Protein AF-A0A534G2I2-F1 (afdb_monomer_lite)

pLDDT: mean 90.61, std 10.66, range [40.66, 98.88]

Sequence (424 aa):
MFRGLRMLESCEVAGLLQMSGRILAKGVREQGLLPESLWLSESQKINRYSRIAISAAERPYVTFFEALMEALERRLNSAALTLQTLLCLNSVKLSSFRTTHFEDFIWRTLFAKSLPASDFELVTRAKQFICSTPWQSMHMAGLRTLTFGRTAKYPRLQTPGTDIFITQTPYPARVSRGTSMVVRYHDAVPVFMPHTIGDVSLHQASHFHALAANVKAGARFACVSGATRNDLLRLFPAAESQAVVIHNMVSHHYFGENSSPELVPGIIRTRLLEPDPEKGVDVRPKLKPFRYLLCVATIEPRKNHARLLAAWEVIKAETDPDLKLVVVGSLGWNYLKTVQGFRPWIDRGELFMLSAVPAPDLRVLYRHAAATVCPSVGEGFDFSGVESMRSGGVVIASGIAAHREVYADGAAYFDTYSTVDLVA

Secondary structure (DSSP, 8-state):
-HHHHHT-TT----EEE--SSSPPPP-B--SSSS-GGGTS-HHHHHHHHHHHHHHHH------HHHHHHHHHHHHHHHHHHHHHHHTT---B--EEE--TT-HHHHIIIIITTTS-GGGHHHHHTS-EEE--S-HHHHHHHHHHGGGGSSSPPPPBB--TT-SEEEEESS-SSBPPTTPEEEEEE---HHHH-GGGSSSHHHHHHHHHHHHHHHHHTT-EEEESSHHHHHHHHHH-GGGGGGEEE-PPPPPTT-----S-TTHHHHHHHHHBS---SS--S-----PPP--EEEEES-BSGGG-HHHHHHHHHHHHHHT-TT-EEEEE--B-TT-HHHHHHHHHHHHTTSEEEE-S--HHHHHHHHHHSSEEEE--S--SS-HHHHHHHHHT--EEEE--HHHHHHHTTSEEEE-TT-HHHHH-

Foldseek 3Di:
DQLVQLPDPVDADAAEDAAAQFFAQAAWACDDPDGSVVPDDPVRNVVSLVSRLVSVPDPDPQDPVNVVVRVVVLVVLLVVQLVCLVVVNFEQEKHKHQQPPPLVSCCVVPPVQFDDPVCSCSNSRRIYIYRSNHQNSQLSSQVVCCVVHPAGGTGEYEDPPAQEDEDEALGSHHYDPNHAYEYAQWALCLQPVLVFAPPNVSSVSSRLRSLVVCLVNLHAYAFQFPLRVVRSCVSPVSCNVRYDYDHDDAGPLFAAADDDLQCLQVLLLVFFPDDPPVPPDSPDDPDGRFAEEEEEEAQTVQQPLVLVLLLVVVCCVPPNVRYAYEYEHHHHPPNVVSVVSCVVCVVVVRYGYGYPRRSVSVLSVLQRHPEHERLGPDTRADNRLVSSVRSNHAYEYEPDPNCCGRCPPRHHYAHSPDSVRVND

Structure (mmCIF, N/CA/C/O backbone):
data_AF-A0A534G2I2-F1
#
_entry.id   AF-A0A534G2I2-F1
#
loop_
_atom_site.group_PDB
_atom_site.id
_atom_site.type_symbol
_atom_site.label_atom_id
_atom_site.label_alt_id
_atom_site.label_comp_id
_atom_site.label_asym_id
_atom_site.label_entity_id
_atom_site.label_seq_id
_atom_site.pdbx_PDB_ins_code
_atom_site.Cartn_x
_atom_site.Cartn_y
_atom_site.Cartn_z
_atom_site.occupancy
_atom_site.B_iso_or_equiv
_atom_site.auth_seq_id
_atom_site.auth_comp_id
_atom_site.auth_asym_id
_atom_site.auth_atom_id
_atom_site.pdbx_PDB_model_num
ATOM 1 N N . MET A 1 1 ? -13.559 2.183 -2.201 1.00 87.69 1 MET A N 1
ATOM 2 C CA . MET A 1 1 ? -14.450 1.548 -1.197 1.00 87.69 1 MET A CA 1
ATOM 3 C C . MET A 1 1 ? -15.437 2.542 -0.602 1.00 87.69 1 MET A C 1
ATOM 5 O O . MET A 1 1 ? -16.606 2.406 -0.914 1.00 87.69 1 MET A O 1
ATOM 9 N N . PHE A 1 2 ? -14.999 3.543 0.178 1.00 91.75 2 PHE A N 1
ATOM 10 C CA . PHE A 1 2 ? -15.897 4.525 0.820 1.00 91.75 2 PHE A CA 1
ATOM 11 C C . PHE A 1 2 ? -16.908 5.143 -0.159 1.00 91.75 2 PHE A C 1
ATOM 13 O O . PHE A 1 2 ? -18.110 5.044 0.049 1.00 91.75 2 PHE A O 1
ATOM 20 N N . ARG A 1 3 ? -16.410 5.649 -1.295 1.00 91.75 3 ARG A N 1
ATOM 21 C CA . ARG A 1 3 ? -17.217 6.135 -2.424 1.00 91.75 3 ARG A CA 1
ATOM 22 C C . ARG A 1 3 ? -18.265 5.133 -2.912 1.00 91.75 3 ARG A C 1
ATOM 24 O O . ARG A 1 3 ? -19.409 5.503 -3.109 1.00 91.75 3 ARG A O 1
ATOM 31 N N . GLY A 1 4 ? -17.882 3.868 -3.086 1.00 91.25 4 GLY A N 1
ATOM 32 C CA . GLY A 1 4 ? -18.796 2.817 -3.542 1.00 91.25 4 GLY A CA 1
ATOM 33 C C . GLY A 1 4 ? -19.901 2.523 -2.529 1.00 91.25 4 GLY A C 1
ATOM 34 O O . GLY A 1 4 ? -21.053 2.416 -2.916 1.00 91.25 4 GLY A O 1
ATOM 35 N N . LEU A 1 5 ? -19.572 2.478 -1.233 1.00 93.06 5 LEU A N 1
ATOM 36 C CA . LEU A 1 5 ? -20.569 2.296 -0.172 1.00 93.06 5 LEU A CA 1
ATOM 37 C C . LEU A 1 5 ? -21.529 3.489 -0.084 1.00 93.06 5 LEU A C 1
ATOM 39 O O . LEU A 1 5 ? -22.716 3.294 0.129 1.00 93.06 5 LEU A O 1
ATOM 43 N N . ARG A 1 6 ? -21.035 4.720 -0.286 1.00 93.69 6 ARG A N 1
ATOM 44 C CA . ARG A 1 6 ? -21.864 5.938 -0.294 1.00 93.69 6 ARG A CA 1
ATOM 45 C C . ARG A 1 6 ? -22.882 5.997 -1.430 1.00 93.69 6 ARG A C 1
ATOM 47 O O . ARG A 1 6 ? -23.825 6.769 -1.321 1.00 93.69 6 ARG A O 1
ATOM 54 N N . MET A 1 7 ? -22.691 5.216 -2.491 1.00 93.25 7 MET A N 1
ATOM 55 C CA . MET A 1 7 ? -23.657 5.103 -3.586 1.00 93.25 7 MET A CA 1
ATOM 56 C C . MET A 1 7 ? -24.771 4.091 -3.319 1.00 93.25 7 MET A C 1
ATOM 58 O O . MET A 1 7 ? -25.707 4.013 -4.105 1.00 93.25 7 MET A O 1
ATOM 62 N N . LEU A 1 8 ? -24.665 3.286 -2.260 1.00 94.56 8 LEU A N 1
ATOM 63 C CA . LEU A 1 8 ? -25.689 2.306 -1.922 1.00 94.56 8 LEU A CA 1
ATOM 64 C C . LEU A 1 8 ? -26.782 2.985 -1.098 1.00 94.56 8 LEU A C 1
ATOM 66 O O . LEU A 1 8 ? -26.539 3.399 0.033 1.00 94.56 8 LEU A O 1
ATOM 70 N N . GLU A 1 9 ? -27.996 3.049 -1.637 1.00 91.75 9 GLU A N 1
ATOM 71 C CA . GLU A 1 9 ? -29.159 3.610 -0.931 1.00 91.75 9 GLU A CA 1
ATOM 72 C C . GLU A 1 9 ? -29.530 2.801 0.319 1.00 91.75 9 GLU A C 1
ATOM 74 O O . GLU A 1 9 ? -30.051 3.341 1.291 1.00 91.75 9 GLU A O 1
ATOM 79 N N . SER A 1 10 ? -29.198 1.509 0.331 1.00 93.94 10 SER A N 1
ATOM 80 C CA . SER A 1 10 ? -29.446 0.596 1.447 1.00 93.94 10 SER A CA 1
ATOM 81 C C . SER A 1 10 ? -28.492 0.776 2.634 1.00 93.94 10 SER A C 1
ATOM 83 O O . SER A 1 10 ? -28.566 -0.002 3.585 1.00 93.94 10 SER A O 1
ATOM 85 N N . CYS A 1 11 ? -27.536 1.711 2.575 1.00 93.19 11 CYS A N 1
ATOM 86 C CA . CYS A 1 11 ? -26.498 1.853 3.595 1.00 93.19 11 CYS A CA 1
ATOM 87 C C . CYS A 1 11 ? -26.277 3.312 4.007 1.00 93.19 11 CYS A C 1
ATOM 89 O O . CYS A 1 11 ? -25.885 4.160 3.205 1.00 93.19 11 CYS A O 1
ATOM 91 N N . GLU A 1 12 ? -26.392 3.587 5.306 1.00 94.25 12 GLU A N 1
ATOM 92 C CA . GLU A 1 12 ? -25.799 4.788 5.888 1.00 94.25 12 GLU A CA 1
ATOM 93 C C . GLU A 1 12 ? -24.300 4.548 6.111 1.00 94.25 12 GLU A C 1
ATOM 95 O O . GLU A 1 12 ? -23.889 3.541 6.688 1.00 94.25 12 GLU A O 1
ATOM 100 N N . VAL A 1 13 ? -23.456 5.470 5.644 1.00 95.06 13 VAL A N 1
ATOM 101 C CA . VAL A 1 13 ? -21.999 5.331 5.746 1.00 95.06 13 VAL A CA 1
ATOM 102 C C . VAL A 1 13 ? -21.434 6.545 6.453 1.00 95.06 13 VAL A C 1
ATOM 104 O O . VAL A 1 13 ? -21.583 7.677 5.988 1.00 95.06 13 VAL A O 1
ATOM 107 N N . ALA A 1 14 ? -20.718 6.280 7.539 1.00 94.25 14 ALA A N 1
ATOM 108 C CA . ALA A 1 14 ? -19.914 7.257 8.246 1.00 94.25 14 ALA A CA 1
ATOM 109 C C . ALA A 1 14 ? -18.426 6.913 8.110 1.00 94.25 14 ALA A C 1
ATOM 111 O O . ALA A 1 14 ? -18.048 5.742 8.027 1.00 94.25 14 ALA A O 1
ATOM 112 N N . GLY A 1 15 ? -17.569 7.930 8.082 1.00 94.06 15 GLY A N 1
ATOM 113 C CA . GLY A 1 15 ? -16.126 7.730 8.171 1.00 94.06 15 GLY A CA 1
ATOM 114 C C . GLY A 1 15 ? -15.638 7.724 9.617 1.00 94.06 15 GLY A C 1
ATOM 115 O O . GLY A 1 15 ? -16.305 8.223 10.524 1.00 94.06 15 GLY A O 1
ATOM 116 N N . LEU A 1 16 ? -14.455 7.152 9.832 1.00 94.06 16 LEU A N 1
ATOM 117 C CA . LEU A 1 16 ? -13.739 7.201 11.101 1.00 94.06 16 LEU A CA 1
ATOM 118 C C . LEU A 1 16 ? -12.366 7.828 10.866 1.00 94.06 16 LEU A C 1
ATOM 120 O O . LEU A 1 16 ? -11.540 7.273 10.144 1.00 94.06 16 LEU A O 1
ATOM 124 N N . LEU A 1 17 ? -12.111 8.959 11.515 1.00 93.62 17 LEU A N 1
ATOM 125 C CA . LEU A 1 17 ? -10.803 9.590 11.560 1.00 93.62 17 LEU A CA 1
ATOM 126 C C . LEU A 1 17 ? -10.049 9.140 12.807 1.00 93.62 17 LEU A C 1
ATOM 128 O O . LEU A 1 17 ? -10.495 9.325 13.943 1.00 93.62 17 LEU A O 1
ATOM 132 N N . GLN A 1 18 ? -8.877 8.563 12.571 1.00 93.69 18 GLN A N 1
ATOM 133 C CA . GLN A 1 18 ? -7.942 8.116 13.591 1.00 93.69 18 GLN A CA 1
ATOM 134 C C . GLN A 1 18 ? -6.518 8.259 13.049 1.00 93.69 18 GLN A C 1
ATOM 136 O O . GLN A 1 18 ? -6.264 7.974 11.881 1.00 93.69 18 GLN A O 1
ATOM 141 N N . MET A 1 19 ? -5.584 8.691 13.894 1.00 91.00 19 MET A N 1
ATOM 142 C CA . MET A 1 19 ? -4.168 8.799 13.532 1.00 91.00 19 MET A CA 1
ATOM 143 C C . MET A 1 19 ? -3.363 7.636 14.122 1.00 91.00 19 MET A C 1
ATOM 145 O O . MET A 1 19 ? -3.731 7.068 15.152 1.00 91.00 19 MET A O 1
ATOM 149 N N . SER A 1 20 ? -2.231 7.306 13.490 1.00 87.31 20 SER A N 1
ATOM 150 C CA . SER A 1 20 ? -1.368 6.210 13.951 1.00 87.31 20 SER A CA 1
ATOM 151 C C . SER A 1 20 ? -0.755 6.494 15.331 1.00 87.31 20 SER A C 1
ATOM 153 O O . SER A 1 20 ? -1.003 5.747 16.276 1.00 87.31 20 SER A O 1
ATOM 155 N N . GLY A 1 21 ? -0.030 7.610 15.474 1.00 83.62 21 GLY A N 1
ATOM 156 C CA . GLY A 1 21 ? 0.662 7.983 16.721 1.00 83.62 21 GLY A CA 1
ATOM 157 C C . GLY A 1 21 ? 0.225 9.309 17.359 1.00 83.62 21 GLY A C 1
ATOM 158 O O . GLY A 1 21 ? 0.629 9.604 18.483 1.00 83.62 21 GLY A O 1
ATOM 159 N N . ARG A 1 22 ? -0.598 10.111 16.668 1.00 84.31 22 ARG A N 1
ATOM 160 C CA . ARG A 1 22 ? -1.050 11.433 17.141 1.00 84.31 22 ARG A CA 1
ATOM 161 C C . ARG A 1 22 ? -2.422 11.357 17.801 1.00 84.31 22 ARG A C 1
ATOM 163 O O . ARG A 1 22 ? -3.288 10.612 17.347 1.00 84.31 22 ARG A O 1
ATOM 170 N N . ILE A 1 23 ? -2.618 12.140 18.857 1.00 88.19 23 ILE A N 1
ATOM 171 C CA . ILE A 1 23 ? -3.919 12.290 19.514 1.00 88.19 23 ILE A CA 1
ATOM 172 C C . ILE A 1 23 ? -4.715 13.336 18.731 1.00 88.19 23 ILE A C 1
ATOM 174 O O . ILE A 1 23 ? -4.260 14.464 18.569 1.00 88.19 23 ILE A O 1
ATOM 178 N N . LEU A 1 24 ? -5.901 12.970 18.243 1.00 89.94 24 LEU A N 1
ATOM 179 C CA . LEU A 1 24 ? -6.812 13.938 17.625 1.00 89.94 24 LEU A CA 1
ATOM 180 C C . LEU A 1 24 ? -7.618 14.672 18.697 1.00 89.94 24 LEU A C 1
ATOM 182 O O . LEU A 1 24 ? -8.025 14.073 19.700 1.00 89.94 24 LEU A O 1
ATOM 186 N N . ALA A 1 25 ? -7.917 15.948 18.452 1.00 90.44 25 ALA A N 1
ATOM 187 C CA . ALA A 1 25 ? -8.881 16.676 19.264 1.00 90.44 25 ALA A CA 1
ATOM 188 C C . ALA A 1 25 ? -10.243 15.957 19.253 1.00 90.44 25 ALA A C 1
ATOM 190 O O . ALA A 1 25 ? -10.614 15.279 18.296 1.00 90.44 25 ALA A O 1
ATOM 191 N N . LYS A 1 26 ? -11.005 16.091 20.341 1.00 90.94 26 LYS A N 1
ATOM 192 C CA . LYS A 1 26 ? -12.346 15.500 20.433 1.00 90.94 26 LYS A CA 1
ATOM 193 C C . LYS A 1 26 ? -13.360 16.434 19.795 1.00 90.94 26 LYS A C 1
ATOM 195 O O . LYS A 1 26 ? -13.391 17.619 20.124 1.00 90.94 26 LYS A O 1
ATOM 200 N N . GLY A 1 27 ? -14.232 15.868 18.972 1.00 90.81 27 GLY A N 1
ATOM 201 C CA . GLY A 1 27 ? -15.403 16.556 18.451 1.00 90.81 27 GLY A CA 1
ATOM 202 C C . GLY A 1 27 ? -16.502 16.682 19.499 1.00 90.81 27 GLY A C 1
ATOM 203 O O . GLY A 1 27 ? -16.233 16.734 20.704 1.00 90.81 27 GLY A O 1
ATOM 204 N N . VAL A 1 28 ? -17.747 16.704 19.036 1.00 88.50 28 VAL A N 1
ATOM 205 C CA . VAL A 1 28 ? -18.927 16.862 19.892 1.00 88.50 28 VAL A CA 1
ATOM 206 C C . VAL A 1 28 ? -19.467 15.489 20.280 1.00 88.50 28 VAL A C 1
ATOM 208 O O . VAL A 1 28 ? -19.512 14.559 19.476 1.00 88.50 28 VAL A O 1
ATOM 211 N N . ARG A 1 29 ? -19.864 15.319 21.540 1.00 83.94 29 ARG A N 1
ATOM 212 C CA . ARG A 1 29 ? -20.575 14.110 21.970 1.00 83.94 29 ARG A CA 1
ATOM 213 C C . ARG A 1 29 ? -22.066 14.248 21.700 1.00 83.94 29 ARG A C 1
ATOM 215 O O . ARG A 1 29 ? -22.757 14.983 22.394 1.00 83.94 29 ARG A O 1
ATOM 222 N N . GLU A 1 30 ? -22.552 13.495 20.723 1.00 77.44 30 GLU A N 1
ATOM 223 C CA . GLU A 1 30 ? -23.974 13.464 20.344 1.00 77.44 30 GLU A CA 1
ATOM 224 C C . GLU A 1 30 ? -24.801 12.432 21.122 1.00 77.44 30 GLU A C 1
ATOM 226 O O . GLU A 1 30 ? -26.021 12.421 21.017 1.00 77.44 30 GLU A O 1
ATOM 231 N N . GLN A 1 31 ? -24.165 11.555 21.902 1.00 68.81 31 GLN A N 1
ATOM 232 C CA . GLN A 1 31 ? -24.840 10.466 22.612 1.00 68.81 31 GLN A CA 1
ATOM 233 C C . GLN A 1 31 ? -24.342 10.338 24.057 1.00 68.81 31 GLN A C 1
ATOM 235 O O . GLN A 1 31 ? -23.180 10.629 24.357 1.00 68.81 31 GLN A O 1
ATOM 240 N N . GLY A 1 32 ? -25.223 9.870 24.947 1.00 66.19 32 GLY A N 1
ATOM 241 C CA . GLY A 1 32 ? -24.984 9.713 26.386 1.00 66.19 32 GLY A CA 1
ATOM 242 C C . GLY A 1 32 ? -26.072 10.382 27.234 1.00 66.19 32 GLY A C 1
ATOM 243 O O . GLY A 1 32 ? -27.016 10.942 26.692 1.00 66.19 32 GLY A O 1
ATOM 244 N N . LEU A 1 33 ? -25.925 10.331 28.566 1.00 60.16 33 LEU A N 1
ATOM 245 C CA . LEU A 1 33 ? -26.886 10.908 29.527 1.00 60.16 33 LEU A CA 1
ATOM 246 C C . LEU A 1 33 ? -27.058 12.428 29.375 1.00 60.16 33 LEU A C 1
ATOM 248 O O . LEU A 1 33 ? -28.135 12.957 29.614 1.00 60.16 33 LEU A O 1
ATOM 252 N N . LEU A 1 34 ? -25.994 13.118 28.967 1.00 69.25 34 LEU A N 1
ATOM 253 C CA . LEU A 1 34 ? -25.973 14.548 28.683 1.00 69.25 34 LEU A CA 1
ATOM 254 C C . LEU A 1 34 ? -25.156 14.743 27.387 1.00 69.25 34 LEU A C 1
ATOM 256 O O . LEU A 1 34 ? -23.923 14.747 27.440 1.00 69.25 34 LEU A O 1
ATOM 260 N N . PRO A 1 35 ? -25.803 14.792 26.207 1.00 77.62 35 PRO A N 1
ATOM 261 C CA . PRO A 1 35 ? -25.139 15.079 24.936 1.00 77.62 35 PRO A CA 1
ATOM 262 C C . PRO A 1 35 ? -24.702 16.543 24.842 1.00 77.62 35 PRO A C 1
ATOM 264 O O . PRO A 1 35 ? -25.525 17.449 24.944 1.00 77.62 35 PRO A O 1
ATOM 267 N N . GLU A 1 36 ? -23.423 16.783 24.545 1.00 80.25 36 GLU A N 1
ATOM 268 C CA . GLU A 1 36 ? -22.867 18.136 24.370 1.00 80.25 36 GLU A CA 1
ATOM 269 C C . GLU A 1 36 ? -23.578 18.929 23.264 1.00 80.25 36 GLU A C 1
ATOM 271 O O . GLU A 1 36 ? -23.587 20.159 23.274 1.00 80.25 36 GLU A O 1
ATOM 276 N N . SER A 1 37 ? -24.206 18.234 22.314 1.00 76.12 37 SER A N 1
ATOM 277 C CA . SER A 1 37 ? -24.994 18.844 21.246 1.00 76.12 37 SER A CA 1
ATOM 278 C C . SER A 1 37 ? -26.178 19.683 21.741 1.00 76.12 37 SER A C 1
ATOM 280 O O . SER A 1 37 ? -26.621 20.545 20.982 1.00 76.12 37 SER A O 1
ATOM 282 N N . LEU A 1 38 ? -26.673 19.444 22.964 1.00 77.88 38 LEU A N 1
ATOM 283 C CA . LEU A 1 38 ? -27.857 20.109 23.523 1.00 77.88 38 LEU A CA 1
ATOM 284 C C . LEU A 1 38 ? -27.579 21.494 24.118 1.00 77.88 38 LEU A C 1
ATOM 286 O O . LEU A 1 38 ? -28.490 22.312 24.160 1.00 77.88 38 LEU A O 1
ATOM 290 N N . TRP A 1 39 ? -26.356 21.769 24.581 1.00 84.75 39 TRP A N 1
ATOM 291 C CA . TRP A 1 39 ? -26.034 23.036 25.260 1.00 84.75 39 TRP A CA 1
ATOM 292 C C . TRP A 1 39 ? -24.890 23.825 24.622 1.00 84.75 39 TRP A C 1
ATOM 294 O O . TRP A 1 39 ? -24.668 24.973 24.997 1.00 84.75 39 TRP A O 1
ATOM 304 N N . LEU A 1 40 ? -24.143 23.245 23.676 1.00 88.31 40 LEU A N 1
ATOM 305 C CA . LEU A 1 40 ? -23.158 24.008 22.911 1.00 88.31 40 LEU A CA 1
ATOM 306 C C . LEU A 1 40 ? -23.851 24.848 21.832 1.00 88.31 40 LEU A C 1
ATOM 308 O O . LEU A 1 40 ? -24.664 24.328 21.064 1.00 88.31 40 LEU A O 1
ATOM 312 N N . SER A 1 41 ? -23.470 26.122 21.720 1.00 91.44 41 SER A N 1
ATOM 313 C CA . SER A 1 41 ? -23.851 26.958 20.577 1.00 91.44 41 SER A CA 1
ATOM 314 C C . SER A 1 41 ? -23.206 26.444 19.281 1.00 91.44 41 SER A C 1
ATOM 316 O O . SER A 1 41 ? -22.186 25.748 19.312 1.00 91.44 41 SER A O 1
ATOM 318 N N . GLU A 1 42 ? -23.745 26.815 18.115 1.00 90.50 42 GLU A N 1
ATOM 319 C CA . GLU A 1 42 ? -23.130 26.430 16.833 1.00 90.50 42 GLU A CA 1
ATOM 320 C C . GLU A 1 42 ? -21.692 26.962 16.697 1.00 90.50 42 GLU A C 1
ATOM 322 O O . GLU A 1 42 ? -20.810 26.223 16.266 1.00 90.50 42 GLU A O 1
ATOM 327 N N . SER A 1 43 ? -21.397 28.180 17.169 1.00 92.12 43 SER A N 1
ATOM 328 C CA . SER A 1 43 ? -20.028 28.721 17.160 1.00 92.12 43 SER A CA 1
ATOM 329 C C . SER A 1 43 ? -19.062 27.907 18.030 1.00 92.12 43 SER A C 1
ATOM 331 O O . SER A 1 43 ? -17.926 27.649 17.627 1.00 92.12 43 SER A O 1
ATOM 333 N N . GLN A 1 44 ? -19.511 27.427 19.194 1.00 91.94 44 GLN A N 1
ATOM 334 C CA . GLN A 1 44 ? -18.715 26.547 20.052 1.00 91.94 44 GLN A CA 1
ATOM 335 C C . GLN A 1 44 ? -18.474 25.180 19.401 1.00 91.94 44 GLN A C 1
ATOM 337 O O . GLN A 1 44 ? -17.367 24.645 19.501 1.00 91.94 44 GLN A O 1
ATOM 342 N N . LYS A 1 45 ? -19.476 24.623 18.706 1.00 91.56 45 LYS A N 1
ATOM 343 C CA . LYS A 1 45 ? -19.327 23.374 17.941 1.00 91.56 45 LYS A CA 1
ATOM 344 C C . LYS A 1 45 ? -18.308 23.546 16.814 1.00 91.56 45 LYS A C 1
ATOM 346 O O . LYS A 1 45 ? -17.377 22.749 16.729 1.00 91.56 45 LYS A O 1
ATOM 351 N N . ILE A 1 46 ? -18.416 24.612 16.017 1.00 92.50 46 ILE A N 1
ATOM 352 C CA . ILE A 1 46 ? -17.484 24.921 14.919 1.00 92.50 46 ILE A CA 1
ATOM 353 C C . ILE A 1 46 ? -16.050 25.078 15.436 1.00 92.50 46 ILE A C 1
ATOM 355 O O . ILE A 1 46 ? -15.136 24.464 14.891 1.00 92.50 46 ILE A O 1
ATOM 359 N N . ASN A 1 47 ? -15.843 25.820 16.528 1.00 91.81 47 ASN A N 1
ATOM 360 C CA . ASN A 1 47 ? -14.524 25.963 17.155 1.00 91.81 47 ASN A CA 1
ATOM 361 C C . ASN A 1 47 ? -13.951 24.619 17.647 1.00 91.81 47 ASN A C 1
ATOM 363 O O . ASN A 1 47 ? -12.744 24.393 17.651 1.00 91.81 47 ASN A O 1
ATOM 367 N N . ARG A 1 48 ? -14.805 23.685 18.072 1.00 90.12 48 ARG A N 1
ATOM 368 C CA . ARG A 1 48 ? -14.364 22.344 18.473 1.00 90.12 48 ARG A CA 1
ATOM 369 C C . ARG A 1 48 ? -13.987 21.485 17.269 1.00 90.12 48 ARG A C 1
ATOM 371 O O . ARG A 1 48 ? -13.000 20.756 17.317 1.00 90.12 48 ARG A O 1
ATOM 378 N N . TYR A 1 49 ? -14.746 21.604 16.188 1.00 93.00 49 TYR A N 1
ATOM 379 C CA . TYR A 1 49 ? -14.473 20.951 14.915 1.00 93.00 49 TYR A CA 1
ATOM 380 C C . TYR A 1 49 ? -13.183 21.469 14.259 1.00 93.00 49 TYR A C 1
ATOM 382 O O . TYR A 1 49 ? -12.383 20.660 13.793 1.00 93.00 49 TYR A O 1
ATOM 390 N N . SER A 1 50 ? -12.891 22.772 14.318 1.00 92.38 50 SER A N 1
ATOM 391 C CA . SER A 1 50 ? -11.642 23.321 13.763 1.00 92.38 50 SER A CA 1
ATOM 392 C C . SER A 1 50 ? -10.395 22.770 14.458 1.00 92.38 50 SER A C 1
ATOM 394 O O . SER A 1 50 ? -9.406 22.461 13.795 1.00 92.38 50 SER A O 1
ATOM 396 N N . ARG A 1 51 ? -10.455 22.534 15.775 1.00 91.56 51 ARG A N 1
ATOM 397 C CA . ARG A 1 51 ? -9.365 21.891 16.531 1.00 91.56 51 ARG A CA 1
ATOM 398 C C . ARG A 1 51 ? -9.059 20.475 16.043 1.00 91.56 51 ARG A C 1
ATOM 400 O O . ARG A 1 51 ? -7.912 20.046 16.137 1.00 91.56 51 ARG A O 1
ATOM 407 N N . ILE A 1 52 ? -10.049 19.751 15.508 1.00 91.56 52 ILE A N 1
ATOM 408 C CA . ILE A 1 52 ? -9.818 18.439 14.884 1.00 91.56 52 ILE A CA 1
ATOM 409 C C . ILE A 1 52 ? -8.958 18.609 13.636 1.00 91.56 52 ILE A C 1
ATOM 411 O O . ILE A 1 52 ? -7.935 17.934 13.526 1.00 91.56 52 ILE A O 1
ATOM 415 N N . ALA A 1 53 ? -9.333 19.532 12.745 1.00 89.44 53 ALA A N 1
ATOM 416 C CA . ALA A 1 53 ? -8.582 19.812 11.524 1.00 89.44 53 ALA A CA 1
ATOM 417 C C . ALA A 1 53 ? -7.131 20.222 11.834 1.00 89.44 53 ALA A C 1
ATOM 419 O O . ALA A 1 53 ? -6.207 19.656 11.255 1.00 89.44 53 ALA A O 1
ATOM 420 N N . ILE A 1 54 ? -6.929 21.102 12.824 1.00 87.94 54 ILE A N 1
ATOM 421 C CA . ILE A 1 54 ? -5.602 21.511 13.320 1.00 87.94 54 ILE A CA 1
ATOM 422 C C . ILE A 1 54 ? -4.801 20.293 13.803 1.00 87.94 54 ILE A C 1
ATOM 424 O O . ILE A 1 54 ? -3.720 20.017 13.289 1.00 87.94 54 ILE A O 1
ATOM 428 N N . SER A 1 55 ? -5.368 19.489 14.714 1.00 87.38 55 SER A N 1
ATOM 429 C CA . SER A 1 55 ? -4.684 18.307 15.271 1.00 87.38 55 SER A CA 1
ATOM 430 C C . SER A 1 55 ? -4.365 17.215 14.235 1.00 87.38 55 SER A C 1
ATOM 432 O O . SER A 1 55 ? -3.470 16.395 14.443 1.00 87.38 55 SER A O 1
ATOM 434 N N . ALA A 1 56 ? -5.089 17.188 13.113 1.00 85.69 56 ALA A N 1
ATOM 435 C CA . ALA A 1 56 ? -4.846 16.264 12.011 1.00 85.69 56 ALA A CA 1
ATOM 436 C C . ALA A 1 56 ? -3.794 16.792 11.017 1.00 85.69 56 ALA A C 1
ATOM 438 O O . ALA A 1 56 ? -2.962 16.014 10.534 1.00 85.69 56 ALA A O 1
ATOM 439 N N . ALA A 1 57 ? -3.823 18.093 10.714 1.00 75.88 57 ALA A N 1
ATOM 440 C CA . ALA A 1 57 ? -2.984 18.727 9.702 1.00 75.88 57 ALA A CA 1
ATOM 441 C C . ALA A 1 57 ? -1.580 19.080 10.216 1.00 75.88 57 ALA A C 1
ATOM 443 O O . ALA A 1 57 ? -0.600 18.883 9.498 1.00 75.88 57 ALA A O 1
ATOM 444 N N . GLU A 1 58 ? -1.450 19.552 11.455 1.00 62.22 58 GLU A N 1
ATOM 445 C CA . GLU A 1 58 ? -0.182 20.094 11.941 1.00 62.22 58 GLU A CA 1
ATOM 446 C C . GLU A 1 58 ? 0.813 18.998 12.353 1.00 62.22 58 GLU A C 1
ATOM 448 O O . GLU A 1 58 ? 0.522 18.102 13.152 1.00 62.22 58 GLU A O 1
ATOM 453 N N . ARG A 1 59 ? 2.044 19.097 11.842 1.00 59.12 59 ARG A N 1
ATOM 454 C CA . ARG A 1 59 ? 3.224 18.861 12.678 1.00 59.12 59 ARG A CA 1
ATOM 455 C C . ARG A 1 59 ? 3.568 20.237 13.243 1.00 59.12 59 ARG A C 1
ATOM 457 O O . ARG A 1 59 ? 4.177 21.008 12.501 1.00 59.12 59 ARG A O 1
ATOM 464 N N . PRO A 1 60 ? 3.128 20.601 14.458 1.00 45.50 60 PRO A N 1
ATOM 465 C CA . PRO A 1 60 ? 3.546 21.879 15.002 1.00 45.50 60 PRO A CA 1
ATOM 466 C C . PRO A 1 60 ? 5.075 21.903 15.066 1.00 45.50 60 PRO A C 1
ATOM 468 O O . PRO A 1 60 ? 5.723 20.855 15.154 1.00 45.50 60 PRO A O 1
ATOM 471 N N . TYR A 1 61 ? 5.661 23.093 15.006 1.00 44.22 61 TYR A N 1
ATOM 472 C CA . TYR A 1 61 ? 7.037 23.286 15.438 1.00 44.22 61 TYR A CA 1
ATOM 473 C C . TYR A 1 61 ? 7.051 23.031 16.947 1.00 44.22 61 TYR A C 1
ATOM 475 O O . TYR A 1 61 ? 6.750 23.917 17.736 1.00 44.22 61 TYR A O 1
ATOM 483 N N . VAL A 1 62 ? 7.251 21.774 17.335 1.00 56.09 62 VAL A N 1
ATOM 484 C CA . VAL A 1 62 ? 7.116 21.355 18.726 1.00 56.09 62 VAL A CA 1
ATOM 485 C C . VAL A 1 62 ? 8.407 21.728 19.437 1.00 56.09 62 VAL A C 1
ATOM 487 O O . VAL A 1 62 ? 9.481 21.233 19.083 1.00 56.09 62 VAL A O 1
ATOM 490 N N . THR A 1 63 ? 8.330 22.600 20.437 1.00 69.19 63 THR A N 1
ATOM 491 C CA . THR A 1 63 ? 9.474 22.809 21.330 1.00 69.19 63 THR A CA 1
ATOM 492 C C . THR A 1 63 ? 9.827 21.486 22.019 1.00 69.19 63 THR A C 1
ATOM 494 O O . THR A 1 63 ? 8.975 20.613 22.197 1.00 69.19 63 THR A O 1
ATOM 497 N N . PHE A 1 64 ? 11.080 21.310 22.448 1.00 72.69 64 PHE A N 1
ATOM 498 C CA . PHE A 1 64 ? 11.484 20.099 23.179 1.00 72.69 64 PHE A CA 1
ATOM 499 C C . PHE A 1 64 ? 10.553 19.800 24.371 1.00 72.69 64 PHE A C 1
ATOM 501 O O . PHE A 1 64 ? 10.205 18.646 24.622 1.00 72.69 64 PHE A O 1
ATOM 508 N N . PHE A 1 65 ? 10.103 20.847 25.070 1.00 71.44 65 PHE A N 1
ATOM 509 C CA . PHE A 1 65 ? 9.194 20.732 26.205 1.00 71.44 65 PHE A CA 1
ATOM 510 C C . PHE A 1 65 ? 7.805 20.220 25.805 1.00 71.44 65 PHE A C 1
ATOM 512 O O . PHE A 1 65 ? 7.290 19.294 26.426 1.00 71.44 65 PHE A O 1
ATOM 519 N N . GLU A 1 66 ? 7.209 20.762 24.745 1.00 70.94 66 GLU A N 1
ATOM 520 C CA . GLU A 1 66 ? 5.920 20.282 24.234 1.00 70.94 66 GLU A CA 1
ATOM 521 C C . GLU A 1 66 ? 6.018 18.838 23.727 1.00 70.94 66 GLU A C 1
ATOM 523 O O . GLU A 1 66 ? 5.119 18.038 23.976 1.00 70.94 66 GLU A O 1
ATOM 528 N N . ALA A 1 67 ? 7.136 18.464 23.097 1.00 72.25 67 ALA A N 1
ATOM 529 C CA . ALA A 1 67 ? 7.367 17.098 22.635 1.00 72.25 67 ALA A CA 1
ATOM 530 C C . ALA A 1 67 ? 7.476 16.122 23.817 1.00 72.25 67 ALA A C 1
ATOM 532 O O . ALA A 1 67 ? 6.928 15.015 23.772 1.00 72.25 67 ALA A O 1
ATOM 533 N N . LEU A 1 68 ? 8.140 16.545 24.899 1.00 76.81 68 LEU A N 1
ATOM 534 C CA . LEU A 1 68 ? 8.221 15.798 26.152 1.00 76.81 68 LEU A CA 1
ATOM 535 C C . LEU A 1 68 ? 6.844 15.654 26.810 1.00 76.81 68 LEU A C 1
ATOM 537 O O . LEU A 1 68 ? 6.481 14.551 27.221 1.00 76.81 68 LEU A O 1
ATOM 541 N N . MET A 1 69 ? 6.062 16.732 26.877 1.00 75.31 69 MET A N 1
ATOM 542 C CA . MET A 1 69 ? 4.711 16.711 27.439 1.00 75.31 69 MET A CA 1
ATOM 543 C C . MET A 1 69 ? 3.769 15.826 26.624 1.00 75.31 69 MET A C 1
ATOM 545 O O . MET A 1 69 ? 3.063 15.001 27.199 1.00 75.31 69 MET A O 1
ATOM 549 N N . GLU A 1 70 ? 3.815 15.899 25.294 1.00 73.44 70 GLU A N 1
ATOM 550 C CA . GLU A 1 70 ? 3.042 15.019 24.415 1.00 73.44 70 GLU A CA 1
ATOM 551 C C . GLU A 1 70 ? 3.477 13.551 24.587 1.00 73.44 70 GLU A C 1
ATOM 553 O O . GLU A 1 70 ? 2.655 12.633 24.612 1.00 73.44 70 GLU A O 1
ATOM 558 N N . ALA A 1 71 ? 4.779 13.287 24.748 1.00 76.00 71 ALA A N 1
ATOM 559 C CA . ALA A 1 71 ? 5.283 11.949 25.052 1.00 76.00 71 ALA A CA 1
ATOM 560 C C . ALA A 1 71 ? 4.791 11.434 26.416 1.00 76.00 71 ALA A C 1
ATOM 562 O O . ALA A 1 71 ? 4.390 10.269 26.519 1.00 76.00 71 ALA A O 1
ATOM 563 N N . LEU A 1 72 ? 4.780 12.286 27.444 1.00 80.69 72 LEU A N 1
ATOM 564 C CA . LEU A 1 72 ? 4.267 11.960 28.772 1.00 80.69 72 LEU A CA 1
ATOM 565 C C . LEU A 1 72 ? 2.763 11.679 28.725 1.00 80.69 72 LEU A C 1
ATOM 567 O O . LEU A 1 72 ? 2.318 10.642 29.217 1.00 80.69 72 LEU A O 1
ATOM 571 N N . GLU A 1 73 ? 1.989 12.547 28.076 1.00 78.69 73 GLU A N 1
ATOM 572 C CA . GLU A 1 73 ? 0.546 12.391 27.921 1.00 78.69 73 GLU A CA 1
ATOM 573 C C . GLU A 1 73 ? 0.214 11.100 27.162 1.00 78.69 73 GLU A C 1
ATOM 575 O O . GLU A 1 73 ? -0.620 10.310 27.606 1.00 78.69 73 GLU A O 1
ATOM 580 N N . ARG A 1 74 ? 0.929 10.802 26.067 1.00 75.44 74 ARG A N 1
ATOM 581 C CA . ARG A 1 74 ? 0.800 9.524 25.345 1.00 75.44 74 ARG A CA 1
ATOM 582 C C . ARG A 1 74 ? 1.095 8.325 26.243 1.00 75.44 74 ARG A C 1
ATOM 584 O O . ARG A 1 74 ? 0.362 7.332 26.190 1.00 75.44 74 ARG A O 1
ATOM 591 N N . ARG A 1 75 ? 2.141 8.391 27.074 1.00 79.31 75 ARG A N 1
ATOM 592 C CA . ARG A 1 75 ? 2.485 7.310 28.014 1.00 79.31 75 ARG A CA 1
ATOM 593 C C . ARG A 1 75 ? 1.401 7.109 29.067 1.00 79.31 75 ARG A C 1
ATOM 595 O O . ARG A 1 75 ? 0.985 5.967 29.260 1.00 79.31 75 ARG A O 1
ATOM 602 N N . LEU A 1 76 ? 0.923 8.184 29.691 1.00 82.94 76 LEU A N 1
ATOM 603 C CA . LEU A 1 76 ? -0.144 8.146 30.693 1.00 82.94 76 LEU A CA 1
ATOM 604 C C . LEU A 1 76 ? -1.452 7.626 30.092 1.00 82.94 76 LEU A C 1
ATOM 606 O O . LEU A 1 76 ? -2.038 6.690 30.631 1.00 82.94 76 LEU A O 1
ATOM 610 N N . ASN A 1 77 ? -1.860 8.140 28.929 1.00 81.00 77 ASN A N 1
ATOM 611 C CA . ASN A 1 77 ? -3.053 7.681 28.216 1.00 81.00 77 ASN A CA 1
ATOM 612 C C . ASN A 1 77 ? -2.955 6.199 27.836 1.00 81.00 77 ASN A C 1
ATOM 614 O O . ASN A 1 77 ? -3.916 5.450 27.998 1.00 81.00 77 ASN A O 1
ATOM 618 N N . SER A 1 78 ? -1.789 5.743 27.372 1.00 80.75 78 SER A N 1
ATOM 619 C CA . SER A 1 78 ? -1.564 4.331 27.055 1.00 80.75 78 SER A CA 1
ATOM 620 C C . SER A 1 78 ? -1.580 3.443 28.306 1.00 80.75 78 SER A C 1
ATOM 622 O O . SER A 1 78 ? -2.160 2.357 28.274 1.00 80.75 78 SER A O 1
ATOM 624 N N . ALA A 1 79 ? -0.992 3.886 29.422 1.00 85.19 79 ALA A N 1
ATOM 625 C CA . ALA A 1 79 ? -1.018 3.159 30.692 1.00 85.19 79 ALA A CA 1
ATOM 626 C C . ALA A 1 79 ? -2.442 3.070 31.265 1.00 85.19 79 ALA A C 1
ATOM 628 O O . ALA A 1 79 ? -2.901 1.978 31.599 1.00 85.19 79 ALA A O 1
ATOM 629 N N . ALA A 1 80 ? -3.174 4.186 31.278 1.00 88.19 80 ALA A N 1
ATOM 630 C CA . ALA A 1 80 ? -4.575 4.229 31.679 1.00 88.19 80 ALA A CA 1
ATOM 631 C C . ALA A 1 80 ? -5.435 3.312 30.798 1.00 88.19 80 ALA A C 1
ATOM 633 O O . ALA A 1 80 ? -6.211 2.511 31.318 1.00 88.19 80 ALA A O 1
ATOM 634 N N . LEU A 1 81 ? -5.253 3.353 29.472 1.00 90.44 81 LEU A N 1
ATOM 635 C CA . LEU A 1 81 ? -5.960 2.465 28.549 1.00 90.44 81 LEU A CA 1
ATOM 636 C C . LEU A 1 81 ? -5.637 0.992 28.824 1.00 90.44 81 LEU A C 1
ATOM 638 O O . LEU A 1 81 ? -6.545 0.164 28.824 1.00 90.44 81 LEU A O 1
ATOM 642 N N . THR A 1 82 ? -4.374 0.662 29.105 1.00 89.81 82 THR A N 1
ATOM 643 C CA . THR A 1 82 ? -3.949 -0.700 29.475 1.00 89.81 82 THR A CA 1
ATOM 644 C C . THR A 1 82 ? -4.666 -1.162 30.744 1.00 89.81 82 THR A C 1
ATOM 646 O O . THR A 1 82 ? -5.302 -2.216 30.740 1.00 89.81 82 THR A O 1
ATOM 649 N N . LEU A 1 83 ? -4.636 -0.352 31.808 1.00 89.62 83 LEU A N 1
ATOM 650 C CA . LEU A 1 83 ? -5.271 -0.669 33.087 1.00 89.62 83 LEU A CA 1
ATOM 651 C C . LEU A 1 83 ? -6.782 -0.871 32.931 1.00 89.62 83 LEU A C 1
ATOM 653 O O . LEU A 1 83 ? -7.325 -1.885 33.363 1.00 89.62 83 LEU A O 1
ATOM 657 N N . GLN A 1 84 ? -7.464 0.046 32.242 1.00 89.69 84 GLN A N 1
ATOM 658 C CA . GLN A 1 84 ? -8.898 -0.088 31.988 1.00 89.69 84 GLN A CA 1
ATOM 659 C C . GLN A 1 84 ? -9.213 -1.330 31.132 1.00 89.69 84 GLN A C 1
ATOM 661 O O . GLN A 1 84 ? -10.276 -1.930 31.288 1.00 89.69 84 GLN A O 1
ATOM 666 N N . THR A 1 85 ? -8.300 -1.731 30.236 1.00 89.25 85 THR A N 1
ATOM 667 C CA . THR A 1 85 ? -8.427 -2.962 29.438 1.00 89.25 85 THR A CA 1
ATOM 668 C C . THR A 1 85 ? -8.324 -4.212 30.297 1.00 89.25 85 THR A C 1
ATOM 670 O O . THR A 1 85 ? -9.130 -5.128 30.131 1.00 89.25 85 THR A O 1
ATOM 673 N N . LEU A 1 86 ? -7.381 -4.243 31.239 1.00 87.38 86 LEU A N 1
ATOM 674 C CA . LEU A 1 86 ? -7.228 -5.349 32.185 1.00 87.38 86 LEU A CA 1
ATOM 675 C C . LEU A 1 86 ? -8.466 -5.498 33.073 1.00 87.38 86 LEU A C 1
ATOM 677 O O . LEU A 1 86 ? -8.976 -6.608 33.224 1.00 87.38 86 LEU A O 1
ATOM 681 N N . LEU A 1 87 ? -8.992 -4.378 33.574 1.00 86.00 87 LEU A N 1
ATOM 682 C CA . LEU A 1 87 ? -10.172 -4.337 34.441 1.00 86.00 87 LEU A CA 1
ATOM 683 C C . LEU A 1 87 ? -11.501 -4.533 33.692 1.00 86.00 87 LEU A C 1
ATOM 685 O O . LEU A 1 87 ? -12.553 -4.555 34.319 1.00 86.00 87 LEU A O 1
ATOM 689 N N . CYS A 1 88 ? -11.486 -4.663 32.360 1.00 80.25 88 CYS A N 1
ATOM 690 C CA . CYS A 1 88 ? -12.691 -4.738 31.521 1.00 80.25 88 CYS A CA 1
ATOM 691 C C . CYS A 1 88 ? -13.654 -3.540 31.677 1.00 80.25 88 CYS A C 1
ATOM 693 O O . CYS A 1 88 ? -14.815 -3.626 31.281 1.00 80.25 88 CYS A O 1
ATOM 695 N N . LEU A 1 89 ? -13.166 -2.415 32.208 1.00 79.38 89 LEU A N 1
ATOM 696 C CA . LEU A 1 89 ? -13.924 -1.173 32.409 1.00 79.38 89 LEU A CA 1
ATOM 697 C C . LEU A 1 89 ? -13.836 -0.236 31.197 1.00 79.38 89 LEU A C 1
ATOM 699 O O . LEU A 1 89 ? -14.445 0.834 31.174 1.00 79.38 89 LEU A O 1
ATOM 703 N N . ASN A 1 90 ? -13.036 -0.595 30.194 1.00 69.81 90 ASN A N 1
ATOM 704 C CA . ASN A 1 90 ? -12.695 0.315 29.119 1.00 69.81 90 ASN A CA 1
ATOM 705 C C . ASN A 1 90 ? -13.731 0.390 28.006 1.00 69.81 90 ASN A C 1
ATOM 707 O O . ASN A 1 90 ? -14.222 -0.603 27.468 1.00 69.81 90 ASN A O 1
ATOM 711 N N . SER A 1 91 ? -13.941 1.622 27.558 1.00 83.19 91 SER A N 1
ATOM 712 C CA . SER A 1 91 ? -14.574 1.881 26.280 1.00 83.19 91 SER A CA 1
ATOM 713 C C . SER A 1 91 ? -13.967 3.131 25.645 1.00 83.19 91 SER A C 1
ATOM 715 O O . SER A 1 91 ? -13.977 4.218 26.223 1.00 83.19 91 SER A O 1
ATOM 717 N N . VAL A 1 92 ? -13.383 2.962 24.461 1.00 91.88 92 VAL A N 1
ATOM 718 C CA . VAL A 1 92 ? -12.889 4.062 23.637 1.00 91.88 92 VAL A CA 1
ATOM 719 C C . VAL A 1 92 ? -14.106 4.707 22.996 1.00 91.88 92 VAL A C 1
ATOM 721 O O . VAL A 1 92 ? -14.778 4.101 22.165 1.00 91.88 92 VAL A O 1
ATOM 724 N N . LYS A 1 93 ? -14.420 5.923 23.438 1.00 91.38 93 LYS A N 1
ATOM 725 C CA . LYS A 1 93 ? -15.589 6.668 22.972 1.00 91.38 93 LYS A CA 1
ATOM 726 C C . LYS A 1 93 ? -15.254 7.435 21.704 1.00 91.38 93 LYS A C 1
ATOM 728 O O . LYS A 1 93 ? -14.235 8.124 21.651 1.00 91.38 93 LYS A O 1
ATOM 733 N N . LEU A 1 94 ? -16.154 7.358 20.734 1.00 93.25 94 LEU A N 1
ATOM 734 C CA . LEU A 1 94 ? -16.124 8.203 19.551 1.00 93.25 94 LEU A CA 1
ATOM 735 C C . LEU A 1 94 ? -16.778 9.558 19.849 1.00 93.25 94 LEU A C 1
ATOM 737 O O . LEU A 1 94 ? -17.640 9.679 20.721 1.00 93.25 94 LEU A O 1
ATOM 741 N N . SER A 1 95 ? -16.350 10.581 19.120 1.00 93.12 95 SER A N 1
ATOM 742 C CA . SER A 1 95 ? -17.023 11.886 19.062 1.00 93.12 95 SER A CA 1
ATOM 743 C C . SER A 1 95 ? -17.400 12.192 17.619 1.00 93.12 95 SER A C 1
ATOM 745 O O . SER A 1 95 ? -16.749 11.681 16.711 1.00 93.12 95 SER A O 1
ATOM 747 N N . SER A 1 96 ? -18.452 12.971 17.391 1.00 91.88 96 SER A N 1
ATOM 748 C CA . SER A 1 96 ? -18.868 13.343 16.043 1.00 91.88 96 SER A CA 1
ATOM 749 C C . SER A 1 96 ? -18.060 14.527 15.521 1.00 91.88 96 SER A C 1
ATOM 751 O O . SER A 1 96 ? -17.607 15.389 16.279 1.00 91.88 96 SER A O 1
ATOM 753 N N . PHE A 1 97 ? -17.892 14.562 14.205 1.00 92.44 97 PHE A N 1
ATOM 754 C CA . PHE A 1 97 ? -17.333 15.671 13.454 1.00 92.44 97 PHE A CA 1
ATOM 755 C C . PHE A 1 97 ? -18.283 15.989 12.303 1.00 92.44 97 PHE A C 1
ATOM 757 O O . PHE A 1 97 ? -18.433 15.201 11.365 1.00 92.44 97 PHE A O 1
ATOM 764 N N . ARG A 1 98 ? -18.972 17.131 12.409 1.00 89.12 98 ARG A N 1
ATOM 765 C CA . ARG A 1 98 ? -19.840 17.625 11.338 1.00 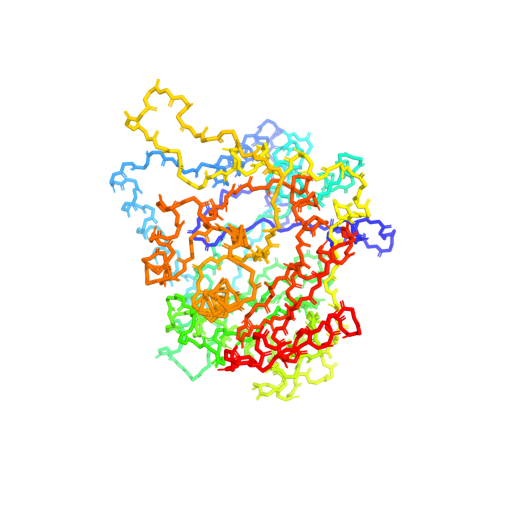89.12 98 ARG A CA 1
ATOM 766 C C . ARG A 1 98 ? -18.971 18.292 10.281 1.00 89.12 98 ARG A C 1
ATOM 768 O O . ARG A 1 98 ? -18.208 19.204 10.586 1.00 89.12 98 ARG A O 1
ATOM 775 N N . THR A 1 99 ? -19.119 17.844 9.044 1.00 87.38 99 THR A N 1
ATOM 776 C CA . THR A 1 99 ? -18.246 18.237 7.939 1.00 87.38 99 THR A CA 1
ATOM 777 C C . THR A 1 99 ? -18.698 19.483 7.194 1.00 87.38 99 THR A C 1
ATOM 779 O O . THR A 1 99 ? -17.897 19.983 6.428 1.00 87.38 99 THR A O 1
ATOM 782 N N . THR A 1 100 ? -19.895 20.024 7.454 1.00 88.00 100 THR A N 1
ATOM 783 C CA . THR A 1 100 ? -20.539 21.155 6.734 1.00 88.00 100 THR A CA 1
ATOM 784 C C . THR A 1 100 ? -19.739 22.475 6.686 1.00 88.00 100 THR A C 1
ATOM 786 O O . THR A 1 100 ? -20.147 23.440 6.050 1.00 88.00 100 THR A O 1
ATOM 789 N N . HIS A 1 101 ? -18.634 22.565 7.427 1.00 89.38 101 HIS A N 1
ATOM 790 C CA . HIS A 1 101 ? -17.724 23.719 7.417 1.00 89.38 101 HIS A CA 1
ATOM 791 C C . HIS A 1 101 ? -16.264 23.313 7.157 1.00 89.38 101 HIS A C 1
ATOM 793 O O . HIS A 1 101 ? -15.348 24.115 7.316 1.00 89.38 101 HIS A O 1
ATOM 799 N N . PHE A 1 102 ? -16.038 22.039 6.839 1.00 93.19 102 PHE A N 1
ATOM 800 C CA . PHE A 1 102 ? -14.733 21.384 6.766 1.00 93.19 102 PHE A CA 1
ATOM 801 C C . PHE A 1 102 ? -14.671 20.386 5.598 1.00 93.19 102 PHE A C 1
ATOM 803 O O . PHE A 1 102 ? -13.855 19.462 5.610 1.00 93.19 102 PHE A O 1
ATOM 810 N N . GLU A 1 103 ? -15.526 20.542 4.585 1.00 94.69 103 GLU A N 1
ATOM 811 C CA . GLU A 1 103 ? -15.583 19.663 3.419 1.00 94.69 103 GLU A CA 1
ATOM 812 C C . GLU A 1 103 ? -14.273 19.698 2.636 1.00 94.69 103 GLU A C 1
ATOM 814 O O . GLU A 1 103 ? -13.764 18.641 2.274 1.00 94.69 103 GLU A O 1
ATOM 819 N N . ASP A 1 104 ? -13.687 20.886 2.439 1.00 93.56 104 ASP A N 1
ATOM 820 C CA . ASP A 1 104 ? -12.380 21.032 1.784 1.00 93.56 104 ASP A CA 1
ATOM 821 C C . ASP A 1 104 ? -11.284 20.275 2.548 1.00 93.56 104 ASP A C 1
ATOM 823 O O . ASP A 1 104 ? -10.512 19.530 1.943 1.00 93.56 104 ASP A O 1
ATOM 827 N N . PHE A 1 105 ? -11.270 20.375 3.883 1.00 92.50 105 PHE A N 1
ATOM 828 C CA . PHE A 1 105 ? -10.340 19.622 4.725 1.00 92.50 105 PHE A CA 1
ATOM 829 C C . PHE A 1 105 ? -10.516 18.110 4.525 1.00 92.50 105 PHE A C 1
ATOM 831 O O . PHE A 1 105 ? -9.554 17.415 4.202 1.00 92.50 105 PHE A O 1
ATOM 838 N N . ILE A 1 106 ? -11.746 17.598 4.637 1.00 93.19 106 ILE A N 1
ATOM 839 C CA . ILE A 1 106 ? -12.037 16.173 4.420 1.00 93.19 106 ILE A CA 1
ATOM 840 C C . ILE A 1 106 ? -11.618 15.727 3.019 1.00 93.19 106 ILE A C 1
ATOM 842 O O . ILE A 1 106 ? -10.964 14.693 2.866 1.00 93.19 106 ILE A O 1
ATOM 846 N N . TRP A 1 107 ? -11.958 16.511 1.999 1.00 94.44 107 TRP A N 1
ATOM 847 C CA . TRP A 1 107 ? -11.631 16.219 0.613 1.00 94.44 107 TRP A CA 1
ATOM 848 C C . TRP A 1 107 ? -10.123 16.132 0.400 1.00 94.44 107 TRP A C 1
ATOM 850 O O . TRP A 1 107 ? -9.617 15.086 -0.011 1.00 94.44 107 TRP A O 1
ATOM 860 N N . ARG A 1 108 ? -9.386 17.197 0.727 1.00 91.88 108 ARG A N 1
ATOM 861 C CA . ARG A 1 108 ? -7.937 17.284 0.510 1.00 91.88 108 ARG A CA 1
ATOM 862 C C . ARG A 1 108 ? -7.161 16.262 1.331 1.00 91.88 108 ARG A C 1
ATOM 864 O O . ARG A 1 108 ? -6.163 15.730 0.849 1.00 91.88 108 ARG A O 1
ATOM 871 N N . THR A 1 109 ? -7.603 15.981 2.557 1.00 88.50 109 THR A N 1
ATOM 872 C CA . THR A 1 109 ? -6.912 15.047 3.451 1.00 88.50 109 THR A CA 1
ATOM 873 C C . THR A 1 109 ? -7.162 13.585 3.084 1.00 88.50 109 THR A C 1
ATOM 875 O O . THR A 1 109 ? -6.229 12.789 3.175 1.00 88.50 109 THR A O 1
ATOM 878 N N . LEU A 1 110 ? -8.378 13.211 2.666 1.00 89.56 110 LEU A N 1
ATOM 879 C CA . LEU A 1 110 ? -8.759 11.795 2.537 1.00 89.56 110 LEU A CA 1
ATOM 880 C C . LEU A 1 110 ? -9.010 11.319 1.104 1.00 89.56 110 LEU A C 1
ATOM 882 O O . LEU A 1 110 ? -8.810 10.139 0.824 1.00 89.56 110 LEU A O 1
ATOM 886 N N . PHE A 1 111 ? -9.481 12.190 0.208 1.00 91.81 111 PHE A N 1
ATOM 887 C CA . PHE A 1 111 ? -10.134 11.749 -1.032 1.00 91.81 111 PHE A CA 1
ATOM 888 C C . PHE A 1 111 ? -9.532 12.330 -2.313 1.00 91.81 111 PHE A C 1
ATOM 890 O O . PHE A 1 111 ? -9.509 11.634 -3.327 1.00 91.81 111 PHE A O 1
ATOM 897 N N . ALA A 1 112 ? -8.974 13.542 -2.272 1.00 90.19 112 ALA A N 1
ATOM 898 C CA . ALA A 1 112 ? -8.503 14.276 -3.450 1.00 90.19 112 ALA A CA 1
ATOM 899 C C . ALA A 1 112 ? -7.415 13.547 -4.259 1.00 90.19 112 ALA A C 1
ATOM 901 O O . ALA A 1 112 ? -7.237 13.816 -5.441 1.00 90.19 112 ALA A O 1
ATOM 902 N N . LYS A 1 113 ? -6.683 12.619 -3.630 1.00 83.81 113 LYS A N 1
ATOM 903 C CA . LYS A 1 113 ? -5.640 11.814 -4.288 1.00 83.81 113 LYS A CA 1
ATOM 904 C C . LYS A 1 113 ? -6.180 10.588 -5.028 1.00 83.81 113 LYS A C 1
ATOM 906 O O . LYS A 1 113 ? -5.416 9.918 -5.715 1.00 83.81 113 LYS A O 1
ATOM 911 N N . SER A 1 114 ? -7.443 10.227 -4.818 1.00 83.88 114 SER A N 1
ATOM 912 C CA . SER A 1 114 ? -7.969 8.920 -5.233 1.00 83.88 114 SER A CA 1
ATOM 913 C C . SER A 1 114 ? -9.342 8.974 -5.895 1.00 83.88 114 SER A C 1
ATOM 915 O O . SER A 1 114 ? -9.739 7.984 -6.509 1.00 83.88 114 SER A O 1
ATOM 917 N N . LEU A 1 115 ? -10.076 10.081 -5.766 1.00 89.25 115 LEU A N 1
ATOM 918 C CA . LEU A 1 115 ? -11.425 10.248 -6.303 1.00 89.25 115 LEU A CA 1
ATOM 919 C C . LEU A 1 115 ? -11.504 11.464 -7.239 1.00 89.25 115 LEU A C 1
ATOM 921 O O . LEU A 1 115 ? -10.799 12.450 -7.012 1.00 89.25 115 LEU A O 1
ATOM 925 N N . PRO A 1 116 ? -12.371 11.422 -8.268 1.00 89.62 116 PRO A N 1
ATOM 926 C CA . PRO A 1 116 ? -12.595 12.563 -9.145 1.00 89.62 116 PRO A CA 1
ATOM 927 C C . PRO A 1 116 ? -13.357 13.664 -8.403 1.00 89.62 116 PRO A C 1
ATOM 929 O O . PRO A 1 116 ? -14.182 13.377 -7.538 1.00 89.62 116 PRO A O 1
ATOM 932 N N . ALA A 1 117 ? -13.146 14.927 -8.782 1.00 92.00 117 ALA A N 1
ATOM 933 C CA . ALA A 1 117 ? -13.808 16.073 -8.146 1.00 92.00 117 ALA A CA 1
ATOM 934 C C . ALA A 1 117 ? -15.350 15.990 -8.164 1.00 92.00 117 ALA A C 1
ATOM 936 O O . ALA A 1 117 ? -15.999 16.542 -7.281 1.00 92.00 117 ALA A O 1
ATOM 937 N N . SER A 1 118 ? -15.941 15.253 -9.111 1.00 93.56 118 SER A N 1
ATOM 938 C CA . SER A 1 118 ? -17.385 14.986 -9.155 1.00 93.56 118 SER A CA 1
ATOM 939 C C . SER A 1 118 ? -17.908 14.207 -7.942 1.00 93.56 118 SER A C 1
ATOM 941 O O . SER A 1 118 ? -19.085 14.314 -7.616 1.00 93.56 118 SER A O 1
ATOM 943 N N . ASP A 1 119 ? -17.051 13.458 -7.242 1.00 94.06 119 ASP A N 1
ATOM 944 C CA . ASP A 1 119 ? -17.414 12.721 -6.028 1.00 94.06 119 ASP A CA 1
ATOM 945 C C . ASP A 1 119 ? -17.286 13.583 -4.751 1.00 94.06 119 ASP A C 1
ATOM 947 O O . ASP A 1 119 ? -17.509 13.069 -3.652 1.00 94.06 119 ASP A O 1
ATOM 951 N N . PHE A 1 120 ? -16.945 14.879 -4.861 1.00 95.12 120 PHE A N 1
ATOM 952 C CA . PHE A 1 120 ? -16.714 15.770 -3.714 1.00 95.12 120 PHE A CA 1
ATOM 953 C C . PHE A 1 120 ? -17.880 15.752 -2.724 1.00 95.12 120 PHE A C 1
ATOM 955 O O . PHE A 1 120 ? -17.685 15.426 -1.553 1.00 95.12 120 PHE A O 1
ATOM 962 N N . GLU A 1 121 ? -19.101 16.048 -3.175 1.00 94.69 121 GLU A N 1
ATOM 963 C CA . GLU A 1 121 ? -20.269 16.103 -2.287 1.00 94.69 121 GLU A CA 1
ATOM 964 C C . GLU A 1 121 ? -20.627 14.732 -1.704 1.00 94.69 121 GLU A C 1
ATOM 966 O O . GLU A 1 121 ? -21.001 14.623 -0.534 1.00 94.69 121 GLU A O 1
ATOM 971 N N . LEU A 1 122 ? -20.473 13.673 -2.505 1.00 93.25 122 LEU 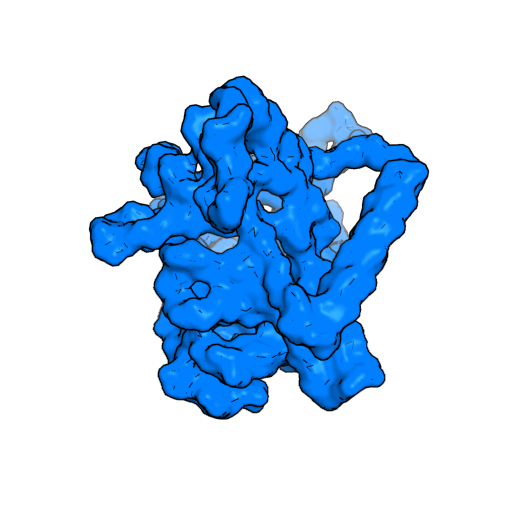A N 1
ATOM 972 C CA . LEU A 1 122 ? -20.821 12.302 -2.135 1.00 93.25 122 LEU A CA 1
ATOM 973 C C . LEU A 1 122 ? -20.059 11.839 -0.885 1.00 93.25 122 LEU A C 1
ATOM 975 O O . LEU A 1 122 ? -20.628 11.164 -0.015 1.00 93.25 122 LEU A O 1
ATOM 979 N N . VAL A 1 123 ? -18.773 12.198 -0.797 1.00 93.38 123 VAL A N 1
ATOM 980 C CA . VAL A 1 123 ? -17.883 11.753 0.283 1.00 93.38 123 VAL A CA 1
ATOM 981 C C . VAL A 1 123 ? -17.745 12.759 1.421 1.00 93.38 123 VAL A C 1
ATOM 983 O O . VAL A 1 123 ? -17.595 12.336 2.566 1.00 93.38 123 VAL A O 1
ATOM 986 N N . THR A 1 124 ? -17.823 14.066 1.150 1.00 93.69 124 THR A N 1
ATOM 987 C CA . THR A 1 124 ? -17.645 15.095 2.190 1.00 93.69 124 THR A CA 1
ATOM 988 C C . THR A 1 124 ? -18.889 15.295 3.046 1.00 93.69 124 THR A C 1
ATOM 990 O O . THR A 1 124 ? -18.757 15.604 4.227 1.00 93.69 124 THR A O 1
ATOM 993 N N . ARG A 1 125 ? -20.093 15.036 2.518 1.00 88.31 125 ARG A N 1
ATOM 994 C CA . ARG A 1 125 ? -21.350 15.123 3.289 1.00 88.31 125 ARG A CA 1
ATOM 995 C C . ARG A 1 125 ? -21.567 13.953 4.252 1.00 88.31 125 ARG A C 1
ATOM 997 O O . ARG A 1 125 ? -22.474 13.997 5.079 1.00 88.31 125 ARG A O 1
ATOM 1004 N N . ALA A 1 126 ? -20.763 12.895 4.150 1.00 90.25 126 ALA A N 1
ATOM 1005 C CA . ALA A 1 126 ? -20.858 11.757 5.051 1.00 90.25 126 ALA A CA 1
ATOM 1006 C C . ALA A 1 126 ? -20.443 12.153 6.475 1.00 90.25 126 ALA A C 1
ATOM 1008 O O . ALA A 1 126 ? -19.401 12.787 6.671 1.00 90.25 126 ALA A O 1
ATOM 1009 N N . LYS A 1 127 ? -21.224 11.719 7.471 1.00 89.00 127 LYS A N 1
ATOM 1010 C CA . LYS A 1 127 ? -20.896 11.902 8.889 1.00 89.00 127 LYS A CA 1
ATOM 1011 C C . LYS A 1 127 ? -19.510 11.330 9.185 1.00 89.00 127 LYS A C 1
ATOM 1013 O O . LYS A 1 127 ? -19.154 10.262 8.691 1.00 89.00 127 LYS A O 1
ATOM 1018 N N . GLN A 1 128 ? -18.736 12.022 10.013 1.00 93.06 128 GLN A N 1
ATOM 1019 C CA . GLN A 1 128 ? -17.422 11.556 10.440 1.00 93.06 128 GLN A CA 1
ATOM 1020 C C . GLN A 1 128 ? -17.413 11.353 11.952 1.00 93.06 128 GLN A C 1
ATOM 1022 O O . GLN A 1 128 ? -17.913 12.180 12.717 1.00 93.06 128 GLN A O 1
ATOM 1027 N N . PHE A 1 129 ? -16.821 10.250 12.388 1.00 94.50 129 PHE A N 1
ATOM 1028 C CA . PHE A 1 129 ? -16.483 10.002 13.778 1.00 94.50 129 PHE A CA 1
ATOM 1029 C C . PHE A 1 129 ? -14.995 10.231 13.997 1.00 94.50 129 PHE A C 1
ATOM 1031 O O . PHE A 1 129 ? -14.173 9.937 13.134 1.00 94.50 129 PHE A O 1
ATOM 1038 N N . ILE A 1 130 ? -14.640 10.713 15.182 1.00 94.56 130 ILE A N 1
ATOM 1039 C CA . ILE A 1 130 ? -13.259 10.890 15.613 1.00 94.56 130 ILE A CA 1
ATOM 1040 C C . ILE A 1 130 ? -12.953 9.893 16.718 1.00 94.56 130 ILE A C 1
ATOM 1042 O O . ILE A 1 130 ? -13.588 9.916 17.780 1.00 94.56 130 ILE A O 1
ATOM 1046 N N . CYS A 1 131 ? -11.931 9.073 16.489 1.00 94.56 131 CYS A N 1
ATOM 1047 C CA . CYS A 1 131 ? -11.249 8.342 17.542 1.00 94.56 131 CYS A CA 1
ATOM 1048 C C . CYS A 1 131 ? -10.003 9.128 17.959 1.00 94.56 131 CYS A C 1
ATOM 1050 O O . CYS A 1 131 ? -8.968 9.079 17.296 1.00 94.56 131 CYS A O 1
ATOM 1052 N N . SER A 1 132 ? -10.091 9.836 19.090 1.00 92.06 132 SER A N 1
ATOM 1053 C CA . SER A 1 132 ? -8.958 10.602 19.631 1.00 92.06 132 SER A CA 1
ATOM 1054 C C . SER A 1 132 ? -7.800 9.712 20.087 1.00 92.06 132 SER A C 1
ATOM 1056 O O . SER A 1 132 ? -6.672 10.177 20.197 1.00 92.06 132 SER A O 1
ATOM 1058 N N . THR A 1 133 ? -8.071 8.439 20.389 1.00 91.88 133 THR A N 1
ATOM 1059 C CA . THR A 1 133 ? -7.046 7.481 20.811 1.00 91.88 133 THR A CA 1
ATOM 1060 C C . THR A 1 133 ? -6.229 7.018 19.600 1.00 91.88 133 THR A C 1
ATOM 1062 O O . THR A 1 133 ? -6.811 6.430 18.681 1.00 91.88 133 THR A O 1
ATOM 1065 N N . PRO A 1 134 ? -4.898 7.217 19.600 1.00 92.12 134 PRO A N 1
ATOM 1066 C CA . PRO A 1 134 ? -4.045 6.782 18.502 1.00 92.12 134 PRO A CA 1
ATOM 1067 C C . PRO A 1 134 ? -4.072 5.263 18.328 1.00 92.12 134 PRO A C 1
ATOM 1069 O O . PRO A 1 134 ? -4.157 4.511 19.305 1.00 92.12 134 PRO A O 1
ATOM 1072 N N . TRP A 1 135 ? -3.945 4.808 17.087 1.00 91.31 135 TRP A N 1
ATOM 1073 C CA . TRP A 1 135 ? -3.933 3.384 16.744 1.00 91.31 135 TRP A CA 1
ATOM 1074 C C . TRP A 1 135 ? -2.789 2.625 17.443 1.00 91.31 135 TRP A C 1
ATOM 1076 O O . TRP A 1 135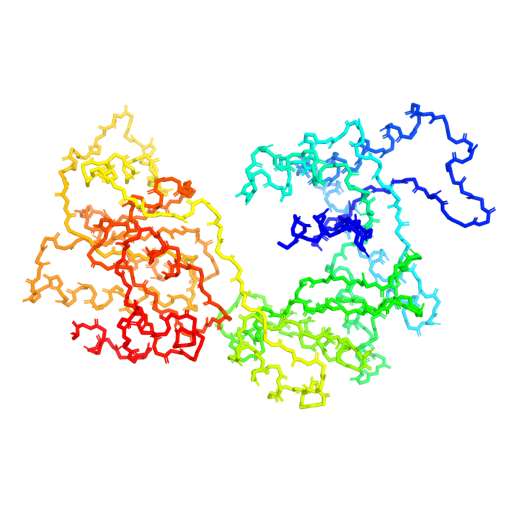 ? -3.011 1.578 18.055 1.00 91.31 135 TRP A O 1
ATOM 1086 N N . GLN A 1 136 ? -1.582 3.202 17.477 1.00 90.62 136 GLN A N 1
ATOM 1087 C CA . GLN A 1 136 ? -0.427 2.630 18.180 1.00 90.62 136 GLN A CA 1
ATOM 1088 C C . GLN A 1 136 ? -0.678 2.496 19.686 1.00 90.62 136 GLN A C 1
ATOM 1090 O O . GLN A 1 136 ? -0.291 1.499 20.295 1.00 90.62 136 GLN A O 1
ATOM 1095 N N . SER A 1 137 ? -1.367 3.461 20.306 1.00 91.88 137 SER A N 1
ATOM 1096 C CA . SER A 1 137 ? -1.700 3.387 21.733 1.00 91.88 137 SER A CA 1
ATOM 1097 C C . SER A 1 137 ? -2.619 2.206 22.047 1.00 91.88 137 SER A C 1
ATOM 1099 O O . SER A 1 137 ? -2.465 1.593 23.103 1.00 91.88 137 SER A O 1
ATOM 1101 N N . MET A 1 138 ? -3.536 1.859 21.137 1.00 93.50 138 MET A N 1
ATOM 1102 C CA . MET A 1 138 ? -4.394 0.680 21.278 1.00 93.50 138 MET A CA 1
ATOM 1103 C C . MET A 1 138 ? -3.611 -0.625 21.125 1.00 93.50 138 MET A C 1
ATOM 1105 O O . MET A 1 138 ? -3.809 -1.541 21.925 1.00 93.50 138 MET A O 1
ATOM 1109 N N . HIS A 1 139 ? -2.678 -0.698 20.167 1.00 93.38 139 HIS A N 1
ATOM 1110 C CA . HIS A 1 139 ? -1.771 -1.843 20.058 1.00 93.38 139 HIS A CA 1
ATOM 1111 C C . HIS A 1 139 ? -0.955 -2.042 21.323 1.00 93.38 139 HIS A C 1
ATOM 1113 O O . HIS A 1 139 ? -0.950 -3.137 21.879 1.00 93.38 139 HIS A O 1
ATOM 1119 N N . MET A 1 140 ? -0.318 -0.979 21.815 1.00 92.38 140 MET A N 1
ATOM 1120 C CA . MET A 1 140 ? 0.493 -1.055 23.025 1.00 92.38 140 MET A CA 1
ATOM 1121 C C . MET A 1 140 ? -0.336 -1.425 24.249 1.00 92.38 140 MET A C 1
ATOM 1123 O O . MET A 1 140 ? 0.132 -2.212 25.066 1.00 92.38 140 MET A O 1
ATOM 1127 N N . ALA A 1 141 ? -1.568 -0.919 24.366 1.00 92.38 141 ALA A N 1
ATOM 1128 C CA . ALA A 1 141 ? -2.467 -1.338 25.434 1.00 92.38 141 ALA A CA 1
ATOM 1129 C C . ALA A 1 141 ? -2.759 -2.842 25.364 1.00 92.38 141 ALA A C 1
ATOM 1131 O O . ALA A 1 141 ? -2.669 -3.520 26.384 1.00 92.38 141 ALA A O 1
ATOM 1132 N N . GLY A 1 142 ? -3.028 -3.370 24.165 1.00 92.81 142 GLY A N 1
ATOM 1133 C CA . GLY A 1 142 ? -3.243 -4.798 23.950 1.00 92.81 142 GLY A CA 1
ATOM 1134 C C . GLY A 1 142 ? -2.021 -5.648 24.278 1.00 92.81 142 GLY A C 1
ATOM 1135 O O . GLY A 1 142 ? -2.107 -6.575 25.082 1.00 92.81 142 GLY A O 1
ATOM 1136 N N . LEU A 1 143 ? -0.865 -5.303 23.714 1.00 93.62 143 LEU A N 1
ATOM 1137 C CA . LEU A 1 143 ? 0.382 -6.042 23.909 1.00 93.62 143 LEU A CA 1
ATOM 1138 C C . LEU A 1 143 ? 0.845 -6.021 25.367 1.00 93.62 143 LEU A C 1
ATOM 1140 O O . LEU A 1 143 ? 1.269 -7.047 25.884 1.00 93.62 143 LEU A O 1
ATOM 1144 N N . ARG A 1 144 ? 0.696 -4.896 26.077 1.00 92.69 144 ARG A N 1
ATOM 1145 C CA . ARG A 1 144 ? 1.043 -4.813 27.505 1.00 92.69 144 ARG A CA 1
ATOM 1146 C C . ARG A 1 144 ? 0.199 -5.730 28.379 1.00 92.69 144 ARG A C 1
ATOM 1148 O O . ARG A 1 144 ? 0.659 -6.119 29.439 1.00 92.69 144 ARG A O 1
ATOM 1155 N N . THR A 1 145 ? -1.001 -6.129 27.958 1.00 92.06 145 THR A N 1
ATOM 1156 C CA . THR A 1 145 ? -1.771 -7.114 28.735 1.00 92.06 145 THR A CA 1
ATOM 1157 C C . THR A 1 145 ? -1.138 -8.509 28.745 1.00 92.06 145 THR A C 1
ATOM 1159 O O . THR A 1 145 ? -1.468 -9.303 29.624 1.00 92.06 145 THR A O 1
ATOM 1162 N N . LEU A 1 146 ? -0.198 -8.798 27.832 1.00 91.44 146 LEU A N 1
ATOM 1163 C CA . LEU A 1 146 ? 0.540 -10.064 27.802 1.00 91.44 146 LEU A CA 1
ATOM 1164 C C . LEU A 1 146 ? 1.446 -10.256 29.026 1.00 91.44 146 LEU A C 1
ATOM 1166 O O . LEU A 1 146 ? 1.764 -11.386 29.375 1.00 91.44 146 LEU A O 1
ATOM 1170 N N . THR A 1 147 ? 1.815 -9.187 29.740 1.00 88.81 147 THR A N 1
ATOM 1171 C CA . THR A 1 147 ? 2.543 -9.331 31.013 1.00 88.81 147 THR A CA 1
ATOM 1172 C C . THR A 1 147 ? 1.680 -9.957 32.111 1.00 88.81 147 THR A C 1
ATOM 1174 O O . THR A 1 147 ? 2.212 -10.440 33.102 1.00 88.81 147 THR A O 1
ATOM 1177 N N . PHE A 1 148 ? 0.352 -9.958 31.942 1.00 87.12 148 PHE A N 1
ATOM 1178 C CA . PHE A 1 148 ? -0.622 -10.467 32.911 1.00 87.12 148 PHE A CA 1
ATOM 1179 C C . PHE A 1 148 ? -1.406 -11.683 32.387 1.00 87.12 148 PHE A C 1
ATOM 1181 O O . PHE A 1 148 ? -2.390 -12.098 32.999 1.00 87.12 148 PHE A O 1
ATOM 1188 N N . GLY A 1 149 ? -1.021 -12.251 31.240 1.00 85.81 149 GLY A N 1
ATOM 1189 C CA . GLY A 1 149 ? -1.698 -13.412 30.668 1.00 85.81 149 GLY A CA 1
ATOM 1190 C C . GLY A 1 149 ? -1.168 -13.827 29.298 1.00 85.81 149 GLY A C 1
ATOM 1191 O O . GLY A 1 149 ? -0.408 -13.121 28.656 1.00 85.81 149 GLY A O 1
ATOM 1192 N N . ARG A 1 150 ? -1.611 -14.989 28.810 1.00 86.00 150 ARG A N 1
ATOM 1193 C CA . ARG A 1 150 ? -1.120 -15.571 27.545 1.00 86.00 150 ARG A CA 1
ATOM 1194 C C . ARG A 1 150 ? -1.735 -14.973 26.277 1.00 86.00 150 ARG A C 1
ATOM 1196 O O . ARG A 1 150 ? -1.249 -15.228 25.182 1.00 86.00 150 ARG A O 1
ATOM 1203 N N . THR A 1 151 ? -2.821 -14.213 26.404 1.00 89.44 151 THR A N 1
ATOM 1204 C CA . THR A 1 151 ? -3.564 -13.659 25.265 1.00 89.44 151 THR A CA 1
ATOM 1205 C C . THR A 1 151 ? -3.719 -12.157 25.408 1.00 89.44 151 THR A C 1
ATOM 1207 O O . THR A 1 151 ? -4.243 -11.698 26.426 1.00 89.44 151 THR A O 1
ATOM 1210 N N . ALA A 1 152 ? -3.347 -11.414 24.367 1.00 93.06 152 ALA A N 1
ATOM 1211 C CA . ALA A 1 152 ? -3.542 -9.974 24.324 1.00 93.06 152 ALA A CA 1
ATOM 1212 C C . ALA A 1 152 ? -5.040 -9.639 24.400 1.00 93.06 152 ALA A C 1
ATOM 1214 O O . ALA A 1 152 ? -5.861 -10.168 23.645 1.00 93.06 152 ALA A O 1
ATOM 1215 N N . LYS A 1 153 ? -5.405 -8.757 25.329 1.00 93.12 153 LYS A N 1
ATOM 1216 C CA . LYS A 1 153 ? -6.749 -8.200 25.470 1.00 93.12 153 LYS A CA 1
ATOM 1217 C C . LYS A 1 153 ? -6.744 -6.794 24.902 1.00 93.12 153 LYS A C 1
ATOM 1219 O O . LYS A 1 153 ? -6.008 -5.947 25.382 1.00 93.12 153 LYS A O 1
ATOM 1224 N N . TYR A 1 154 ? -7.601 -6.540 23.922 1.00 94.44 154 TYR A N 1
ATOM 1225 C CA . TYR A 1 154 ? -7.705 -5.231 23.283 1.00 94.44 154 TYR A CA 1
ATOM 1226 C C . TYR A 1 154 ? -8.872 -4.401 23.826 1.00 94.44 154 TYR A C 1
ATOM 1228 O O . TYR A 1 154 ? -9.883 -4.963 24.294 1.00 94.44 154 TYR A O 1
ATOM 1236 N N . PRO A 1 155 ? -8.757 -3.061 23.752 1.00 94.62 155 PRO A N 1
ATOM 1237 C CA . PRO A 1 155 ? -9.826 -2.175 24.159 1.00 94.62 155 PRO A CA 1
ATOM 1238 C C . PRO A 1 155 ? -11.093 -2.350 23.339 1.00 94.62 155 PRO A C 1
ATOM 1240 O O . PRO A 1 155 ? -11.075 -2.933 22.260 1.00 94.62 155 PRO A O 1
ATOM 1243 N N . ARG A 1 156 ? -12.222 -1.881 23.875 1.00 94.44 156 ARG A N 1
ATOM 1244 C CA . ARG A 1 156 ? -13.487 -1.852 23.139 1.00 94.44 156 ARG A CA 1
ATOM 1245 C C . ARG A 1 156 ? -13.719 -0.464 22.558 1.00 94.44 156 ARG A C 1
ATOM 1247 O O . ARG A 1 156 ? -13.856 0.486 23.321 1.00 94.44 156 ARG A O 1
ATOM 1254 N N . LEU A 1 157 ? -13.797 -0.355 21.240 1.00 95.19 157 LEU A N 1
ATOM 1255 C CA . LEU A 1 157 ? -14.302 0.822 20.549 1.00 95.19 157 LEU A CA 1
ATOM 1256 C C . LEU A 1 157 ? -15.827 0.855 20.671 1.00 95.19 157 LEU A C 1
ATOM 1258 O O . LEU A 1 157 ? -16.495 -0.129 20.355 1.00 95.19 157 LEU A O 1
ATOM 1262 N N . GLN A 1 158 ? -16.380 1.968 21.151 1.00 92.88 158 GLN A N 1
ATOM 1263 C CA . GLN A 1 158 ? -17.823 2.167 21.128 1.00 92.88 158 GLN A CA 1
ATOM 1264 C C . GLN A 1 158 ? -18.255 2.501 19.704 1.00 92.88 158 GLN A C 1
ATOM 1266 O O . GLN A 1 158 ? -17.898 3.553 19.181 1.00 92.88 158 GLN A O 1
ATOM 1271 N N . THR A 1 159 ? -19.049 1.618 19.113 1.00 92.88 159 THR A N 1
ATOM 1272 C CA . THR A 1 159 ? -19.611 1.747 17.762 1.00 92.88 159 THR A CA 1
ATOM 1273 C C . THR A 1 159 ? -21.134 1.904 17.841 1.00 92.88 159 THR A C 1
ATOM 1275 O O . THR A 1 159 ? -21.875 0.974 17.525 1.00 92.88 159 THR A O 1
ATOM 1278 N N . PRO A 1 160 ? -21.642 3.021 18.393 1.00 83.50 160 PRO A N 1
ATOM 1279 C CA . PRO A 1 160 ? -23.070 3.166 18.629 1.00 83.50 160 PRO A CA 1
ATOM 1280 C C . PRO A 1 160 ? -23.842 3.329 17.317 1.00 83.50 160 PRO A C 1
ATOM 1282 O O . PRO A 1 160 ? -23.400 4.046 16.422 1.00 83.50 160 PRO A O 1
ATOM 1285 N N . GLY A 1 161 ? -25.000 2.671 17.217 1.00 88.12 161 GLY A N 1
ATOM 1286 C CA . GLY A 1 161 ? -25.828 2.699 16.005 1.00 88.12 161 GLY A CA 1
ATOM 1287 C C . GLY A 1 161 ? -25.092 2.211 14.753 1.00 88.12 161 GLY A C 1
ATOM 1288 O O . GLY A 1 161 ? -25.387 2.670 13.661 1.00 88.12 161 GLY A O 1
ATOM 1289 N N . THR A 1 162 ? -24.070 1.364 14.915 1.00 94.25 162 THR A N 1
ATOM 1290 C CA . THR A 1 162 ? -23.261 0.839 13.810 1.00 94.25 162 THR A CA 1
ATOM 1291 C C . THR A 1 162 ? -23.478 -0.663 13.689 1.00 94.25 162 THR A C 1
ATOM 1293 O O . THR A 1 162 ? -23.072 -1.413 14.580 1.00 94.25 162 THR A O 1
ATOM 1296 N N . ASP A 1 163 ? -24.039 -1.108 12.570 1.00 96.69 163 ASP A N 1
ATOM 1297 C CA . ASP A 1 163 ? -24.208 -2.537 12.285 1.00 96.69 163 ASP A CA 1
ATOM 1298 C C . ASP A 1 163 ? -22.908 -3.171 11.787 1.00 96.69 163 ASP A C 1
ATOM 1300 O O . ASP A 1 163 ? -22.558 -4.287 12.172 1.00 96.69 163 ASP A O 1
ATOM 1304 N N . ILE A 1 164 ? -22.154 -2.444 10.954 1.00 97.19 164 ILE A N 1
ATOM 1305 C CA . ILE A 1 164 ? -20.923 -2.928 10.325 1.00 97.19 164 ILE A CA 1
ATOM 1306 C C . ILE A 1 164 ? -19.801 -1.911 10.524 1.00 97.19 164 ILE A C 1
ATOM 1308 O O . ILE A 1 164 ? -19.886 -0.768 10.083 1.00 97.19 164 ILE A O 1
ATOM 1312 N N . PHE A 1 165 ? -18.712 -2.348 11.151 1.00 97.50 165 PHE A N 1
ATOM 1313 C CA . PHE A 1 165 ? -17.478 -1.582 11.277 1.00 97.50 165 PHE A CA 1
ATOM 1314 C C . PHE A 1 165 ? -16.422 -2.134 10.319 1.00 97.50 165 PHE A C 1
ATOM 1316 O O . PHE A 1 165 ? -15.933 -3.251 10.502 1.00 97.50 165 PHE A O 1
ATOM 1323 N N . ILE A 1 166 ? -16.070 -1.351 9.297 1.00 96.88 166 ILE A N 1
ATOM 1324 C CA . ILE A 1 166 ? -15.059 -1.732 8.306 1.00 96.88 166 ILE A CA 1
ATOM 1325 C C . ILE A 1 166 ? -13.724 -1.090 8.670 1.00 96.88 166 ILE A C 1
ATOM 1327 O O . ILE A 1 166 ? -13.614 0.130 8.767 1.00 96.88 166 ILE A O 1
ATOM 1331 N N . THR A 1 167 ? -12.697 -1.918 8.808 1.00 95.25 167 THR A N 1
ATOM 1332 C CA . THR A 1 167 ? -11.321 -1.499 9.086 1.00 95.25 167 THR A CA 1
ATOM 1333 C C . THR A 1 167 ? -10.375 -1.990 7.998 1.00 95.25 167 THR A C 1
ATOM 1335 O O . THR A 1 167 ? -10.665 -2.950 7.286 1.00 95.25 167 THR A O 1
ATOM 1338 N N . GLN A 1 168 ? -9.229 -1.333 7.872 1.00 89.75 168 GLN A N 1
ATOM 1339 C CA . GLN A 1 168 ? -8.092 -1.825 7.097 1.00 89.75 168 GLN A CA 1
ATOM 1340 C C . GLN A 1 168 ? -7.067 -2.392 8.073 1.00 89.75 168 GLN A C 1
ATOM 1342 O O . GLN A 1 168 ? -6.916 -1.819 9.150 1.00 89.75 168 GLN A O 1
ATOM 1347 N N . THR A 1 169 ? -6.418 -3.500 7.693 1.00 85.31 169 THR A N 1
ATOM 1348 C CA . THR A 1 169 ? -5.472 -4.265 8.533 1.00 85.31 169 THR A CA 1
ATOM 1349 C C . THR A 1 169 ? -6.095 -4.777 9.850 1.00 85.31 169 THR A C 1
ATOM 1351 O O . THR A 1 169 ? -7.235 -4.434 10.187 1.00 85.31 169 THR A O 1
ATOM 1354 N N . PRO A 1 170 ? -5.431 -5.685 10.593 1.00 94.69 170 PRO A N 1
ATOM 1355 C CA . PRO A 1 170 ? -5.941 -6.127 11.887 1.00 94.69 170 PRO A CA 1
ATOM 1356 C C . PRO A 1 170 ? -6.118 -4.948 12.852 1.00 94.69 170 PRO A C 1
ATOM 1358 O O . PRO A 1 170 ? -5.159 -4.267 13.208 1.00 94.69 170 PRO A O 1
ATOM 1361 N N . TYR A 1 171 ? -7.356 -4.694 13.274 1.00 96.31 171 TYR A N 1
ATOM 1362 C CA . TYR A 1 171 ? -7.677 -3.533 14.101 1.00 96.31 171 TYR A CA 1
ATOM 1363 C C . TYR A 1 171 ? -7.465 -3.820 15.594 1.00 96.31 171 TYR A C 1
ATOM 1365 O O . TYR A 1 171 ? -8.022 -4.793 16.096 1.00 96.31 171 TYR A O 1
ATOM 1373 N N . PRO A 1 172 ? -6.737 -2.976 16.344 1.00 95.44 172 PRO A N 1
ATOM 1374 C CA . PRO A 1 172 ? -6.392 -3.210 17.748 1.00 95.44 172 PRO A CA 1
ATOM 1375 C C . PRO A 1 172 ? -7.533 -2.877 18.723 1.00 95.44 172 PRO A C 1
ATOM 1377 O O . PRO A 1 172 ? -7.312 -2.290 19.783 1.00 95.44 172 PRO A O 1
ATOM 1380 N N . ALA A 1 173 ? -8.771 -3.233 18.390 1.00 95.12 173 ALA A N 1
ATOM 1381 C CA . ALA A 1 173 ? -9.908 -3.072 19.283 1.00 95.12 173 ALA A CA 1
ATOM 1382 C C . ALA A 1 173 ? -11.020 -4.074 18.968 1.00 95.12 173 ALA A C 1
ATOM 1384 O O . ALA A 1 173 ? -11.209 -4.509 17.837 1.00 95.12 173 ALA A O 1
ATOM 1385 N N . ARG A 1 174 ? -11.816 -4.381 19.990 1.00 94.44 174 ARG A N 1
ATOM 1386 C CA . ARG A 1 174 ? -13.128 -5.016 19.845 1.00 94.44 174 ARG A CA 1
ATOM 1387 C C . ARG A 1 174 ? -14.179 -3.945 19.560 1.00 94.44 174 ARG A C 1
ATOM 1389 O O . ARG A 1 174 ? -14.026 -2.815 20.010 1.00 94.44 174 ARG A O 1
ATOM 1396 N N . VAL A 1 175 ? -15.272 -4.312 18.907 1.00 95.69 175 VAL A N 1
ATOM 1397 C CA . VAL A 1 175 ? -16.416 -3.417 18.653 1.00 95.69 175 VAL A CA 1
ATOM 1398 C C . VAL A 1 175 ? -17.538 -3.618 19.685 1.00 95.69 175 VAL A C 1
ATOM 1400 O O . VAL A 1 175 ? -17.458 -4.516 20.536 1.00 95.69 175 VAL A O 1
ATOM 1403 N N . SER A 1 176 ? -18.563 -2.757 19.673 1.00 94.19 176 SER A N 1
ATOM 1404 C CA . SER A 1 176 ? -19.753 -2.912 20.523 1.00 94.19 176 SER A CA 1
ATOM 1405 C C . SER A 1 176 ? -20.499 -4.217 20.226 1.00 94.19 176 SER A C 1
ATOM 1407 O O . SER A 1 176 ? -20.427 -4.763 19.128 1.00 94.19 176 SER A O 1
ATOM 1409 N N . ARG A 1 177 ? -21.269 -4.713 21.207 1.00 90.50 177 ARG A N 1
ATOM 1410 C CA . ARG A 1 177 ? -22.240 -5.790 20.946 1.00 90.50 177 ARG A CA 1
ATOM 1411 C C . ARG A 1 177 ? -23.254 -5.301 19.906 1.00 90.50 177 ARG A C 1
ATOM 1413 O O . ARG A 1 177 ? -23.694 -4.161 20.005 1.00 90.50 177 ARG A O 1
ATOM 1420 N N . GLY A 1 178 ? -23.601 -6.156 18.947 1.00 93.56 178 GLY A N 1
ATOM 1421 C CA . GLY A 1 178 ? -24.474 -5.810 17.819 1.00 93.56 178 GLY A CA 1
ATOM 1422 C C . GLY A 1 178 ? -23.730 -5.287 16.585 1.00 93.56 178 GLY A C 1
ATOM 1423 O O . GLY A 1 178 ? -24.274 -5.360 15.494 1.00 93.56 178 GLY A O 1
ATOM 1424 N N . THR A 1 179 ? -22.472 -4.851 16.718 1.00 97.12 179 THR A N 1
ATOM 1425 C CA . THR A 1 179 ? -21.644 -4.447 15.574 1.00 97.12 179 THR A CA 1
ATOM 1426 C C . THR A 1 179 ? -20.828 -5.627 15.051 1.00 97.12 179 THR A C 1
ATOM 1428 O O . THR A 1 179 ? -20.092 -6.269 15.801 1.00 97.12 179 THR A O 1
ATOM 1431 N N . SER A 1 180 ? -20.896 -5.875 13.746 1.00 97.25 180 SER A N 1
ATOM 1432 C CA . SER A 1 180 ? -20.029 -6.814 13.035 1.00 97.25 180 SER A CA 1
ATOM 1433 C C . SER A 1 180 ? -18.768 -6.110 12.544 1.00 97.25 180 SER A C 1
ATOM 1435 O O . SER A 1 180 ? -18.843 -5.072 11.892 1.00 97.25 180 SER A O 1
ATOM 1437 N N . MET A 1 181 ? -17.594 -6.677 12.819 1.00 98.19 181 MET A N 1
ATOM 1438 C CA . MET A 1 181 ? -16.330 -6.149 12.299 1.00 98.19 181 MET A CA 1
ATOM 1439 C C . MET A 1 181 ? -15.961 -6.831 10.980 1.00 98.19 181 MET A C 1
ATOM 1441 O O . MET A 1 181 ? -15.934 -8.059 10.905 1.00 98.19 181 MET A O 1
ATOM 1445 N N . VAL A 1 182 ? -15.624 -6.033 9.967 1.00 98.06 182 VAL A N 1
ATOM 1446 C CA . VAL A 1 182 ? -15.070 -6.494 8.688 1.00 98.06 182 VAL A CA 1
ATOM 1447 C C . VAL A 1 182 ? -13.665 -5.925 8.526 1.00 98.06 182 VAL A C 1
ATOM 1449 O O . VAL A 1 182 ? -13.475 -4.713 8.448 1.00 98.06 182 VAL A O 1
ATOM 1452 N N . VAL A 1 183 ? -12.671 -6.803 8.464 1.00 98.06 183 VAL A N 1
ATOM 1453 C CA . VAL A 1 183 ? -11.267 -6.457 8.255 1.00 98.06 183 VAL A CA 1
ATOM 1454 C C . VAL A 1 183 ? -10.933 -6.609 6.777 1.00 98.06 183 VAL A C 1
ATOM 1456 O O . VAL A 1 183 ? -10.931 -7.719 6.246 1.00 98.06 183 VAL A O 1
ATOM 1459 N N . ARG A 1 184 ? -10.593 -5.507 6.106 1.00 97.06 184 ARG A N 1
ATOM 1460 C CA . ARG A 1 184 ? -9.928 -5.560 4.802 1.00 97.06 184 ARG A CA 1
ATOM 1461 C C . ARG A 1 184 ? -8.476 -5.979 5.031 1.00 97.06 184 ARG A C 1
ATOM 1463 O O . ARG A 1 184 ? -7.664 -5.189 5.520 1.00 97.06 184 ARG A O 1
ATOM 1470 N N . TYR A 1 185 ? -8.180 -7.245 4.755 1.00 97.62 185 TYR A N 1
ATOM 1471 C CA . TYR A 1 185 ? -6.889 -7.854 5.050 1.00 97.62 185 TYR A CA 1
ATOM 1472 C C . TYR A 1 185 ? -5.994 -7.796 3.816 1.00 97.62 185 TYR A C 1
ATOM 1474 O O . TYR A 1 185 ? -6.349 -8.328 2.765 1.00 97.62 185 TYR A O 1
ATOM 1482 N N . HIS A 1 186 ? -4.864 -7.103 3.946 1.00 96.19 186 HIS A N 1
ATOM 1483 C CA . HIS A 1 186 ? -3.972 -6.808 2.828 1.00 96.19 186 HIS A CA 1
ATOM 1484 C C . HIS A 1 186 ? -2.900 -7.878 2.662 1.00 96.19 186 HIS A C 1
ATOM 1486 O O . HIS A 1 186 ? -2.757 -8.420 1.572 1.00 96.19 186 HIS A O 1
ATOM 1492 N N . ASP A 1 187 ? -2.212 -8.242 3.738 1.00 94.94 187 ASP A N 1
ATOM 1493 C CA . ASP A 1 187 ? -1.166 -9.253 3.704 1.00 94.94 187 ASP A CA 1
ATOM 1494 C C . ASP A 1 187 ? -0.802 -9.730 5.120 1.00 94.94 187 ASP A C 1
ATOM 1496 O O . ASP A 1 187 ? -1.173 -9.129 6.137 1.00 94.94 187 ASP A O 1
ATOM 1500 N N . ALA A 1 188 ? -0.060 -10.834 5.163 1.00 95.50 188 ALA A N 1
ATOM 1501 C CA . ALA A 1 188 ? 0.560 -11.388 6.359 1.00 95.50 188 ALA A CA 1
ATOM 1502 C C . ALA A 1 188 ? 2.087 -11.177 6.373 1.00 95.50 188 ALA A C 1
ATOM 1504 O O . ALA A 1 188 ? 2.795 -11.864 7.117 1.00 95.50 188 ALA A O 1
ATOM 1505 N N . VAL A 1 189 ? 2.605 -10.226 5.580 1.00 93.69 189 VAL A N 1
ATOM 1506 C CA . VAL A 1 189 ? 4.047 -9.935 5.467 1.00 93.69 189 VAL A CA 1
ATOM 1507 C C . VAL A 1 189 ? 4.687 -9.691 6.837 1.00 93.69 189 VAL A C 1
ATOM 1509 O O . VAL A 1 189 ? 5.749 -10.270 7.075 1.00 93.69 189 VAL A O 1
ATOM 1512 N N . PRO A 1 190 ? 4.063 -8.954 7.787 1.00 93.38 190 PRO A N 1
ATOM 1513 C CA . PRO A 1 190 ? 4.653 -8.762 9.110 1.00 93.38 190 PRO A CA 1
ATOM 1514 C C . PRO A 1 190 ? 4.927 -10.051 9.889 1.00 93.38 190 PRO A C 1
ATOM 1516 O O . PRO A 1 190 ? 5.743 -10.035 10.805 1.00 93.38 190 PRO A O 1
ATOM 1519 N N . VAL A 1 191 ? 4.255 -11.157 9.552 1.00 95.06 191 VAL A N 1
ATOM 1520 C CA . VAL A 1 191 ? 4.394 -12.444 10.246 1.00 95.06 191 VAL A CA 1
ATOM 1521 C C . VAL A 1 191 ? 5.257 -13.426 9.459 1.00 95.06 191 VAL A C 1
ATOM 1523 O O . VAL A 1 191 ? 6.137 -14.043 10.052 1.00 95.06 191 VAL A O 1
ATOM 1526 N N . PHE A 1 192 ? 5.044 -13.567 8.148 1.00 95.12 192 PHE A N 1
ATOM 1527 C CA . PHE A 1 192 ? 5.783 -14.542 7.332 1.00 95.12 192 PHE A CA 1
ATOM 1528 C C . PHE A 1 192 ? 7.099 -14.012 6.762 1.00 95.12 192 PHE A C 1
ATOM 1530 O O . PHE A 1 192 ? 8.002 -14.793 6.476 1.00 95.12 192 PHE A O 1
ATOM 1537 N N . MET A 1 193 ? 7.243 -12.694 6.625 1.00 92.81 193 MET A N 1
ATOM 1538 C CA . MET A 1 193 ? 8.453 -12.058 6.098 1.00 92.81 193 MET A CA 1
ATOM 1539 C C . MET A 1 193 ? 8.960 -10.931 7.018 1.00 92.81 193 MET A C 1
ATOM 1541 O O . MET A 1 193 ? 9.262 -9.831 6.541 1.00 92.81 193 MET A O 1
ATOM 1545 N N . PRO A 1 194 ? 9.101 -11.169 8.339 1.00 92.19 194 PRO A N 1
ATOM 1546 C CA . PRO A 1 194 ? 9.442 -10.122 9.303 1.00 92.19 194 PRO A CA 1
ATOM 1547 C C . PRO A 1 194 ? 10.816 -9.489 9.029 1.00 92.19 194 PRO A C 1
ATOM 1549 O O . PRO A 1 194 ? 11.017 -8.309 9.285 1.00 92.19 194 PRO A O 1
ATOM 1552 N N . HIS A 1 195 ? 11.742 -10.236 8.421 1.00 89.50 195 HIS A N 1
ATOM 1553 C CA . HIS A 1 195 ? 13.067 -9.759 8.007 1.00 89.50 195 HIS A CA 1
ATOM 1554 C C . HIS A 1 195 ? 13.038 -8.764 6.829 1.00 89.50 195 HIS A C 1
ATOM 1556 O O . HIS A 1 195 ? 14.084 -8.243 6.446 1.00 89.50 195 HIS A O 1
ATOM 1562 N N . THR A 1 196 ? 11.867 -8.505 6.236 1.00 85.44 196 THR A N 1
ATOM 1563 C CA . THR A 1 196 ? 11.719 -7.602 5.082 1.00 85.44 196 THR A CA 1
ATOM 1564 C C . THR A 1 196 ? 11.097 -6.248 5.423 1.00 85.44 196 THR A C 1
ATOM 1566 O O . THR A 1 196 ? 10.999 -5.394 4.543 1.00 85.44 196 THR A O 1
ATOM 1569 N N . ILE A 1 197 ? 10.713 -6.033 6.685 1.00 82.62 197 ILE A N 1
ATOM 1570 C CA . ILE A 1 197 ? 10.053 -4.812 7.166 1.00 82.62 197 ILE A CA 1
ATOM 1571 C C . ILE A 1 197 ? 10.869 -4.118 8.270 1.00 82.62 197 ILE A C 1
ATOM 1573 O O . ILE A 1 197 ? 11.744 -4.725 8.886 1.00 82.62 197 ILE A O 1
ATOM 1577 N N . GLY A 1 198 ? 10.582 -2.838 8.526 1.00 80.00 198 GLY A N 1
ATOM 1578 C CA . GLY A 1 198 ? 11.108 -2.107 9.687 1.00 80.00 198 GLY A CA 1
ATOM 1579 C C . GLY A 1 198 ? 10.388 -2.472 10.990 1.00 80.00 198 GLY A C 1
ATOM 1580 O O . GLY A 1 198 ? 9.308 -3.063 10.949 1.00 80.00 198 GLY A O 1
ATOM 1581 N N . ASP A 1 199 ? 10.980 -2.113 12.136 1.00 78.69 199 ASP A N 1
ATOM 1582 C CA . ASP A 1 199 ? 10.428 -2.335 13.489 1.00 78.69 199 ASP A CA 1
ATOM 1583 C C . ASP A 1 199 ? 9.924 -3.768 13.729 1.00 78.69 199 ASP A C 1
ATOM 1585 O O . ASP A 1 199 ? 8.853 -3.999 14.297 1.00 78.69 199 ASP A O 1
ATOM 1589 N N . VAL A 1 200 ? 10.736 -4.733 13.284 1.00 81.88 200 VAL A N 1
ATOM 1590 C CA . VAL A 1 200 ? 10.403 -6.156 13.120 1.00 81.88 200 VAL A CA 1
ATOM 1591 C C . VAL A 1 200 ? 9.572 -6.718 14.274 1.00 81.88 200 VAL A C 1
ATOM 1593 O O . VAL A 1 200 ? 8.453 -7.181 14.059 1.00 81.88 200 VAL A O 1
ATOM 1596 N N . SER A 1 201 ? 10.077 -6.637 15.508 1.00 83.12 201 SER A N 1
ATOM 1597 C CA . SER A 1 201 ? 9.418 -7.239 16.673 1.00 83.12 201 SER A CA 1
ATOM 1598 C C . SER A 1 201 ? 8.074 -6.585 16.997 1.00 83.12 201 SER A C 1
ATOM 1600 O O . SER A 1 201 ? 7.117 -7.275 17.343 1.00 83.12 201 SER A O 1
ATOM 1602 N N . LEU A 1 202 ? 7.973 -5.257 16.881 1.00 85.19 202 LEU A N 1
ATOM 1603 C CA . LEU A 1 202 ? 6.746 -4.536 17.216 1.00 85.19 202 LEU A CA 1
ATOM 1604 C C . LEU A 1 202 ? 5.686 -4.707 16.128 1.00 85.19 202 LEU A C 1
ATOM 1606 O O . LEU A 1 202 ? 4.523 -4.943 16.451 1.00 85.19 202 LEU A O 1
ATOM 1610 N N . HIS A 1 203 ? 6.060 -4.606 14.854 1.00 85.69 203 HIS A N 1
ATOM 1611 C CA . HIS A 1 203 ? 5.143 -4.810 13.735 1.00 85.69 203 HIS A CA 1
ATOM 1612 C C . HIS A 1 203 ? 4.633 -6.249 13.680 1.00 85.69 203 HIS A C 1
ATOM 1614 O O . HIS A 1 203 ? 3.427 -6.461 13.548 1.00 85.69 203 HIS A O 1
ATOM 1620 N N . GLN A 1 204 ? 5.512 -7.232 13.882 1.00 94.06 204 GLN A N 1
ATOM 1621 C CA . GLN A 1 204 ? 5.110 -8.633 13.937 1.00 94.06 204 GLN A CA 1
ATOM 1622 C C . GLN A 1 204 ? 4.134 -8.875 15.096 1.00 94.06 204 GLN A C 1
ATOM 1624 O O . GLN A 1 204 ? 3.041 -9.404 14.877 1.00 94.06 204 GLN A O 1
ATOM 1629 N N . ALA A 1 205 ? 4.478 -8.432 16.312 1.00 92.00 205 ALA A N 1
ATOM 1630 C CA . ALA A 1 205 ? 3.645 -8.661 17.489 1.00 92.00 205 ALA A CA 1
ATOM 1631 C C . ALA A 1 205 ? 2.304 -7.919 17.399 1.00 92.00 205 ALA A C 1
ATOM 1633 O O . ALA A 1 205 ? 1.250 -8.491 17.685 1.00 92.00 205 ALA A O 1
ATOM 1634 N N . SER A 1 206 ? 2.323 -6.647 16.989 1.00 92.69 206 SER A N 1
ATOM 1635 C CA . SER A 1 206 ? 1.110 -5.836 16.847 1.00 92.69 206 SER A CA 1
ATOM 1636 C C . SER A 1 206 ? 0.144 -6.443 15.829 1.00 92.69 206 SER A C 1
ATOM 1638 O O . SER A 1 206 ? -1.035 -6.593 16.156 1.00 92.69 206 SER A O 1
ATOM 1640 N N . HIS A 1 207 ? 0.639 -6.869 14.662 1.00 95.19 207 HIS A N 1
ATOM 1641 C CA . HIS A 1 207 ? -0.164 -7.512 13.620 1.00 95.19 207 HIS A CA 1
ATOM 1642 C C . HIS A 1 207 ? -0.713 -8.863 14.069 1.00 95.19 207 HIS A C 1
ATOM 1644 O O . HIS A 1 207 ? -1.920 -9.082 13.995 1.00 95.19 207 HIS A O 1
ATOM 1650 N N . PHE A 1 208 ? 0.147 -9.754 14.576 1.00 96.44 208 PHE A N 1
ATOM 1651 C CA . PHE A 1 208 ? -0.247 -11.106 14.973 1.00 96.44 208 PHE A CA 1
ATOM 1652 C C . PHE A 1 208 ? -1.300 -11.093 16.083 1.00 96.44 208 PHE A C 1
ATOM 1654 O O . PHE A 1 208 ? -2.338 -11.743 15.964 1.00 96.44 208 PHE A O 1
ATOM 1661 N N . HIS A 1 209 ? -1.069 -10.333 17.157 1.00 96.81 209 HIS A N 1
ATOM 1662 C CA . HIS A 1 209 ? -1.976 -10.337 18.301 1.00 96.81 209 HIS A CA 1
ATOM 1663 C C . HIS A 1 209 ? -3.309 -9.647 18.006 1.00 96.81 209 HIS A C 1
ATOM 1665 O O . HIS A 1 209 ? -4.344 -10.135 18.467 1.00 96.81 209 HIS A O 1
ATOM 1671 N N . ALA A 1 210 ? -3.318 -8.566 17.219 1.00 96.75 210 ALA A N 1
ATOM 1672 C CA . ALA A 1 210 ? -4.572 -7.952 16.793 1.00 96.75 210 ALA A CA 1
ATOM 1673 C C . ALA A 1 210 ? -5.328 -8.886 15.844 1.00 96.75 210 ALA A C 1
ATOM 1675 O O . ALA A 1 210 ? -6.525 -9.085 16.014 1.00 96.75 210 ALA A O 1
ATOM 1676 N N . LEU A 1 211 ? -4.639 -9.547 14.910 1.00 97.50 211 LEU A N 1
ATOM 1677 C CA . LEU A 1 211 ? -5.273 -10.509 14.012 1.00 97.50 211 LEU A CA 1
ATOM 1678 C C . LEU A 1 211 ? -5.897 -11.675 14.785 1.00 97.50 211 LEU A C 1
ATOM 1680 O O . LEU A 1 211 ? -7.074 -11.971 14.588 1.00 97.50 211 LEU A O 1
ATOM 1684 N N . ALA A 1 212 ? -5.158 -12.260 15.730 1.00 97.12 212 ALA A N 1
ATOM 1685 C CA . ALA A 1 212 ? -5.661 -13.313 16.608 1.00 97.12 212 ALA A CA 1
ATOM 1686 C C . ALA A 1 212 ? -6.899 -12.859 17.400 1.00 97.12 212 ALA A C 1
ATOM 1688 O O . ALA A 1 212 ? -7.878 -13.599 17.519 1.00 97.12 212 ALA A O 1
ATOM 1689 N N . ALA A 1 213 ? -6.877 -11.634 17.936 1.00 96.25 213 ALA A N 1
ATOM 1690 C CA . ALA A 1 213 ? -8.007 -11.068 18.663 1.00 96.25 213 ALA A CA 1
ATOM 1691 C C . ALA A 1 213 ? -9.228 -10.849 17.757 1.00 96.25 213 ALA A C 1
ATOM 1693 O O . ALA A 1 213 ? -10.351 -11.119 18.185 1.00 96.25 213 ALA A O 1
ATOM 1694 N N . ASN A 1 214 ? -9.018 -10.414 16.515 1.00 97.69 214 ASN A N 1
ATOM 1695 C CA . ASN A 1 214 ? -10.077 -10.177 15.539 1.00 97.69 214 ASN A CA 1
ATOM 1696 C C . ASN A 1 214 ? -10.727 -11.489 15.093 1.00 97.69 214 ASN A C 1
ATOM 1698 O O . ASN A 1 214 ? -11.954 -11.579 15.104 1.00 97.69 214 ASN A O 1
ATOM 1702 N N . VAL A 1 215 ? -9.929 -12.523 14.799 1.00 97.31 215 VAL A N 1
ATOM 1703 C CA . VAL A 1 215 ? -10.432 -13.877 14.508 1.00 97.31 215 VAL A CA 1
ATOM 1704 C C . VAL A 1 215 ? -11.245 -14.401 15.691 1.00 97.31 215 VAL A C 1
ATOM 1706 O O . VAL A 1 215 ? -12.396 -14.796 15.535 1.00 97.31 215 VAL A O 1
ATOM 1709 N N . LYS A 1 216 ? -10.696 -14.324 16.911 1.00 95.75 216 LYS A N 1
ATOM 1710 C CA . LYS A 1 216 ? -11.394 -14.772 18.127 1.00 95.75 216 LYS A CA 1
ATOM 1711 C C . LYS A 1 216 ? -12.702 -14.015 18.378 1.00 95.75 216 LYS A C 1
ATOM 1713 O O . LYS A 1 216 ? -13.633 -14.576 18.950 1.00 95.75 216 LYS A O 1
ATOM 1718 N N . ALA A 1 217 ? -12.771 -12.745 17.990 1.00 94.69 217 ALA A N 1
ATOM 1719 C CA . ALA A 1 217 ? -13.970 -11.922 18.109 1.00 94.69 217 ALA A CA 1
ATOM 1720 C C . ALA A 1 217 ? -15.009 -12.182 17.002 1.00 94.69 217 ALA A C 1
ATOM 1722 O O . ALA A 1 217 ? -16.070 -11.563 17.030 1.00 94.69 217 ALA A O 1
ATOM 1723 N N . GLY A 1 218 ? -14.724 -13.074 16.049 1.00 96.31 218 GLY A N 1
ATOM 1724 C CA . GLY A 1 218 ? -15.621 -13.405 14.945 1.00 96.31 218 GLY A CA 1
ATOM 1725 C C . GLY A 1 218 ? -15.656 -12.351 13.840 1.00 96.31 218 GLY A C 1
ATOM 1726 O O . GLY A 1 218 ? -16.691 -12.163 13.201 1.00 96.31 218 GLY A O 1
ATOM 1727 N N . ALA A 1 219 ? -14.555 -11.623 13.638 1.00 97.81 219 ALA A N 1
ATOM 1728 C CA . ALA A 1 219 ? -14.448 -10.676 12.537 1.00 97.81 219 ALA A CA 1
ATOM 1729 C C . ALA A 1 219 ? -14.526 -11.393 11.186 1.00 97.81 219 ALA A C 1
ATOM 1731 O O . ALA A 1 219 ? -13.995 -12.487 11.019 1.00 97.81 219 ALA A O 1
ATOM 1732 N N . ARG A 1 220 ? -15.143 -10.743 10.200 1.00 98.31 220 ARG A N 1
ATOM 1733 C CA . ARG A 1 220 ? -15.108 -11.194 8.804 1.00 98.31 220 ARG A CA 1
ATOM 1734 C C . ARG A 1 220 ? -13.895 -10.587 8.115 1.00 98.31 220 ARG A C 1
ATOM 1736 O O . ARG A 1 220 ? -13.531 -9.448 8.402 1.00 98.31 220 ARG A O 1
ATOM 1743 N N . PHE A 1 221 ? -13.292 -11.314 7.187 1.00 98.50 221 PHE A N 1
ATOM 1744 C CA . PHE A 1 221 ? -12.095 -10.891 6.472 1.00 98.50 221 PHE A CA 1
ATOM 1745 C C . PHE A 1 221 ? -12.391 -10.765 4.982 1.00 98.50 221 PHE A C 1
ATOM 1747 O O . PHE A 1 221 ? -12.813 -11.723 4.340 1.00 98.50 221 PHE A O 1
ATOM 1754 N N . ALA A 1 222 ? -12.160 -9.574 4.438 1.00 97.81 222 ALA A N 1
ATOM 1755 C CA . ALA A 1 222 ? -12.121 -9.321 3.005 1.00 97.81 222 ALA A CA 1
ATOM 1756 C C . ALA A 1 222 ? -10.649 -9.287 2.578 1.00 97.81 222 ALA A C 1
ATOM 1758 O O . ALA A 1 222 ? -9.979 -8.258 2.706 1.00 97.81 222 ALA A O 1
ATOM 1759 N N . CYS A 1 223 ? -10.133 -10.438 2.159 1.00 98.25 223 CYS A N 1
ATOM 1760 C CA . CYS A 1 223 ? -8.755 -10.619 1.720 1.00 98.25 223 CYS A CA 1
ATOM 1761 C C . CYS A 1 223 ? -8.585 -10.082 0.299 1.00 98.25 223 CYS A C 1
ATOM 1763 O O . CYS A 1 223 ? -9.396 -10.374 -0.574 1.00 98.25 223 CYS A O 1
ATOM 1765 N N . VAL A 1 224 ? -7.525 -9.315 0.057 1.00 97.38 224 VAL A N 1
ATOM 1766 C CA . VAL A 1 224 ? -7.301 -8.665 -1.250 1.00 97.38 224 VAL A CA 1
ATOM 1767 C C . VAL A 1 224 ? -6.868 -9.620 -2.369 1.00 97.38 224 VAL A C 1
ATOM 1769 O O . VAL A 1 224 ? -6.848 -9.215 -3.527 1.00 97.38 224 VAL A O 1
ATOM 1772 N N . SER A 1 225 ? -6.535 -10.861 -2.025 1.00 97.75 225 SER A N 1
ATOM 1773 C CA . SER A 1 225 ? -6.245 -11.970 -2.935 1.00 97.75 225 SER A CA 1
ATOM 1774 C C . SER A 1 225 ? -6.473 -13.305 -2.214 1.00 97.75 225 SER A C 1
ATOM 1776 O O . SER A 1 225 ? -6.547 -13.367 -0.978 1.00 97.75 225 SER A O 1
ATOM 1778 N N . GLY A 1 226 ? -6.576 -14.383 -2.980 1.00 98.25 226 GLY A N 1
ATOM 1779 C CA . GLY A 1 226 ? -6.507 -15.764 -2.528 1.00 98.25 226 GLY A CA 1
ATOM 1780 C C . GLY A 1 226 ? -5.172 -16.079 -1.861 1.00 98.25 226 GLY A C 1
ATOM 1781 O O . GLY A 1 226 ? -5.178 -16.733 -0.822 1.00 98.25 226 GLY A O 1
ATOM 1782 N N . ALA A 1 227 ? -4.052 -15.542 -2.354 1.00 97.50 227 ALA A N 1
ATOM 1783 C CA . ALA A 1 227 ? -2.760 -15.621 -1.662 1.00 97.50 227 ALA A CA 1
ATOM 1784 C C . ALA A 1 227 ? -2.844 -15.063 -0.226 1.00 97.50 227 ALA A C 1
ATOM 1786 O O . ALA A 1 227 ? -2.521 -15.763 0.736 1.00 97.50 227 ALA A O 1
ATOM 1787 N N . THR A 1 228 ? -3.392 -13.854 -0.061 1.00 98.00 228 THR A N 1
ATOM 1788 C CA . THR A 1 228 ? -3.612 -13.240 1.257 1.00 98.00 228 THR A CA 1
ATOM 1789 C C . THR A 1 228 ? -4.596 -14.039 2.119 1.00 98.00 228 THR A C 1
ATOM 1791 O O . THR A 1 228 ? -4.402 -14.153 3.332 1.00 98.00 228 THR A O 1
ATOM 1794 N N . ARG A 1 229 ? -5.654 -14.614 1.527 1.00 98.38 229 ARG A N 1
ATOM 1795 C CA . ARG A 1 229 ? -6.586 -15.501 2.247 1.00 98.38 229 ARG A CA 1
ATOM 1796 C C . ARG A 1 229 ? -5.880 -16.763 2.735 1.00 98.38 229 ARG A C 1
ATOM 1798 O O . ARG A 1 229 ? -6.059 -17.147 3.884 1.00 98.38 229 ARG A O 1
ATOM 1805 N N . ASN A 1 230 ? -5.066 -17.391 1.898 1.00 98.25 230 ASN A N 1
ATOM 1806 C CA . ASN A 1 230 ? -4.331 -18.599 2.257 1.00 98.25 230 ASN A CA 1
ATOM 1807 C C . ASN A 1 230 ? -3.341 -18.326 3.391 1.00 98.25 230 ASN A C 1
ATOM 1809 O O . ASN A 1 230 ? -3.255 -19.117 4.326 1.00 98.25 230 ASN A O 1
ATOM 1813 N N . ASP A 1 231 ? -2.665 -17.181 3.370 1.00 97.81 231 ASP A N 1
ATOM 1814 C CA . ASP A 1 231 ? -1.795 -16.762 4.468 1.00 97.81 231 ASP A CA 1
ATOM 1815 C C . ASP A 1 231 ? -2.562 -16.517 5.776 1.00 97.81 231 ASP A C 1
ATOM 1817 O O . ASP A 1 231 ? -2.114 -16.950 6.840 1.00 97.81 231 ASP A O 1
ATOM 1821 N N . LEU A 1 232 ? -3.753 -15.907 5.715 1.00 98.25 232 LEU A N 1
ATOM 1822 C CA . LEU A 1 232 ? -4.639 -15.804 6.879 1.00 98.25 232 LEU A CA 1
ATOM 1823 C C . LEU A 1 232 ? -4.976 -17.191 7.447 1.00 98.25 232 LEU A C 1
ATOM 1825 O O . LEU A 1 232 ? -4.887 -17.388 8.658 1.00 98.25 232 LEU A O 1
ATOM 1829 N N . LEU A 1 233 ? -5.336 -18.151 6.592 1.00 9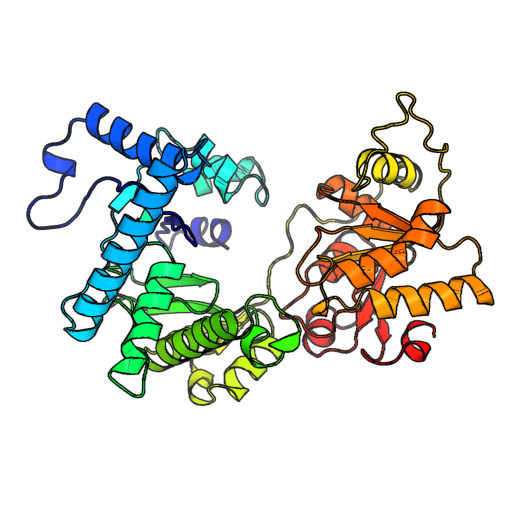8.44 233 LEU A N 1
ATOM 1830 C CA . LEU A 1 233 ? -5.732 -1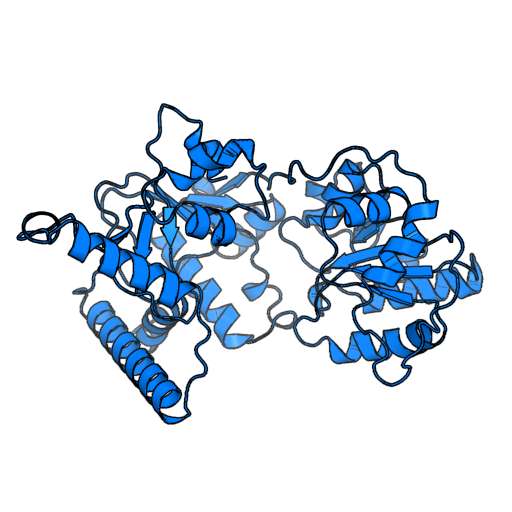9.497 7.017 1.00 98.44 233 LEU A CA 1
ATOM 1831 C C . LEU A 1 233 ? -4.560 -20.350 7.502 1.00 98.44 233 LEU A C 1
ATOM 1833 O O . LEU A 1 233 ? -4.756 -21.184 8.379 1.00 98.44 233 LEU A O 1
ATOM 1837 N N . ARG A 1 234 ? -3.339 -20.108 7.015 1.00 98.00 234 ARG A N 1
ATOM 1838 C CA . ARG A 1 234 ? -2.119 -20.712 7.575 1.00 98.00 234 ARG A CA 1
ATOM 1839 C C . ARG A 1 234 ? -1.894 -20.289 9.027 1.00 98.00 234 ARG A C 1
ATOM 1841 O O . ARG A 1 234 ? -1.455 -21.105 9.830 1.00 98.00 234 ARG A O 1
ATOM 1848 N N . LEU A 1 235 ? -2.190 -19.031 9.364 1.00 97.50 235 LEU A N 1
ATOM 1849 C CA . LEU A 1 235 ? -2.081 -18.526 10.737 1.00 97.50 235 LEU A CA 1
ATOM 1850 C C . LEU A 1 235 ? -3.281 -18.932 11.601 1.00 97.50 235 LEU A C 1
ATOM 1852 O O . LEU A 1 235 ? -3.116 -19.302 12.762 1.00 97.50 235 LEU A O 1
ATOM 1856 N N . PHE A 1 236 ? -4.488 -18.843 11.043 1.00 98.00 236 PHE A N 1
ATOM 1857 C CA . PHE A 1 236 ? -5.745 -19.039 11.759 1.00 98.00 236 PHE A CA 1
ATOM 1858 C C . PHE A 1 236 ? -6.754 -19.825 10.905 1.00 98.00 236 PHE A C 1
ATOM 1860 O O . PHE A 1 236 ? -7.674 -19.227 10.340 1.00 98.00 236 PHE A O 1
ATOM 1867 N N . PRO A 1 237 ? -6.657 -21.169 10.859 1.00 98.19 237 PRO A N 1
ATOM 1868 C CA . PRO A 1 237 ? -7.579 -22.004 10.081 1.00 98.19 237 PRO A CA 1
ATOM 1869 C C . PRO A 1 237 ? -9.058 -21.779 10.435 1.00 98.19 237 PRO A C 1
ATOM 1871 O O . PRO A 1 237 ? -9.929 -21.828 9.574 1.00 98.19 237 PRO A O 1
ATOM 1874 N N . ALA A 1 238 ? -9.344 -21.436 11.697 1.00 97.25 238 ALA A N 1
ATOM 1875 C CA . ALA A 1 238 ? -10.694 -21.145 12.18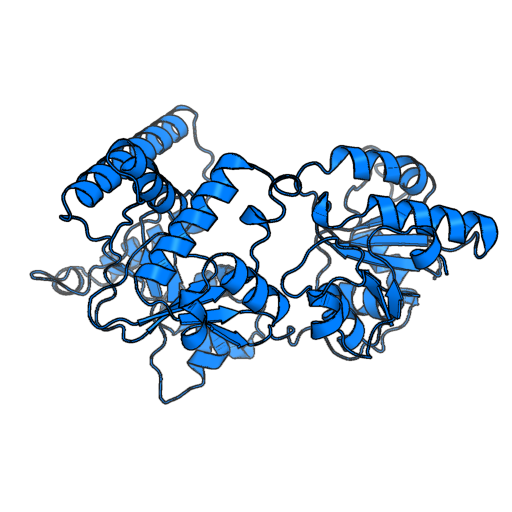5 1.00 97.25 238 ALA A CA 1
ATOM 1876 C C . ALA A 1 238 ? -11.388 -19.953 11.487 1.00 97.25 238 ALA A C 1
ATOM 1878 O O . ALA A 1 238 ? -12.597 -19.790 11.633 1.00 97.25 238 ALA A O 1
ATOM 1879 N N . ALA A 1 239 ? -10.653 -19.122 10.741 1.00 97.69 239 ALA A N 1
ATOM 1880 C CA . ALA A 1 239 ? -11.209 -17.994 9.997 1.00 97.69 239 ALA A CA 1
ATOM 1881 C C . ALA A 1 239 ? -11.811 -18.388 8.631 1.00 97.69 239 ALA A C 1
ATOM 1883 O O . ALA A 1 239 ? -12.313 -17.516 7.926 1.00 97.69 239 ALA A O 1
ATOM 1884 N N . GLU A 1 240 ? -11.778 -19.666 8.233 1.00 98.06 240 GLU A N 1
ATOM 1885 C CA . GLU A 1 240 ? -12.174 -20.120 6.889 1.00 98.06 240 GLU A CA 1
ATOM 1886 C C . GLU A 1 240 ? -13.572 -19.660 6.459 1.00 98.06 240 GLU A C 1
ATOM 1888 O O . GLU A 1 240 ? -13.721 -19.072 5.385 1.00 98.06 240 GLU A O 1
ATOM 1893 N N . SER A 1 241 ? -14.577 -19.859 7.316 1.00 97.69 241 SER A N 1
ATOM 1894 C CA . SER A 1 241 ? -15.968 -19.454 7.061 1.00 97.69 241 SER A CA 1
ATOM 1895 C C . SER A 1 241 ? -16.191 -17.939 7.142 1.00 97.69 241 SER A C 1
ATOM 1897 O O . SER A 1 241 ? -17.235 -17.429 6.735 1.00 97.69 241 SER A O 1
ATOM 1899 N N . GLN A 1 242 ? -15.210 -17.206 7.669 1.00 97.00 242 GLN A N 1
ATOM 1900 C CA . GLN A 1 242 ? -15.249 -15.761 7.872 1.00 97.00 242 GLN A CA 1
ATOM 1901 C C . GLN A 1 242 ? -14.443 -14.999 6.814 1.00 97.00 242 GLN A C 1
ATOM 1903 O O . GLN A 1 242 ? -14.554 -13.774 6.753 1.00 97.00 242 GLN A O 1
ATOM 1908 N N . ALA A 1 243 ? -13.652 -15.690 5.988 1.00 98.19 243 ALA A N 1
ATOM 1909 C CA . ALA A 1 243 ? -12.721 -15.091 5.042 1.00 98.19 243 ALA A CA 1
ATOM 1910 C C . ALA A 1 243 ? -13.169 -15.270 3.586 1.00 98.19 243 ALA A C 1
ATOM 1912 O O . ALA A 1 243 ? -13.278 -16.388 3.080 1.00 98.19 243 ALA A O 1
ATOM 1913 N N . VAL A 1 244 ? -13.341 -14.148 2.890 1.00 98.31 244 VAL A N 1
ATOM 1914 C CA . VAL A 1 244 ? -13.665 -14.075 1.460 1.00 98.31 244 VAL A CA 1
ATOM 1915 C C . VAL A 1 244 ? -12.583 -13.312 0.706 1.00 98.31 244 VAL A C 1
ATOM 1917 O O . VAL A 1 244 ? -11.912 -12.450 1.276 1.00 98.31 244 VAL A O 1
ATOM 1920 N N . VAL A 1 245 ? -12.417 -13.613 -0.581 1.00 98.44 245 VAL A N 1
ATOM 1921 C CA . VAL A 1 245 ? -11.518 -12.862 -1.465 1.00 98.44 245 VAL A CA 1
ATOM 1922 C C . VAL A 1 245 ? -12.305 -11.742 -2.140 1.00 98.44 245 VAL A C 1
ATOM 1924 O O . VAL A 1 245 ? -13.320 -11.994 -2.781 1.00 98.44 245 VAL A O 1
ATOM 1927 N N . ILE A 1 246 ? -11.844 -10.503 -1.974 1.00 96.44 246 ILE A N 1
ATOM 1928 C CA . ILE A 1 246 ? -12.345 -9.318 -2.673 1.00 96.44 246 ILE A CA 1
ATOM 1929 C C . ILE A 1 246 ? -11.131 -8.512 -3.130 1.00 96.44 246 ILE A C 1
ATOM 1931 O O . ILE A 1 246 ? -10.519 -7.789 -2.336 1.00 96.44 246 ILE A O 1
ATOM 1935 N N . HIS A 1 247 ? -10.802 -8.620 -4.415 1.00 96.19 247 HIS A N 1
ATOM 1936 C CA . HIS A 1 247 ? -9.672 -7.920 -5.019 1.00 96.19 247 HIS A CA 1
ATOM 1937 C C . HIS A 1 247 ? -9.753 -6.399 -4.854 1.00 96.19 247 HIS A C 1
ATOM 1939 O O . HIS A 1 247 ? -10.828 -5.793 -4.740 1.00 96.19 247 HIS A O 1
ATOM 1945 N N . ASN A 1 248 ? -8.587 -5.749 -4.828 1.00 92.88 248 ASN A N 1
ATOM 1946 C CA . ASN A 1 248 ? -8.542 -4.294 -4.852 1.00 92.88 248 ASN A CA 1
ATOM 1947 C C . ASN A 1 248 ? -9.025 -3.764 -6.209 1.00 92.88 248 ASN A C 1
ATOM 1949 O O . ASN A 1 248 ? -8.809 -4.372 -7.252 1.00 92.88 248 ASN A O 1
ATOM 1953 N N . MET A 1 249 ? -9.662 -2.593 -6.187 1.00 88.88 249 MET A N 1
ATOM 1954 C CA . MET A 1 249 ? -10.009 -1.870 -7.410 1.00 88.88 249 MET A CA 1
ATOM 1955 C C . MET A 1 249 ? -8.835 -0.984 -7.815 1.00 88.88 249 MET A C 1
ATOM 1957 O O . MET A 1 249 ? -8.260 -0.306 -6.959 1.00 88.88 249 MET A O 1
ATOM 1961 N N . VAL A 1 250 ? -8.533 -0.940 -9.109 1.00 89.00 250 VAL A N 1
ATOM 1962 C CA . VAL A 1 250 ? -7.584 0.028 -9.673 1.00 89.00 250 VAL A CA 1
ATOM 1963 C C . VAL A 1 250 ? -8.243 1.401 -9.751 1.00 89.00 250 VAL A C 1
ATOM 1965 O O . VAL A 1 250 ? -9.443 1.514 -10.008 1.00 89.00 250 VAL A O 1
ATOM 1968 N N . SER A 1 251 ? -7.461 2.451 -9.508 1.00 87.81 251 SER A N 1
ATOM 1969 C CA . SER A 1 251 ? -7.946 3.824 -9.622 1.00 87.81 251 SER A CA 1
ATOM 1970 C C . SER A 1 251 ? -8.386 4.149 -11.052 1.00 87.81 251 SER A C 1
ATOM 1972 O O . SER A 1 251 ? -7.709 3.802 -12.016 1.00 87.81 251 SER A O 1
ATOM 1974 N N . HIS A 1 252 ? -9.476 4.905 -11.178 1.00 87.75 252 HIS A N 1
ATOM 1975 C CA . HIS A 1 252 ? -9.968 5.466 -12.441 1.00 87.75 252 HIS A CA 1
ATOM 1976 C C . HIS A 1 252 ? -8.957 6.394 -13.143 1.00 87.75 252 HIS A C 1
ATOM 1978 O O . HIS A 1 252 ? -9.127 6.715 -14.315 1.00 87.75 252 HIS A O 1
ATOM 1984 N N . HIS A 1 253 ? -7.899 6.823 -12.447 1.00 90.38 253 HIS A N 1
ATOM 1985 C CA . HIS A 1 253 ? -6.798 7.567 -13.053 1.00 90.38 253 HIS A CA 1
ATOM 1986 C C . HIS A 1 253 ? -5.944 6.731 -14.011 1.00 90.38 253 HIS A C 1
ATOM 1988 O O . HIS A 1 253 ? -5.131 7.328 -14.707 1.00 90.38 253 HIS A O 1
ATOM 1994 N N . TYR A 1 254 ? -6.102 5.405 -14.064 1.00 94.44 254 TYR A N 1
ATOM 1995 C CA . TYR A 1 254 ? -5.391 4.538 -15.004 1.00 94.44 254 TYR A CA 1
ATOM 1996 C C . TYR A 1 254 ? -6.350 3.994 -16.063 1.00 94.44 254 TYR A C 1
ATOM 1998 O O . TYR A 1 254 ? -7.349 3.341 -15.756 1.00 94.44 254 TYR A O 1
ATOM 2006 N N . PHE A 1 255 ? -6.031 4.295 -17.315 1.00 95.62 255 PHE A N 1
ATOM 2007 C CA . PHE A 1 255 ? -6.777 3.959 -18.523 1.00 95.62 255 PHE A CA 1
ATOM 2008 C C . PHE A 1 255 ? -5.805 3.975 -19.708 1.00 95.62 255 PHE A C 1
ATOM 2010 O O . PHE A 1 255 ? -4.687 4.472 -19.559 1.00 95.62 255 PHE A O 1
ATOM 2017 N N . GLY A 1 256 ? -6.227 3.455 -20.865 1.00 96.56 256 GLY A N 1
ATOM 2018 C CA . GLY A 1 256 ? -5.369 3.349 -22.047 1.00 96.56 256 GLY A CA 1
ATOM 2019 C C . GLY A 1 256 ? -4.738 4.690 -22.424 1.00 96.56 256 GLY A C 1
ATOM 2020 O O . GLY A 1 256 ? -5.447 5.653 -22.713 1.00 96.56 256 GLY A O 1
ATOM 2021 N N . GLU A 1 257 ? -3.408 4.746 -22.394 1.00 96.19 257 GLU A N 1
ATOM 2022 C CA . GLU A 1 257 ? -2.636 5.961 -22.636 1.00 96.19 257 GLU A CA 1
ATOM 2023 C C . GLU A 1 257 ? -2.158 6.008 -24.095 1.00 96.19 257 GLU A C 1
ATOM 2025 O O . GLU A 1 257 ? -1.572 5.052 -24.610 1.00 96.19 257 GLU A O 1
ATOM 2030 N N . ASN A 1 258 ? -2.418 7.135 -24.761 1.00 94.62 258 ASN A N 1
ATOM 2031 C CA . ASN A 1 258 ? -2.147 7.336 -26.190 1.00 94.62 258 ASN A CA 1
ATOM 2032 C C . ASN A 1 258 ? -1.199 8.515 -26.459 1.00 94.62 258 ASN A C 1
ATOM 2034 O O . ASN A 1 258 ? -0.909 8.810 -27.617 1.00 94.62 258 ASN A O 1
ATOM 2038 N N . SER A 1 259 ? -0.734 9.208 -25.415 1.00 95.06 259 SER A N 1
ATOM 2039 C CA . SER A 1 259 ? 0.230 10.302 -25.552 1.00 95.06 259 SER A CA 1
ATOM 2040 C C . SER A 1 259 ? 1.563 9.809 -26.122 1.00 95.06 259 SER A C 1
ATOM 2042 O O . SER A 1 259 ? 1.910 8.640 -25.954 1.00 95.06 259 SER A O 1
ATOM 2044 N N . SER A 1 260 ? 2.344 10.685 -26.758 1.00 94.38 260 SER A N 1
ATOM 2045 C CA . SER A 1 260 ? 3.601 10.275 -27.393 1.00 94.38 260 SER A CA 1
ATOM 2046 C C . SER A 1 260 ? 4.712 9.886 -26.402 1.00 94.38 260 SER A C 1
ATOM 2048 O O . SER A 1 260 ? 4.792 10.465 -25.310 1.00 94.38 260 SER A O 1
ATOM 2050 N N . PRO A 1 261 ? 5.643 8.990 -26.795 1.00 93.06 261 PRO A N 1
ATOM 2051 C CA . PRO A 1 261 ? 6.838 8.671 -26.005 1.00 93.06 261 PRO A CA 1
ATOM 2052 C C . PRO A 1 261 ? 7.778 9.871 -25.793 1.00 93.06 261 PRO A C 1
ATOM 2054 O O . PRO A 1 261 ? 8.573 9.879 -24.855 1.00 93.06 261 PRO A O 1
ATOM 2057 N N . GLU A 1 262 ? 7.666 10.929 -26.597 1.00 93.44 262 GLU A N 1
ATOM 2058 C CA . GLU A 1 262 ? 8.422 12.180 -26.475 1.00 93.44 262 GLU A CA 1
ATOM 2059 C C . GLU A 1 262 ? 8.177 12.912 -25.147 1.00 93.44 262 GLU A C 1
ATOM 2061 O O . GLU A 1 262 ? 8.994 13.743 -24.745 1.00 93.44 262 GLU A O 1
ATOM 2066 N N . LEU A 1 263 ? 7.093 12.592 -24.431 1.00 94.19 263 LEU A N 1
ATOM 2067 C CA . LEU A 1 263 ? 6.827 13.136 -23.099 1.00 94.19 263 LEU A CA 1
ATOM 2068 C C . LEU A 1 263 ? 7.719 12.523 -22.007 1.00 94.19 263 LEU A C 1
ATOM 2070 O O . LEU A 1 263 ? 7.988 13.186 -21.001 1.00 94.19 263 LEU A O 1
ATOM 2074 N N . VAL A 1 264 ? 8.205 11.289 -22.196 1.00 95.56 264 VAL A N 1
ATOM 2075 C CA . VAL A 1 264 ? 8.967 10.537 -21.180 1.00 95.56 264 VAL A CA 1
ATOM 2076 C C . VAL A 1 264 ? 10.212 11.301 -20.700 1.00 95.56 264 VAL A C 1
ATOM 2078 O O . VAL A 1 264 ? 10.346 11.488 -19.486 1.00 95.56 264 VAL A O 1
ATOM 2081 N N . PRO A 1 265 ? 11.087 11.831 -21.581 1.00 93.19 265 PRO A N 1
ATOM 2082 C CA . PRO A 1 265 ? 12.214 12.674 -21.172 1.00 93.19 265 PRO A CA 1
ATOM 2083 C C . PRO A 1 265 ? 11.834 13.855 -20.269 1.00 93.19 265 PRO A C 1
ATOM 2085 O O . PRO A 1 265 ? 12.514 14.142 -19.280 1.00 93.19 265 PRO A O 1
ATOM 2088 N N . GLY A 1 266 ? 10.735 14.544 -20.597 1.00 91.75 266 GLY A N 1
ATOM 2089 C CA . GLY A 1 266 ? 10.246 15.697 -19.841 1.00 91.75 266 GLY A CA 1
ATOM 2090 C C . GLY A 1 266 ? 9.750 15.310 -18.449 1.00 91.75 266 GLY A C 1
ATOM 2091 O O . GLY A 1 266 ? 10.072 15.987 -17.467 1.00 91.75 266 GLY A O 1
ATOM 2092 N N . ILE A 1 267 ? 9.029 14.191 -18.355 1.00 93.94 267 ILE A N 1
ATOM 2093 C CA . ILE A 1 267 ? 8.568 13.622 -17.084 1.00 93.94 267 ILE A CA 1
ATOM 2094 C C . ILE A 1 267 ? 9.767 13.235 -16.218 1.00 93.94 267 ILE A C 1
ATOM 2096 O O . ILE A 1 267 ? 9.868 13.689 -15.082 1.00 93.94 267 ILE A O 1
ATOM 2100 N N . ILE A 1 268 ? 10.717 12.466 -16.755 1.00 93.25 268 ILE A N 1
ATOM 2101 C CA . ILE A 1 268 ? 11.905 12.033 -16.006 1.00 93.25 268 ILE A CA 1
ATOM 2102 C C . ILE A 1 268 ? 12.647 13.244 -15.444 1.00 93.25 268 ILE A C 1
ATOM 2104 O O . ILE A 1 268 ? 12.875 13.312 -14.239 1.00 93.25 268 ILE A O 1
ATOM 2108 N N . ARG A 1 269 ? 12.929 14.252 -16.277 1.00 88.62 269 ARG A N 1
ATOM 2109 C CA . ARG A 1 269 ? 13.642 15.469 -15.861 1.00 88.62 269 ARG A CA 1
ATOM 2110 C C . ARG A 1 269 ? 12.961 16.198 -14.700 1.00 88.62 269 ARG A C 1
ATOM 2112 O O . ARG A 1 269 ? 13.652 16.675 -13.801 1.00 88.62 269 ARG A O 1
ATOM 2119 N N . THR A 1 270 ? 11.632 16.301 -14.724 1.00 89.12 270 THR A N 1
ATOM 2120 C CA . THR A 1 270 ? 10.853 17.051 -13.720 1.00 89.12 270 THR A CA 1
ATOM 2121 C C . THR A 1 270 ? 10.607 16.272 -12.429 1.00 89.12 270 THR A C 1
ATOM 2123 O O . THR A 1 270 ? 10.265 16.881 -11.417 1.00 89.12 270 THR A O 1
ATOM 2126 N N . ARG A 1 271 ? 10.788 14.945 -12.442 1.00 91.25 271 ARG A N 1
ATOM 2127 C CA . ARG A 1 271 ? 10.441 14.055 -11.323 1.00 91.25 271 ARG A CA 1
ATOM 2128 C C . ARG A 1 271 ? 11.631 13.372 -10.646 1.00 91.25 271 ARG A C 1
ATOM 2130 O O . ARG A 1 271 ? 11.398 12.540 -9.769 1.00 91.25 271 ARG A O 1
ATOM 2137 N N . LEU A 1 272 ? 12.872 13.694 -11.025 1.00 89.75 272 LEU A N 1
ATOM 2138 C CA . LEU A 1 272 ? 14.073 13.147 -10.376 1.00 89.75 272 LEU A CA 1
ATOM 2139 C C . LEU A 1 272 ? 14.016 13.341 -8.850 1.00 89.75 272 LEU A C 1
ATOM 2141 O O . LEU A 1 272 ? 13.713 14.433 -8.372 1.00 89.75 272 LEU A O 1
ATOM 2145 N N . LEU A 1 273 ? 14.308 12.274 -8.099 1.00 80.12 273 LEU A N 1
ATOM 2146 C CA . LEU A 1 273 ? 14.299 12.254 -6.629 1.00 80.12 273 LEU A CA 1
ATOM 2147 C C . LEU A 1 273 ? 15.352 13.200 -6.017 1.00 80.12 273 LEU A C 1
ATOM 2149 O O . LEU A 1 273 ? 15.132 13.708 -4.922 1.00 80.12 273 LEU A O 1
ATOM 2153 N N . GLU A 1 274 ? 16.444 13.489 -6.728 1.00 67.81 274 GLU A N 1
ATOM 2154 C CA . GLU A 1 274 ? 17.419 14.521 -6.356 1.00 67.81 274 GLU A CA 1
ATOM 2155 C C . GLU A 1 274 ? 17.538 15.562 -7.486 1.00 67.81 274 GLU A C 1
ATOM 2157 O O . GLU A 1 274 ? 17.888 15.207 -8.616 1.00 67.81 274 GLU A O 1
ATOM 2162 N N . PRO A 1 275 ? 17.267 16.855 -7.235 1.00 50.00 275 PRO A N 1
ATOM 2163 C CA . PRO A 1 275 ? 17.872 17.928 -8.008 1.00 50.00 275 PRO A CA 1
ATOM 2164 C C . PRO A 1 275 ? 19.303 18.137 -7.495 1.00 50.00 275 PRO A C 1
ATOM 2166 O O . PRO A 1 275 ? 19.501 18.237 -6.291 1.00 50.00 275 PRO A O 1
ATOM 2169 N N . ASP A 1 276 ? 20.289 18.217 -8.388 1.00 44.84 276 ASP A N 1
ATOM 2170 C CA . ASP A 1 276 ? 21.640 18.697 -8.066 1.00 44.84 276 ASP A CA 1
ATOM 2171 C C . ASP A 1 276 ? 21.538 20.136 -7.502 1.00 44.84 276 ASP A C 1
ATOM 2173 O O . ASP A 1 276 ? 21.180 21.038 -8.264 1.00 44.84 276 ASP A O 1
ATOM 2177 N N . PRO A 1 277 ? 21.760 20.381 -6.191 1.00 42.72 277 PRO A N 1
ATOM 2178 C CA . PRO A 1 277 ? 21.602 21.711 -5.601 1.00 42.72 277 PRO A CA 1
ATOM 2179 C C . PRO A 1 277 ? 22.824 22.611 -5.828 1.00 42.72 277 PRO A C 1
ATOM 2181 O O . PRO A 1 277 ? 22.719 23.821 -5.647 1.00 42.72 277 PRO A O 1
ATOM 2184 N N . GLU A 1 278 ? 23.980 22.049 -6.204 1.00 44.44 278 GLU A N 1
ATOM 2185 C CA . GLU A 1 278 ? 25.223 22.812 -6.383 1.00 44.44 278 GLU A CA 1
ATOM 2186 C C . GLU A 1 278 ? 25.385 23.357 -7.805 1.00 44.44 278 GLU A C 1
ATOM 2188 O O . GLU A 1 278 ? 26.134 24.308 -8.035 1.00 44.44 278 GLU A O 1
ATOM 2193 N N . LYS A 1 279 ? 24.638 22.824 -8.773 1.00 45.16 279 LYS A N 1
ATOM 2194 C CA . LYS A 1 279 ? 24.640 23.336 -10.143 1.00 45.16 279 LYS A CA 1
ATOM 2195 C C . LYS A 1 279 ? 23.450 24.264 -10.355 1.00 45.16 279 LYS A C 1
ATOM 2197 O O . LYS A 1 279 ? 22.393 23.851 -10.815 1.00 45.16 279 LYS A O 1
ATOM 2202 N N . GLY A 1 280 ? 23.643 25.554 -10.069 1.00 40.66 280 GLY A N 1
ATOM 2203 C CA . GLY A 1 280 ? 22.700 26.658 -10.342 1.00 40.66 280 GLY A CA 1
ATOM 2204 C C . GLY A 1 280 ? 22.399 26.925 -11.830 1.00 40.66 280 GLY A C 1
ATOM 2205 O O . GLY A 1 280 ? 22.064 28.043 -12.208 1.00 40.66 280 GLY A O 1
ATOM 2206 N N . VAL A 1 281 ? 22.528 25.910 -12.681 1.00 41.97 281 VAL A N 1
ATOM 2207 C CA . VAL A 1 281 ? 22.213 25.882 -14.110 1.00 41.97 281 VAL A CA 1
ATOM 2208 C C . VAL A 1 281 ? 21.509 24.544 -14.352 1.00 41.97 281 VAL A C 1
ATOM 2210 O O . VAL A 1 281 ? 21.946 23.529 -13.818 1.00 41.97 281 VAL A O 1
ATOM 2213 N N . ASP A 1 282 ? 20.427 24.492 -15.134 1.00 48.75 282 ASP A N 1
ATOM 2214 C CA . ASP A 1 282 ? 19.829 23.208 -15.540 1.00 48.75 282 ASP A CA 1
ATOM 2215 C C . ASP A 1 282 ? 20.790 22.485 -16.503 1.00 48.75 282 ASP A C 1
ATOM 2217 O O . ASP A 1 282 ? 20.704 22.624 -17.720 1.00 48.75 282 ASP A O 1
ATOM 2221 N N . VAL A 1 283 ? 21.770 21.766 -15.945 1.00 44.91 283 VAL A N 1
ATOM 2222 C CA . VAL A 1 283 ? 22.824 21.037 -16.682 1.00 44.91 283 VAL A CA 1
ATOM 2223 C C . VAL A 1 283 ? 22.383 19.628 -17.086 1.00 44.91 283 VAL A C 1
ATOM 2225 O O . VAL A 1 283 ? 23.193 18.827 -17.555 1.00 44.91 283 VAL A O 1
ATOM 2228 N N . ARG A 1 284 ? 21.106 19.283 -16.884 1.00 55.09 284 ARG A N 1
ATOM 2229 C CA . ARG A 1 284 ? 20.593 17.949 -17.197 1.00 55.09 284 ARG A CA 1
ATOM 2230 C C . ARG A 1 284 ? 20.497 17.789 -18.722 1.00 55.09 284 ARG A C 1
ATOM 2232 O O . ARG A 1 284 ? 19.919 18.651 -19.386 1.00 55.09 284 ARG A O 1
ATOM 2239 N N . PRO A 1 285 ? 21.064 16.717 -19.306 1.00 53.25 285 PRO A N 1
ATOM 2240 C CA . PRO A 1 285 ? 21.140 16.559 -20.755 1.00 53.25 285 PRO A CA 1
ATOM 2241 C C . PRO A 1 285 ? 19.748 16.574 -21.398 1.00 53.25 285 PRO A C 1
ATOM 2243 O O . PRO A 1 285 ? 18.772 16.097 -20.814 1.00 53.25 285 PRO A O 1
ATOM 2246 N N . LYS A 1 286 ? 19.652 17.091 -22.633 1.00 64.50 286 LYS A N 1
ATOM 2247 C CA . LYS A 1 286 ? 18.457 16.919 -23.472 1.00 64.50 286 LYS A CA 1
ATOM 2248 C C . LYS A 1 286 ? 18.302 15.432 -23.789 1.00 64.50 286 LYS A C 1
ATOM 2250 O O . LYS A 1 286 ? 18.890 14.929 -24.744 1.00 64.50 286 LYS A O 1
ATOM 2255 N N . LEU A 1 287 ? 17.538 14.734 -22.958 1.00 77.00 287 LEU A N 1
ATOM 2256 C CA . LEU A 1 287 ? 17.193 13.336 -23.165 1.00 77.00 287 LEU A CA 1
ATOM 2257 C C . LEU A 1 287 ? 16.308 13.230 -24.417 1.00 77.00 287 LEU A C 1
ATOM 2259 O O . LEU A 1 287 ? 15.283 13.904 -24.528 1.00 77.00 287 LEU A O 1
ATOM 2263 N N . LYS A 1 288 ? 16.726 12.403 -25.375 1.00 82.12 288 LYS A N 1
ATOM 2264 C CA . LYS A 1 288 ? 15.864 11.928 -26.467 1.00 82.12 288 LYS A CA 1
ATOM 2265 C C . LYS A 1 288 ? 15.016 10.757 -25.952 1.00 82.12 288 LYS A C 1
ATOM 2267 O O . LYS A 1 288 ? 15.373 10.198 -24.917 1.00 82.12 288 LYS A O 1
ATOM 2272 N N . PRO A 1 289 ? 13.920 10.367 -26.627 1.00 86.56 289 PRO A N 1
ATOM 2273 C CA . PRO A 1 289 ? 13.247 9.110 -26.318 1.00 86.56 289 PRO A CA 1
ATOM 2274 C C . PRO A 1 289 ? 14.248 7.949 -26.310 1.00 86.56 289 PRO A C 1
ATOM 2276 O O . PRO A 1 289 ? 15.107 7.860 -27.187 1.00 86.56 289 PRO A O 1
ATOM 2279 N N . PHE A 1 290 ? 14.150 7.088 -25.304 1.00 93.31 290 PHE A N 1
ATOM 2280 C CA . PHE A 1 290 ? 14.993 5.909 -25.134 1.00 93.31 290 PHE A CA 1
ATOM 2281 C C . PHE A 1 290 ? 14.142 4.748 -24.646 1.00 93.31 290 PHE A C 1
ATOM 2283 O O . PHE A 1 290 ? 13.063 4.938 -24.084 1.00 93.31 290 PHE A O 1
ATOM 2290 N N . ARG A 1 291 ? 14.646 3.536 -24.845 1.00 96.88 291 ARG A N 1
ATOM 2291 C CA . ARG A 1 291 ? 14.008 2.320 -24.357 1.00 96.88 291 ARG A CA 1
ATOM 2292 C C . ARG A 1 291 ? 14.382 2.109 -22.890 1.00 96.88 291 ARG A C 1
ATOM 2294 O O . ARG A 1 291 ? 15.536 2.304 -22.510 1.00 96.88 291 ARG A O 1
ATOM 2301 N N . TYR A 1 292 ? 13.416 1.741 -22.052 1.00 98.56 292 TYR A N 1
ATOM 2302 C CA . TYR A 1 292 ? 13.658 1.549 -20.621 1.00 98.56 292 TYR A CA 1
ATOM 2303 C C . TYR A 1 292 ? 12.800 0.448 -20.012 1.00 98.56 292 TYR A C 1
ATOM 2305 O O . TYR A 1 292 ? 11.679 0.198 -20.456 1.00 98.56 292 TYR A O 1
ATOM 2313 N N . LEU A 1 293 ? 13.320 -0.160 -18.949 1.00 98.75 293 LEU A N 1
ATOM 2314 C CA . LEU A 1 293 ? 12.518 -0.912 -17.988 1.00 98.75 293 LEU A CA 1
ATOM 2315 C C . LEU A 1 293 ? 12.007 0.032 -16.901 1.00 98.75 293 LEU A C 1
ATOM 2317 O O . LEU A 1 293 ? 12.711 0.959 -16.495 1.00 98.75 293 LEU A O 1
ATOM 2321 N N . LEU A 1 294 ? 10.790 -0.209 -16.421 1.00 98.88 294 LEU A N 1
ATOM 2322 C CA . LEU A 1 294 ? 10.165 0.566 -15.352 1.00 98.88 294 LEU A CA 1
ATOM 2323 C C . LEU A 1 294 ? 9.941 -0.310 -14.119 1.00 98.88 294 LEU A C 1
ATOM 2325 O O . LEU A 1 294 ? 9.417 -1.408 -14.233 1.00 98.88 294 LEU A O 1
ATOM 2329 N N . CYS A 1 295 ? 10.262 0.191 -12.932 1.00 98.69 295 CYS A N 1
ATOM 2330 C CA . CYS A 1 295 ? 9.838 -0.406 -11.666 1.00 98.69 295 CYS A CA 1
ATOM 2331 C C . CYS A 1 295 ? 9.136 0.651 -10.819 1.00 98.69 295 CYS A C 1
ATOM 2333 O O . CYS A 1 295 ? 9.695 1.723 -10.588 1.00 98.69 295 CYS A O 1
ATOM 2335 N N . VAL A 1 296 ? 7.917 0.361 -10.360 1.00 98.31 296 VAL A N 1
ATOM 2336 C CA . VAL A 1 296 ? 7.128 1.277 -9.525 1.00 98.31 296 VAL A CA 1
ATOM 2337 C C . VAL A 1 296 ? 6.913 0.650 -8.156 1.00 98.31 296 VAL A C 1
ATOM 2339 O O . VAL A 1 296 ? 5.986 -0.129 -7.938 1.00 98.31 296 VAL A O 1
ATOM 2342 N N . ALA A 1 297 ? 7.799 0.968 -7.218 1.00 96.06 297 ALA A N 1
ATOM 2343 C CA . ALA A 1 297 ? 7.772 0.403 -5.880 1.00 96.06 297 ALA A CA 1
ATOM 2344 C C . ALA A 1 297 ? 8.554 1.263 -4.884 1.00 96.06 297 ALA A C 1
ATOM 2346 O O . ALA A 1 297 ? 9.584 1.846 -5.208 1.00 96.06 297 ALA A O 1
ATOM 2347 N N . THR A 1 298 ? 8.106 1.286 -3.626 1.00 93.69 298 THR A N 1
ATOM 2348 C CA . THR A 1 298 ? 8.923 1.789 -2.513 1.00 93.69 298 THR A CA 1
ATOM 2349 C C . THR A 1 298 ? 10.253 1.041 -2.462 1.00 93.69 298 THR A C 1
ATOM 2351 O O . THR A 1 298 ? 10.281 -0.185 -2.537 1.00 93.69 298 THR A O 1
ATOM 2354 N N . ILE A 1 299 ? 11.359 1.758 -2.293 1.00 93.69 299 ILE A N 1
ATOM 2355 C CA . ILE A 1 299 ? 12.692 1.157 -2.265 1.00 93.69 299 ILE A CA 1
ATOM 2356 C C . ILE A 1 299 ? 12.922 0.530 -0.891 1.00 93.69 299 ILE A C 1
ATOM 2358 O O . ILE A 1 299 ? 13.350 1.193 0.050 1.00 93.69 299 ILE A O 1
ATOM 2362 N N . GLU A 1 300 ? 12.600 -0.756 -0.791 1.00 93.31 300 GLU A N 1
ATOM 2363 C CA . GLU A 1 300 ? 12.738 -1.584 0.408 1.00 93.31 300 GLU A CA 1
ATOM 2364 C C . GLU A 1 300 ? 13.105 -3.038 0.033 1.00 93.31 300 GLU A C 1
ATOM 2366 O O . GLU A 1 300 ? 12.866 -3.451 -1.111 1.00 93.31 300 GLU A O 1
ATOM 2371 N N . PRO A 1 301 ? 13.660 -3.844 0.964 1.00 92.06 301 PRO A N 1
ATOM 2372 C CA . PRO A 1 301 ? 14.122 -5.209 0.696 1.00 92.06 301 PRO A CA 1
ATOM 2373 C C . PRO A 1 301 ? 13.097 -6.106 0.000 1.00 92.06 301 PRO A C 1
ATOM 2375 O O . PRO A 1 301 ? 13.430 -6.806 -0.953 1.00 92.06 301 PRO A O 1
ATOM 2378 N N . ARG A 1 302 ? 11.833 -6.048 0.434 1.00 94.56 302 ARG A N 1
ATOM 2379 C CA . ARG A 1 302 ? 10.743 -6.877 -0.100 1.00 94.56 302 ARG A CA 1
ATOM 2380 C C . ARG A 1 302 ? 10.482 -6.651 -1.591 1.00 94.56 302 ARG A C 1
ATOM 2382 O O . ARG A 1 302 ? 10.073 -7.570 -2.295 1.00 94.56 302 ARG A O 1
ATOM 2389 N N . LYS A 1 303 ? 10.729 -5.434 -2.074 1.00 95.88 303 LYS A N 1
ATOM 2390 C CA . LYS A 1 303 ? 10.521 -5.039 -3.470 1.00 95.88 303 LYS A CA 1
ATOM 2391 C C . LYS A 1 303 ? 11.687 -5.428 -4.376 1.00 95.88 303 LYS A C 1
ATOM 2393 O O . LYS A 1 303 ? 11.615 -5.199 -5.568 1.00 95.88 303 LYS A O 1
ATOM 2398 N N . ASN A 1 304 ? 12.747 -6.027 -3.823 1.00 96.62 304 ASN A N 1
ATOM 2399 C CA . ASN A 1 304 ? 13.743 -6.806 -4.562 1.00 96.62 304 ASN A CA 1
ATOM 2400 C C . ASN A 1 304 ? 14.456 -6.084 -5.727 1.00 96.62 304 ASN A C 1
ATOM 2402 O O . ASN A 1 304 ? 14.874 -6.682 -6.718 1.00 96.62 304 ASN A O 1
ATOM 2406 N N . HIS A 1 305 ? 14.647 -4.779 -5.571 1.00 97.50 305 HIS A N 1
ATOM 2407 C CA . HIS A 1 305 ? 15.340 -3.910 -6.519 1.00 97.50 305 HIS A CA 1
ATOM 2408 C C . HIS A 1 305 ? 16.740 -4.407 -6.914 1.00 97.50 305 HIS A C 1
ATOM 2410 O O . HIS A 1 305 ? 17.171 -4.186 -8.039 1.00 97.50 305 HIS A O 1
ATOM 2416 N N . ALA A 1 306 ? 17.437 -5.103 -6.011 1.00 96.38 306 ALA A N 1
ATOM 2417 C CA . ALA A 1 306 ? 18.761 -5.657 -6.284 1.00 96.38 306 ALA A CA 1
ATOM 2418 C C . ALA A 1 306 ? 18.744 -6.736 -7.382 1.00 96.38 306 ALA A C 1
ATOM 2420 O O . ALA A 1 306 ? 19.665 -6.787 -8.190 1.00 96.38 306 ALA A O 1
ATOM 2421 N N . ARG A 1 307 ? 17.697 -7.575 -7.444 1.00 97.56 307 ARG A N 1
ATOM 2422 C CA . ARG A 1 307 ? 17.566 -8.600 -8.495 1.00 97.56 307 ARG A CA 1
ATOM 2423 C C . ARG A 1 307 ? 17.243 -7.972 -9.845 1.00 97.56 307 ARG A C 1
ATOM 2425 O O . ARG A 1 307 ? 17.825 -8.370 -10.846 1.00 97.56 307 ARG A O 1
ATOM 2432 N N . LEU A 1 308 ? 16.373 -6.960 -9.849 1.00 98.50 308 LEU A N 1
ATOM 2433 C CA . LEU A 1 308 ? 16.098 -6.164 -11.045 1.00 98.50 308 LEU A CA 1
ATOM 2434 C C . LEU A 1 308 ? 17.367 -5.486 -11.568 1.00 98.50 308 LEU A C 1
ATOM 2436 O O . LEU A 1 308 ? 17.623 -5.546 -12.764 1.00 98.50 308 LEU A O 1
ATOM 2440 N N . LEU A 1 309 ? 18.165 -4.878 -10.684 1.00 98.50 309 LEU A N 1
ATOM 2441 C CA . LEU A 1 309 ? 19.429 -4.254 -11.073 1.00 98.50 309 LEU A CA 1
ATOM 2442 C C . LEU A 1 309 ? 20.357 -5.266 -11.743 1.00 98.50 309 LEU A C 1
ATOM 2444 O O . LEU A 1 309 ? 20.807 -5.016 -12.852 1.00 98.50 309 LEU A O 1
ATOM 2448 N N . ALA A 1 310 ? 20.575 -6.418 -11.104 1.00 98.25 310 ALA A N 1
ATOM 2449 C CA . ALA A 1 310 ? 21.457 -7.455 -11.628 1.00 98.25 310 ALA A CA 1
ATOM 2450 C C . ALA A 1 310 ? 20.993 -7.984 -12.997 1.00 98.25 310 ALA A C 1
ATOM 2452 O O . ALA A 1 310 ? 21.809 -8.152 -13.895 1.00 98.25 310 ALA A O 1
ATOM 2453 N N . ALA A 1 311 ? 19.689 -8.217 -13.182 1.00 98.56 311 ALA A N 1
ATOM 2454 C CA . ALA A 1 311 ? 19.159 -8.658 -14.472 1.00 98.56 311 ALA A CA 1
ATOM 2455 C C . ALA A 1 311 ? 19.301 -7.573 -15.549 1.00 98.56 311 ALA A C 1
ATOM 2457 O O . ALA A 1 311 ? 19.730 -7.854 -16.665 1.00 98.56 311 ALA A O 1
ATOM 2458 N N . TRP A 1 312 ? 18.996 -6.319 -15.210 1.00 98.62 312 TRP A N 1
ATOM 2459 C CA . TRP A 1 312 ? 19.154 -5.199 -16.134 1.00 98.62 312 TRP A CA 1
ATOM 2460 C C . TRP A 1 312 ? 20.620 -4.982 -16.537 1.00 98.62 312 TRP A C 1
ATOM 2462 O O . TRP A 1 312 ? 20.881 -4.726 -17.708 1.00 98.62 312 TRP A O 1
ATOM 2472 N N . GLU A 1 313 ? 21.577 -5.138 -15.616 1.00 98.50 313 GLU A N 1
ATOM 2473 C CA . GLU A 1 313 ? 23.015 -5.065 -15.916 1.00 98.50 313 GLU A CA 1
ATOM 2474 C C . GLU A 1 313 ? 23.444 -6.126 -16.942 1.00 98.50 313 GLU A C 1
ATOM 2476 O O . GLU A 1 313 ? 24.186 -5.803 -17.870 1.00 98.50 313 GLU A O 1
ATOM 2481 N N . VAL A 1 314 ? 22.936 -7.359 -16.822 1.00 98.38 314 VAL A N 1
ATOM 2482 C CA . VAL A 1 314 ? 23.193 -8.445 -17.785 1.00 98.38 314 VAL A CA 1
ATOM 2483 C C . VAL A 1 314 ? 22.577 -8.128 -19.148 1.00 98.38 314 VAL A C 1
ATOM 2485 O O . VAL A 1 314 ? 23.285 -8.134 -20.152 1.00 98.38 314 VAL A O 1
ATOM 2488 N N . ILE A 1 315 ? 21.288 -7.766 -19.197 1.00 97.94 315 ILE A N 1
ATOM 2489 C CA . ILE A 1 315 ? 20.599 -7.415 -20.455 1.00 97.94 315 ILE A CA 1
ATOM 2490 C C . ILE A 1 315 ? 21.325 -6.268 -21.159 1.00 97.94 315 ILE A C 1
ATOM 2492 O O . ILE A 1 315 ? 21.520 -6.299 -22.374 1.00 97.94 315 ILE A O 1
ATOM 2496 N N . LYS A 1 316 ? 21.751 -5.260 -20.397 1.00 96.88 316 LYS A N 1
ATOM 2497 C CA . LYS A 1 316 ? 22.482 -4.117 -20.931 1.00 96.88 316 LYS A CA 1
ATOM 2498 C C . LYS A 1 316 ? 23.836 -4.518 -21.514 1.00 96.88 316 LYS A C 1
ATOM 2500 O O . LYS A 1 316 ? 24.216 -4.017 -22.565 1.00 96.88 316 LYS A O 1
ATOM 2505 N N . ALA A 1 317 ? 24.569 -5.398 -20.839 1.00 97.38 317 ALA A N 1
ATOM 2506 C CA . ALA A 1 317 ? 25.881 -5.841 -21.298 1.00 97.38 317 ALA A CA 1
ATOM 2507 C C . ALA A 1 317 ? 25.801 -6.755 -22.532 1.00 97.38 317 ALA A C 1
ATOM 2509 O O . ALA A 1 317 ? 26.655 -6.662 -23.411 1.00 97.38 317 ALA A O 1
ATOM 2510 N N . GLU A 1 318 ? 24.794 -7.626 -22.595 1.00 97.38 318 GLU A N 1
ATOM 2511 C CA . GLU A 1 318 ? 24.752 -8.724 -23.567 1.00 97.38 318 GLU A CA 1
ATOM 2512 C C . GLU A 1 318 ? 23.791 -8.484 -24.738 1.00 97.38 318 GLU A C 1
ATOM 2514 O O . GLU A 1 318 ? 24.005 -9.028 -25.819 1.00 97.38 318 GLU A O 1
ATOM 2519 N N . THR A 1 319 ? 22.733 -7.688 -24.546 1.00 95.38 319 THR A N 1
ATOM 2520 C CA . THR A 1 319 ? 21.615 -7.592 -25.505 1.00 95.38 319 THR A CA 1
ATOM 2521 C C . THR A 1 319 ? 21.320 -6.165 -25.968 1.00 95.38 319 THR A C 1
ATOM 2523 O O . THR A 1 319 ? 21.181 -5.935 -27.167 1.00 95.38 319 THR A O 1
ATOM 2526 N N . ASP A 1 320 ? 21.195 -5.202 -25.051 1.00 96.75 320 ASP A N 1
ATOM 2527 C CA . ASP A 1 320 ? 20.766 -3.830 -25.373 1.00 96.75 320 ASP A CA 1
ATOM 2528 C C . ASP A 1 320 ? 21.556 -2.789 -24.550 1.00 96.75 320 ASP A C 1
ATOM 2530 O O . ASP A 1 320 ? 21.095 -2.352 -23.488 1.00 96.75 320 ASP A O 1
ATOM 2534 N N . PRO A 1 321 ? 22.749 -2.367 -25.024 1.00 96.00 321 PRO A N 1
ATOM 2535 C CA . PRO A 1 321 ? 23.599 -1.393 -24.333 1.00 96.00 321 PRO A CA 1
ATOM 2536 C C . PRO A 1 321 ? 22.948 -0.032 -24.084 1.00 96.00 321 PRO A C 1
ATOM 2538 O O . PRO A 1 321 ? 23.384 0.684 -23.181 1.00 96.00 321 PRO A O 1
ATOM 2541 N N . ASP A 1 322 ? 21.893 0.321 -24.819 1.00 95.56 322 ASP A N 1
ATOM 2542 C CA . ASP A 1 322 ? 21.184 1.596 -24.685 1.00 95.56 322 ASP A CA 1
ATOM 2543 C C . ASP A 1 322 ? 19.966 1.512 -23.749 1.00 95.56 322 ASP A C 1
ATOM 2545 O O . ASP A 1 322 ? 19.406 2.549 -23.376 1.00 95.56 322 ASP A O 1
ATOM 2549 N N . LEU A 1 323 ? 19.584 0.307 -23.299 1.00 97.69 323 LEU A N 1
ATOM 2550 C CA . LEU A 1 323 ? 18.472 0.098 -22.374 1.00 97.69 323 LEU A CA 1
ATOM 2551 C C . LEU A 1 323 ? 18.720 0.815 -21.041 1.00 97.69 323 LEU A C 1
ATOM 2553 O O . LEU A 1 323 ? 19.706 0.561 -20.338 1.00 97.69 323 LEU A O 1
ATOM 2557 N N . LYS A 1 324 ? 17.789 1.692 -20.664 1.00 98.00 324 LYS A N 1
ATOM 2558 C CA . LYS A 1 324 ? 17.807 2.439 -19.397 1.00 98.00 324 LYS A CA 1
ATOM 2559 C C . LYS A 1 324 ? 16.943 1.761 -18.331 1.00 98.00 324 LYS A C 1
ATOM 2561 O O . LYS A 1 324 ? 16.081 0.938 -18.643 1.00 98.00 324 LYS A O 1
ATOM 2566 N N . LEU A 1 325 ? 17.130 2.152 -17.073 1.00 98.56 325 LEU A N 1
ATOM 2567 C CA . LEU A 1 325 ? 16.279 1.722 -15.961 1.00 98.56 325 LEU A CA 1
ATOM 2568 C C . LEU A 1 325 ? 15.618 2.930 -15.289 1.00 98.56 325 LEU A C 1
ATOM 2570 O O . LEU A 1 325 ? 16.290 3.860 -14.855 1.00 98.56 325 LEU A O 1
ATOM 2574 N N . VAL A 1 326 ? 14.293 2.919 -15.177 1.00 98.50 326 VAL A N 1
ATOM 2575 C CA . VAL A 1 326 ? 13.519 3.949 -14.473 1.00 98.50 326 VAL A CA 1
ATOM 2576 C C . VAL A 1 326 ? 12.882 3.326 -13.235 1.00 98.50 326 VAL A C 1
ATOM 2578 O O . VAL A 1 326 ? 12.136 2.355 -13.328 1.00 98.50 326 VAL A O 1
ATOM 2581 N N . VAL A 1 327 ? 13.159 3.891 -12.062 1.00 98.19 327 VAL A N 1
ATOM 2582 C CA . VAL A 1 327 ? 12.597 3.454 -10.778 1.00 98.19 327 VAL A CA 1
ATOM 2583 C C . VAL A 1 327 ? 11.758 4.584 -10.200 1.00 98.19 327 VAL A C 1
ATOM 2585 O O . VAL A 1 327 ? 12.274 5.663 -9.927 1.00 98.19 327 VAL A O 1
ATOM 2588 N N . VAL A 1 328 ? 10.467 4.345 -9.992 1.00 97.75 328 VAL A N 1
ATOM 2589 C CA . VAL A 1 328 ? 9.532 5.295 -9.385 1.00 97.75 328 VAL A CA 1
ATOM 2590 C C . VAL A 1 328 ? 9.193 4.820 -7.979 1.00 97.75 328 VAL A C 1
ATOM 2592 O O . VAL A 1 328 ? 8.545 3.791 -7.803 1.00 97.75 328 VAL A O 1
ATOM 2595 N N . GLY A 1 329 ? 9.587 5.579 -6.960 1.00 93.31 329 GLY A N 1
ATOM 2596 C CA . GLY A 1 329 ? 9.297 5.190 -5.587 1.00 93.31 329 GLY A CA 1
ATOM 2597 C C . GLY A 1 329 ? 9.933 6.073 -4.529 1.00 93.31 329 GLY A C 1
ATOM 2598 O O . GLY A 1 329 ? 10.926 6.758 -4.759 1.00 93.31 329 GLY A O 1
ATOM 2599 N N . SER A 1 330 ? 9.349 6.052 -3.334 1.00 91.00 330 SER A N 1
ATOM 2600 C CA . SER A 1 330 ? 9.949 6.666 -2.148 1.00 91.00 330 SER A CA 1
ATOM 2601 C C . SER A 1 330 ? 10.982 5.735 -1.511 1.00 91.00 330 SER A C 1
ATOM 2603 O O . SER A 1 330 ? 10.900 4.514 -1.646 1.00 91.00 330 SER A O 1
ATOM 2605 N N . LEU A 1 331 ? 11.929 6.310 -0.771 1.00 91.00 331 LEU A N 1
ATOM 2606 C CA . LEU A 1 331 ? 12.888 5.556 0.036 1.00 91.00 331 LEU A CA 1
ATOM 2607 C C . LEU A 1 331 ? 12.163 4.909 1.226 1.00 91.00 331 LEU A C 1
ATOM 2609 O O . LEU A 1 331 ? 11.518 5.604 2.012 1.00 91.00 331 LEU A O 1
ATOM 2613 N N . GLY A 1 332 ? 12.223 3.580 1.313 1.00 88.88 332 GLY A N 1
ATOM 2614 C CA . GLY A 1 332 ? 11.585 2.786 2.361 1.00 88.88 332 GLY A CA 1
ATOM 2615 C C . GLY A 1 332 ? 12.558 2.353 3.452 1.00 88.88 332 GLY A C 1
ATOM 2616 O O . GLY A 1 332 ? 13.570 2.995 3.705 1.00 88.88 332 GLY A O 1
ATOM 2617 N N . TRP A 1 333 ? 12.262 1.241 4.121 1.00 85.69 333 TRP A N 1
ATOM 2618 C CA . TRP A 1 333 ? 13.178 0.640 5.095 1.00 85.69 333 TRP A CA 1
ATOM 2619 C C . TRP A 1 333 ? 14.413 0.041 4.407 1.00 85.69 333 TRP A C 1
ATOM 2621 O O . TRP A 1 333 ? 14.295 -0.519 3.323 1.00 85.69 333 TRP A O 1
ATOM 2631 N N . ASN A 1 334 ? 15.585 0.106 5.054 1.00 88.12 334 ASN A N 1
ATOM 2632 C CA . ASN A 1 334 ? 16.835 -0.536 4.610 1.00 88.12 334 ASN A CA 1
ATOM 2633 C C . ASN A 1 334 ? 17.170 -0.316 3.113 1.00 88.12 334 ASN A C 1
ATOM 2635 O O . ASN A 1 334 ? 17.584 -1.230 2.400 1.00 88.12 334 ASN A O 1
ATOM 2639 N N . TYR A 1 335 ? 16.963 0.912 2.629 1.00 90.44 335 TYR A N 1
ATOM 2640 C CA . TYR A 1 335 ? 17.138 1.273 1.220 1.00 90.44 335 TYR A CA 1
ATOM 2641 C C . TYR A 1 335 ? 18.602 1.505 0.813 1.00 90.44 335 TYR A C 1
ATOM 2643 O O . TYR A 1 335 ? 18.917 1.468 -0.376 1.00 90.44 335 TYR A O 1
ATOM 2651 N N . LEU A 1 336 ? 19.493 1.767 1.780 1.00 90.75 336 LEU A N 1
ATOM 2652 C CA . LEU A 1 336 ? 20.850 2.276 1.534 1.00 90.75 336 LEU A CA 1
ATOM 2653 C C . LEU A 1 336 ? 21.651 1.391 0.577 1.00 90.75 336 LEU A C 1
ATOM 2655 O O . LEU A 1 336 ? 22.218 1.897 -0.385 1.00 90.75 336 LEU A O 1
ATOM 2659 N N . LYS A 1 337 ? 21.645 0.071 0.797 1.00 90.94 337 LYS A N 1
ATOM 2660 C CA . LYS A 1 337 ? 22.368 -0.881 -0.059 1.00 90.94 337 LYS A CA 1
ATOM 2661 C C . LYS A 1 337 ? 21.865 -0.850 -1.505 1.00 90.94 337 LYS A C 1
ATOM 2663 O O . LYS A 1 337 ? 22.662 -0.901 -2.436 1.00 90.94 337 LYS A O 1
ATOM 2668 N N . THR A 1 338 ? 20.551 -0.744 -1.696 1.00 93.19 338 THR A N 1
ATOM 2669 C CA . THR A 1 338 ? 19.945 -0.648 -3.029 1.00 93.19 338 THR A CA 1
ATOM 2670 C C . THR A 1 338 ? 20.371 0.637 -3.732 1.00 93.19 338 THR A C 1
ATOM 2672 O O . THR A 1 338 ? 20.817 0.594 -4.873 1.00 93.19 338 THR A O 1
ATOM 2675 N N . VAL A 1 339 ? 20.289 1.776 -3.040 1.00 92.12 339 VAL A N 1
ATOM 2676 C CA . VAL A 1 339 ? 20.676 3.075 -3.610 1.00 92.12 339 VAL A CA 1
ATOM 2677 C C . VAL A 1 339 ? 22.174 3.132 -3.918 1.00 92.12 339 VAL A C 1
ATOM 2679 O O . VAL A 1 339 ? 22.555 3.662 -4.956 1.00 92.12 339 VAL A O 1
ATOM 2682 N N . GLN A 1 340 ? 23.023 2.529 -3.081 1.00 93.56 340 GLN A N 1
ATOM 2683 C CA . GLN A 1 340 ? 24.454 2.385 -3.367 1.00 93.56 340 GLN A CA 1
ATOM 2684 C C . GLN A 1 340 ? 24.707 1.603 -4.663 1.00 93.56 340 GLN A C 1
ATOM 2686 O O . GLN A 1 340 ? 25.549 2.016 -5.453 1.00 93.56 340 GLN A O 1
ATOM 2691 N N . GLY A 1 341 ? 23.953 0.527 -4.915 1.00 94.94 341 GLY A N 1
ATOM 2692 C CA . GLY A 1 341 ? 24.021 -0.209 -6.182 1.00 94.94 341 GLY A CA 1
ATOM 2693 C C . GLY A 1 341 ? 23.542 0.613 -7.384 1.00 94.94 341 GLY A C 1
ATOM 2694 O O . GLY A 1 341 ? 24.105 0.515 -8.468 1.00 94.94 341 GLY A O 1
ATOM 2695 N N . PHE A 1 342 ? 22.542 1.476 -7.196 1.00 95.12 342 PHE A N 1
ATOM 2696 C CA . PHE A 1 342 ? 22.045 2.358 -8.254 1.00 95.12 342 PHE A CA 1
ATOM 2697 C C . PHE A 1 342 ? 22.994 3.511 -8.586 1.00 95.12 342 PHE A C 1
ATOM 2699 O O . PHE A 1 342 ? 23.011 3.971 -9.729 1.00 95.12 342 PHE A O 1
ATOM 2706 N N . ARG A 1 343 ? 23.786 3.983 -7.617 1.00 92.75 343 ARG A N 1
ATOM 2707 C CA . ARG A 1 343 ? 24.550 5.230 -7.740 1.00 92.75 343 ARG A CA 1
ATOM 2708 C C . ARG A 1 343 ? 25.460 5.300 -8.977 1.00 92.75 343 ARG A C 1
ATOM 2710 O O . ARG A 1 343 ? 25.333 6.283 -9.704 1.00 92.75 343 ARG A O 1
ATOM 2717 N N . PRO A 1 344 ? 26.275 4.277 -9.307 1.00 94.00 344 PRO A N 1
ATOM 2718 C CA . PRO A 1 344 ? 27.123 4.319 -10.500 1.00 94.00 344 PRO A CA 1
ATOM 2719 C C . PRO A 1 344 ? 26.340 4.491 -11.808 1.00 94.00 344 PRO A C 1
ATOM 2721 O O . PRO A 1 344 ? 26.844 5.078 -12.761 1.00 94.00 344 PRO A O 1
ATOM 2724 N N . TRP A 1 345 ? 25.109 3.979 -11.870 1.00 95.25 345 TRP A N 1
ATOM 2725 C CA . TRP A 1 345 ? 24.247 4.068 -13.050 1.00 95.25 345 TRP A CA 1
ATOM 2726 C C . TRP A 1 345 ? 23.490 5.390 -13.121 1.00 95.25 345 TRP A C 1
ATOM 2728 O O . TRP A 1 345 ? 23.277 5.913 -14.213 1.00 95.25 345 TRP A O 1
ATOM 2738 N N . ILE A 1 346 ? 23.137 5.955 -11.967 1.00 92.25 346 ILE A N 1
ATOM 2739 C CA . ILE A 1 346 ? 22.582 7.308 -11.871 1.00 92.25 346 ILE A CA 1
ATOM 2740 C C . ILE A 1 346 ? 23.617 8.327 -12.347 1.00 92.25 346 ILE A C 1
ATOM 2742 O O . ILE A 1 346 ? 23.306 9.150 -13.205 1.00 92.25 346 ILE A O 1
ATOM 2746 N N . ASP A 1 347 ? 24.861 8.227 -11.866 1.00 89.12 347 ASP A N 1
ATOM 2747 C CA . ASP A 1 347 ? 25.944 9.151 -12.227 1.00 89.12 347 ASP A CA 1
ATOM 2748 C C . ASP A 1 347 ? 26.276 9.100 -13.734 1.00 89.12 347 ASP A C 1
ATOM 2750 O O . ASP A 1 347 ? 26.691 10.101 -14.317 1.00 89.12 347 ASP A O 1
ATOM 2754 N N . ARG A 1 348 ? 26.036 7.953 -14.390 1.00 91.62 348 ARG A N 1
ATOM 2755 C CA . ARG A 1 348 ? 26.175 7.776 -15.847 1.00 91.62 348 ARG A CA 1
ATOM 2756 C C . ARG A 1 348 ? 24.947 8.207 -16.663 1.00 91.62 348 ARG A C 1
ATOM 2758 O O . ARG A 1 348 ? 25.011 8.192 -17.887 1.00 91.62 348 ARG A O 1
ATOM 2765 N N . GLY A 1 349 ? 23.828 8.566 -16.030 1.00 91.69 349 GLY A N 1
ATOM 2766 C CA . GLY A 1 349 ? 22.572 8.852 -16.740 1.00 91.69 349 GLY A CA 1
ATOM 2767 C C . GLY A 1 349 ? 21.940 7.611 -17.391 1.00 91.69 349 GLY A C 1
ATOM 2768 O O . GLY A 1 349 ? 21.289 7.707 -18.433 1.00 91.69 349 GLY A O 1
ATOM 2769 N N . GLU A 1 350 ? 22.165 6.439 -16.798 1.00 94.81 350 GLU A N 1
ATOM 2770 C CA . GLU A 1 350 ? 21.653 5.139 -17.252 1.00 94.81 350 GLU A CA 1
ATOM 2771 C C . GLU A 1 350 ? 20.451 4.659 -16.425 1.00 94.81 350 GLU A C 1
ATOM 2773 O O . GLU A 1 350 ? 19.587 3.937 -16.929 1.00 94.81 350 GLU A O 1
ATOM 2778 N N . LEU A 1 351 ? 20.389 5.086 -15.160 1.00 96.38 351 LEU A N 1
ATOM 2779 C CA . LEU A 1 351 ? 19.317 4.784 -14.219 1.00 96.38 351 LEU A CA 1
ATOM 2780 C C . LEU A 1 351 ? 18.716 6.083 -13.680 1.00 96.38 351 LEU A C 1
ATOM 2782 O O . LEU A 1 351 ? 19.437 6.963 -13.215 1.00 96.38 351 LEU A O 1
ATOM 2786 N N . PHE A 1 352 ? 17.389 6.193 -13.698 1.00 95.88 352 PHE A N 1
ATOM 2787 C CA . PHE A 1 352 ? 16.663 7.354 -13.192 1.00 95.88 352 PHE A CA 1
ATOM 2788 C C . PHE A 1 352 ? 15.780 6.972 -12.006 1.00 95.88 352 PHE A C 1
ATOM 2790 O O . PHE A 1 352 ? 14.890 6.134 -12.132 1.00 95.88 352 PHE A O 1
ATOM 2797 N N . MET A 1 353 ? 15.997 7.618 -10.859 1.00 94.94 353 MET A N 1
ATOM 2798 C CA . MET A 1 353 ? 15.119 7.502 -9.695 1.00 94.94 353 MET A CA 1
ATOM 2799 C C . MET A 1 353 ? 14.148 8.674 -9.663 1.00 94.94 353 MET A C 1
ATOM 2801 O O . MET A 1 353 ? 14.566 9.829 -9.576 1.00 94.94 353 MET A O 1
ATOM 2805 N N . LEU A 1 354 ? 12.855 8.374 -9.717 1.00 94.88 354 LEU A N 1
ATOM 2806 C CA . LEU A 1 354 ? 11.779 9.352 -9.697 1.00 94.88 354 LEU A CA 1
ATOM 2807 C C . LEU A 1 354 ? 10.978 9.254 -8.404 1.00 94.88 354 LEU A C 1
ATOM 2809 O O . LEU A 1 354 ? 10.788 8.174 -7.840 1.00 94.88 354 LEU A O 1
ATOM 2813 N N . SER A 1 355 ? 10.433 10.383 -7.968 1.00 88.56 355 SER A N 1
ATOM 2814 C CA . SER A 1 355 ? 9.558 10.442 -6.802 1.00 88.56 355 SER A CA 1
ATOM 2815 C C . SER A 1 355 ? 8.389 11.389 -7.027 1.00 88.56 355 SER A C 1
ATOM 2817 O O . SER A 1 355 ? 8.438 12.257 -7.896 1.00 88.56 355 SER A O 1
ATOM 2819 N N . ALA A 1 356 ? 7.316 11.197 -6.254 1.00 87.12 356 ALA A N 1
ATOM 2820 C CA . ALA A 1 356 ? 6.106 12.018 -6.334 1.00 87.12 356 ALA A CA 1
ATOM 2821 C C . ALA A 1 356 ? 5.555 12.172 -7.772 1.00 87.12 356 ALA A C 1
ATOM 2823 O O . ALA A 1 356 ? 5.059 13.236 -8.147 1.00 87.12 356 ALA A O 1
ATOM 2824 N N . VAL A 1 357 ? 5.645 11.107 -8.578 1.00 94.00 357 VAL A N 1
ATOM 2825 C CA . VAL A 1 357 ? 5.110 11.080 -9.945 1.00 94.00 357 VAL A CA 1
ATOM 2826 C C . VAL A 1 357 ? 3.580 10.990 -9.868 1.00 94.00 357 VAL A C 1
ATOM 2828 O O . VAL A 1 357 ? 3.062 10.028 -9.295 1.00 94.00 357 VAL A O 1
ATOM 2831 N N . PRO A 1 358 ? 2.828 11.975 -10.389 1.00 92.94 358 PRO A N 1
ATOM 2832 C CA . PRO A 1 358 ? 1.372 11.926 -10.379 1.00 92.94 358 PRO A CA 1
ATOM 2833 C C . PRO A 1 358 ? 0.857 10.905 -11.401 1.00 92.94 358 PRO A C 1
ATOM 2835 O O . PRO A 1 358 ? 1.525 10.614 -12.391 1.00 92.94 358 PRO A O 1
ATOM 2838 N N . ALA A 1 359 ? -0.363 10.402 -11.196 1.00 93.94 359 ALA A N 1
ATOM 2839 C CA . ALA A 1 359 ? -0.937 9.351 -12.040 1.00 93.94 359 ALA A CA 1
ATOM 2840 C C . ALA A 1 359 ? -0.913 9.655 -13.558 1.00 93.94 359 ALA A C 1
ATOM 2842 O O . ALA A 1 359 ? -0.590 8.739 -14.308 1.00 93.94 359 ALA A O 1
ATOM 2843 N N . PRO A 1 360 ? -1.177 10.891 -14.046 1.00 94.69 360 PRO A N 1
ATOM 2844 C CA . PRO A 1 360 ? -1.057 11.199 -15.473 1.00 94.69 360 PRO A CA 1
ATOM 2845 C C . PRO A 1 360 ? 0.344 10.984 -16.049 1.00 94.69 360 PRO A C 1
ATOM 2847 O O . PRO A 1 360 ? 0.474 10.352 -17.090 1.00 94.69 360 PRO A O 1
ATOM 2850 N N . ASP A 1 361 ? 1.381 11.442 -15.349 1.00 97.12 361 ASP A N 1
ATOM 2851 C CA . ASP A 1 361 ? 2.770 11.237 -15.769 1.00 97.12 361 ASP A CA 1
ATOM 2852 C C . ASP A 1 361 ? 3.136 9.748 -15.686 1.00 97.12 361 ASP A C 1
ATOM 2854 O O . ASP A 1 361 ? 3.789 9.199 -16.572 1.00 97.12 361 ASP A O 1
ATOM 2858 N N . LEU A 1 362 ? 2.679 9.066 -14.632 1.00 97.62 362 LEU A N 1
ATOM 2859 C CA . LEU A 1 362 ? 2.977 7.656 -14.420 1.00 97.62 362 LEU A CA 1
ATOM 2860 C C . LEU A 1 362 ? 2.327 6.754 -15.480 1.00 97.62 362 LEU A C 1
ATOM 2862 O O . LEU A 1 362 ? 2.960 5.795 -15.907 1.00 97.62 362 LEU A O 1
ATOM 2866 N N . ARG A 1 363 ? 1.119 7.079 -15.967 1.00 97.62 363 ARG A N 1
ATOM 2867 C CA . ARG A 1 363 ? 0.498 6.386 -17.113 1.00 97.62 363 ARG A CA 1
ATOM 2868 C C . ARG A 1 363 ? 1.379 6.431 -18.357 1.00 97.62 363 ARG A C 1
ATOM 2870 O O . ARG A 1 363 ? 1.563 5.405 -19.005 1.00 97.62 363 ARG A O 1
ATOM 2877 N N . VAL A 1 364 ? 1.934 7.604 -18.669 1.00 98.25 364 VAL A N 1
ATOM 2878 C CA . VAL A 1 364 ? 2.848 7.784 -19.808 1.00 98.25 364 VAL A CA 1
ATOM 2879 C C . VAL A 1 364 ? 4.096 6.925 -19.614 1.00 98.25 364 VAL A C 1
ATOM 2881 O O . VAL A 1 364 ? 4.506 6.226 -20.538 1.00 98.25 364 VAL A O 1
ATOM 2884 N N . LEU A 1 365 ? 4.661 6.906 -18.401 1.00 98.50 365 LEU A N 1
ATOM 2885 C CA . LEU A 1 365 ? 5.804 6.046 -18.090 1.00 98.50 365 LEU A CA 1
ATOM 2886 C C . LEU A 1 365 ? 5.469 4.554 -18.225 1.00 98.50 365 LEU A C 1
ATOM 2888 O O . LEU A 1 365 ? 6.275 3.815 -18.782 1.00 98.50 365 LEU A O 1
ATOM 2892 N N . TYR A 1 366 ? 4.309 4.105 -17.746 1.00 98.62 366 TYR A N 1
ATOM 2893 C CA . TYR A 1 366 ? 3.874 2.714 -17.881 1.00 98.62 366 TYR A CA 1
ATOM 2894 C C . TYR A 1 366 ? 3.706 2.306 -19.345 1.00 98.62 366 TYR A C 1
ATOM 2896 O O . TYR A 1 366 ? 4.194 1.255 -19.752 1.00 98.62 366 TYR A O 1
ATOM 2904 N N . ARG A 1 367 ? 3.031 3.146 -20.137 1.00 98.12 367 ARG A N 1
ATOM 2905 C CA . ARG A 1 367 ? 2.705 2.865 -21.538 1.00 98.12 367 ARG A CA 1
ATOM 2906 C C . ARG A 1 367 ? 3.939 2.700 -22.415 1.00 98.12 367 ARG A C 1
ATOM 2908 O O . ARG A 1 367 ? 3.944 1.837 -23.287 1.00 98.12 367 ARG A O 1
ATOM 2915 N N . HIS A 1 368 ? 4.952 3.533 -22.194 1.00 98.25 368 HIS A N 1
ATOM 2916 C CA . HIS A 1 368 ? 6.146 3.584 -23.043 1.00 98.25 368 HIS A CA 1
ATOM 2917 C C . HIS A 1 368 ? 7.336 2.804 -22.482 1.00 98.25 368 HIS A C 1
ATOM 2919 O O . HIS A 1 368 ? 8.391 2.761 -23.115 1.00 98.25 368 HIS A O 1
ATOM 2925 N N . ALA A 1 369 ? 7.184 2.168 -21.317 1.00 98.50 369 ALA A N 1
ATOM 2926 C CA . ALA A 1 369 ? 8.176 1.227 -20.819 1.00 98.50 369 ALA A CA 1
ATOM 2927 C C . ALA A 1 369 ? 8.232 0.002 -21.741 1.00 98.50 369 ALA A C 1
ATOM 2929 O O . ALA A 1 369 ? 7.197 -0.515 -22.157 1.00 98.50 369 ALA A O 1
ATOM 2930 N N . ALA A 1 370 ? 9.435 -0.514 -22.002 1.00 98.19 370 ALA A N 1
ATOM 2931 C CA . ALA A 1 370 ? 9.594 -1.797 -22.687 1.00 98.19 370 ALA A CA 1
ATOM 2932 C C . ALA A 1 370 ? 8.927 -2.927 -21.888 1.00 98.19 370 ALA A C 1
ATOM 2934 O O . ALA A 1 370 ? 8.277 -3.797 -22.459 1.00 98.19 370 ALA A O 1
ATOM 2935 N N . ALA A 1 371 ? 9.057 -2.865 -20.563 1.00 98.50 371 ALA A N 1
ATOM 2936 C CA . ALA A 1 371 ? 8.238 -3.599 -19.617 1.00 98.50 371 ALA A CA 1
ATOM 2937 C C . ALA A 1 371 ? 8.251 -2.886 -18.261 1.00 98.50 371 ALA A C 1
ATOM 2939 O O . ALA A 1 371 ? 9.243 -2.270 -17.860 1.00 98.50 371 ALA A O 1
ATOM 2940 N N . THR A 1 372 ? 7.145 -3.003 -17.537 1.00 98.88 372 THR A N 1
ATOM 2941 C CA . THR A 1 372 ? 7.087 -2.752 -16.101 1.00 98.88 372 THR A CA 1
ATOM 2942 C C . THR A 1 372 ? 7.467 -4.035 -15.382 1.00 98.88 372 THR A C 1
ATOM 2944 O O . THR A 1 372 ? 6.779 -5.045 -15.515 1.00 98.88 372 THR A O 1
ATOM 2947 N N . VAL A 1 373 ? 8.566 -4.005 -14.635 1.00 98.81 373 VAL A N 1
ATOM 2948 C CA . VAL A 1 373 ? 9.044 -5.148 -13.866 1.00 98.81 373 VAL A CA 1
ATOM 2949 C C . VAL A 1 373 ? 8.534 -5.040 -12.430 1.00 98.81 373 VAL A C 1
ATOM 2951 O O . VAL A 1 373 ? 8.796 -4.050 -11.745 1.00 98.81 373 VAL A O 1
ATOM 2954 N N . CYS A 1 374 ? 7.843 -6.079 -11.964 1.00 98.69 374 CYS A N 1
ATOM 2955 C CA . CYS A 1 374 ? 7.318 -6.231 -10.606 1.00 98.69 374 CYS A CA 1
ATOM 2956 C C . CYS A 1 374 ? 8.103 -7.339 -9.872 1.00 98.69 374 CYS A C 1
ATOM 2958 O O . CYS A 1 374 ? 7.646 -8.485 -9.816 1.00 98.69 374 CYS A O 1
ATOM 2960 N N . PRO A 1 375 ? 9.305 -7.060 -9.324 1.00 98.25 375 PRO A N 1
ATOM 2961 C CA . PRO A 1 375 ? 10.215 -8.112 -8.871 1.00 98.25 375 PRO A CA 1
ATOM 2962 C C . PRO A 1 375 ? 10.016 -8.562 -7.419 1.00 98.25 375 PRO A C 1
ATOM 2964 O O . PRO A 1 375 ? 10.847 -9.305 -6.892 1.00 98.25 375 PRO A O 1
ATOM 2967 N N . SER A 1 376 ? 8.952 -8.104 -6.755 1.00 97.62 376 SER A N 1
ATOM 2968 C CA . SER A 1 376 ? 8.703 -8.317 -5.328 1.00 97.62 376 SER A CA 1
ATOM 2969 C C . SER A 1 376 ? 8.819 -9.776 -4.884 1.00 97.62 376 SER A C 1
ATOM 2971 O O . SER A 1 376 ? 8.351 -10.686 -5.561 1.00 97.62 376 SER A O 1
ATOM 2973 N N . VAL A 1 377 ? 9.373 -10.000 -3.690 1.00 96.62 377 VAL A N 1
ATOM 2974 C CA . VAL A 1 377 ? 9.434 -11.340 -3.072 1.00 96.62 377 VAL A CA 1
ATOM 2975 C C . VAL A 1 377 ? 8.178 -11.706 -2.274 1.00 96.62 377 VAL A C 1
ATOM 2977 O O . VAL A 1 377 ? 8.015 -12.855 -1.882 1.00 96.62 377 VAL A O 1
ATOM 2980 N N . GLY A 1 378 ? 7.287 -10.747 -2.020 1.00 95.12 378 GLY A N 1
ATOM 2981 C CA . GLY A 1 378 ? 6.021 -10.989 -1.333 1.00 95.12 378 GLY A CA 1
ATOM 2982 C C . GLY A 1 378 ? 5.094 -9.788 -1.440 1.00 95.12 378 GLY A C 1
ATOM 2983 O O . GLY A 1 378 ? 5.530 -8.655 -1.247 1.00 95.12 378 GLY A O 1
ATOM 2984 N N . GLU A 1 379 ? 3.825 -10.036 -1.750 1.00 95.88 379 GLU A N 1
ATOM 2985 C CA . GLU A 1 379 ? 2.779 -9.031 -1.956 1.00 95.88 379 GLU A CA 1
ATOM 2986 C C . GLU A 1 379 ? 1.423 -9.589 -1.539 1.00 95.88 379 GLU A C 1
ATOM 2988 O O . GLU A 1 379 ? 1.201 -10.797 -1.592 1.00 95.88 379 GLU A O 1
ATOM 2993 N N . GLY A 1 380 ? 0.501 -8.694 -1.189 1.00 95.38 380 GLY A N 1
ATOM 2994 C CA . GLY A 1 380 ? -0.912 -9.042 -1.057 1.00 95.38 380 GLY A CA 1
ATOM 2995 C C . GLY A 1 380 ? -1.711 -8.875 -2.351 1.00 95.38 380 GLY A C 1
ATOM 2996 O O . GLY A 1 380 ? -2.675 -9.599 -2.577 1.00 95.38 380 GLY A O 1
ATOM 2997 N N . PHE A 1 381 ? -1.333 -7.910 -3.195 1.00 95.62 381 PHE A N 1
ATOM 2998 C CA . PHE A 1 381 ? -2.052 -7.586 -4.434 1.00 95.62 381 PHE A CA 1
ATOM 2999 C C . PHE A 1 381 ? -1.119 -7.059 -5.532 1.00 95.62 381 PHE A C 1
ATOM 3001 O O . PHE A 1 381 ? -1.108 -7.613 -6.617 1.00 95.62 381 PHE A O 1
ATOM 3008 N N . ASP A 1 382 ? -0.313 -6.042 -5.199 1.00 95.31 382 ASP A N 1
ATOM 3009 C CA . ASP A 1 382 ? 0.506 -5.234 -6.118 1.00 95.31 382 ASP A CA 1
ATOM 3010 C C . ASP A 1 382 ? -0.303 -4.432 -7.158 1.00 95.31 382 ASP A C 1
ATOM 3012 O O . ASP A 1 382 ? -0.967 -4.959 -8.043 1.00 95.31 382 ASP A O 1
ATOM 3016 N N . PHE A 1 383 ? -0.277 -3.105 -7.019 1.00 96.31 383 PHE A N 1
ATOM 3017 C CA . PHE A 1 383 ? -0.979 -2.210 -7.941 1.00 96.31 383 PHE A CA 1
ATOM 3018 C C . PHE A 1 383 ? -0.176 -1.949 -9.214 1.00 96.31 383 PHE A C 1
ATOM 3020 O O . PHE A 1 383 ? -0.783 -1.699 -10.250 1.00 96.31 383 PHE A O 1
ATOM 3027 N N . SER A 1 384 ? 1.156 -2.017 -9.152 1.00 96.88 384 SER A N 1
ATOM 3028 C CA . SER A 1 384 ? 2.031 -1.505 -10.212 1.00 96.88 384 SER A CA 1
ATOM 3029 C C . SER A 1 384 ? 1.809 -2.200 -11.557 1.00 96.88 384 SER A C 1
ATOM 3031 O O . SER A 1 384 ? 1.658 -1.536 -12.583 1.00 96.88 384 SER A O 1
ATOM 3033 N N . GLY A 1 385 ? 1.683 -3.529 -11.557 1.00 97.56 385 GLY A N 1
ATOM 3034 C CA . GLY A 1 385 ? 1.391 -4.289 -12.768 1.00 97.56 385 GLY A CA 1
ATOM 3035 C C . GLY A 1 385 ? -0.011 -4.008 -13.305 1.00 97.56 385 GLY A C 1
ATOM 3036 O O . GLY A 1 385 ? -0.160 -3.754 -14.498 1.00 97.56 385 GLY A O 1
ATOM 3037 N N . VAL A 1 386 ? -1.044 -3.954 -12.452 1.00 97.38 386 VAL A N 1
ATOM 3038 C CA . VAL A 1 386 ? -2.414 -3.685 -12.937 1.00 97.38 386 VAL A CA 1
ATOM 3039 C C . VAL A 1 386 ? -2.550 -2.258 -13.474 1.00 97.38 386 VAL A C 1
ATOM 3041 O O . VAL A 1 386 ? -3.220 -2.038 -14.481 1.00 97.38 386 VAL A O 1
ATOM 3044 N N . GLU A 1 387 ? -1.912 -1.278 -12.833 1.00 98.00 387 GLU A N 1
ATOM 3045 C CA . GLU A 1 387 ? -1.840 0.103 -13.322 1.00 98.00 387 GLU A CA 1
ATOM 3046 C C . GLU A 1 387 ? -1.124 0.180 -14.675 1.00 98.00 387 GLU A C 1
ATOM 3048 O O . GLU A 1 387 ? -1.596 0.883 -15.574 1.00 98.00 387 GLU A O 1
ATOM 3053 N N . SER A 1 388 ? -0.042 -0.587 -14.847 1.00 98.31 388 SER A N 1
ATOM 3054 C CA . SER A 1 388 ? 0.680 -0.690 -16.113 1.00 98.31 388 SER A CA 1
ATOM 3055 C C . SER A 1 388 ? -0.195 -1.262 -17.225 1.00 98.31 388 SER A C 1
ATOM 3057 O O . SER A 1 388 ? -0.414 -0.595 -18.238 1.00 98.31 388 SER A O 1
ATOM 3059 N N . MET A 1 389 ? -0.814 -2.423 -16.995 1.00 97.50 389 MET A N 1
ATOM 3060 C CA . MET A 1 389 ? -1.734 -3.056 -17.948 1.00 97.50 389 MET A CA 1
ATOM 3061 C C . MET A 1 389 ? -2.896 -2.131 -18.313 1.00 97.50 389 MET A C 1
ATOM 3063 O O . MET A 1 389 ? -3.232 -1.973 -19.485 1.00 97.50 389 MET A O 1
ATOM 3067 N N . ARG A 1 390 ? -3.495 -1.456 -17.319 1.00 97.00 390 ARG A N 1
ATOM 3068 C CA . ARG A 1 390 ? -4.576 -0.486 -17.551 1.00 97.00 390 ARG A CA 1
ATOM 3069 C C . ARG A 1 390 ? -4.128 0.718 -18.365 1.00 97.00 390 ARG A C 1
ATOM 3071 O O . ARG A 1 390 ? -4.961 1.280 -19.068 1.00 97.00 390 ARG A O 1
ATOM 3078 N N . SER A 1 391 ? -2.853 1.084 -18.284 1.00 98.06 391 SER A N 1
ATOM 3079 C CA . SER A 1 391 ? -2.246 2.146 -19.089 1.00 98.06 391 SER A CA 1
ATOM 3080 C C . SER A 1 391 ? -1.871 1.683 -20.501 1.00 98.06 391 SER A C 1
ATOM 3082 O O . SER A 1 391 ? -1.529 2.517 -21.332 1.00 98.06 391 SER A O 1
ATOM 3084 N N . GLY A 1 392 ? -1.967 0.381 -20.799 1.00 97.62 392 GLY A N 1
ATOM 3085 C CA . GLY A 1 392 ? -1.523 -0.230 -22.054 1.00 97.62 392 GLY A CA 1
ATOM 3086 C C . GLY A 1 392 ? -0.041 -0.623 -22.061 1.00 97.62 392 GLY A C 1
ATOM 3087 O O . GLY A 1 392 ? 0.531 -0.778 -23.138 1.00 97.62 392 GLY A O 1
ATOM 3088 N N . GLY A 1 393 ? 0.595 -0.717 -20.893 1.00 97.88 393 GLY A N 1
ATOM 3089 C CA . GLY A 1 393 ? 1.969 -1.188 -20.723 1.00 97.88 393 GLY A CA 1
ATOM 3090 C C . GLY A 1 393 ? 2.075 -2.713 -20.627 1.00 97.88 393 GLY A C 1
ATOM 3091 O O . GLY A 1 393 ? 1.085 -3.416 -20.419 1.00 97.88 393 GLY A O 1
ATOM 3092 N N . VAL A 1 394 ? 3.301 -3.215 -20.773 1.00 98.12 394 VAL A N 1
ATOM 3093 C CA . VAL A 1 394 ? 3.658 -4.638 -20.638 1.00 98.12 394 VAL A CA 1
ATOM 3094 C C . VAL A 1 394 ? 4.170 -4.910 -19.224 1.00 98.12 394 VAL A C 1
ATOM 3096 O O . VAL A 1 394 ? 4.849 -4.058 -18.649 1.00 98.12 394 VAL A O 1
ATOM 3099 N N . VAL A 1 395 ? 3.884 -6.091 -18.666 1.00 98.75 395 VAL A N 1
ATOM 3100 C CA . VAL A 1 395 ? 4.299 -6.473 -17.305 1.00 98.75 395 VAL A CA 1
ATOM 3101 C C . VAL A 1 395 ? 5.129 -7.755 -17.304 1.00 98.75 395 VAL A C 1
ATOM 3103 O O . VAL A 1 395 ? 4.736 -8.765 -17.887 1.00 98.75 395 VAL A O 1
ATOM 3106 N N . ILE A 1 396 ? 6.250 -7.715 -16.582 1.00 98.75 396 ILE A N 1
ATOM 3107 C CA . ILE A 1 396 ? 7.052 -8.878 -16.186 1.00 98.75 396 ILE A CA 1
ATOM 3108 C C . ILE A 1 396 ? 7.037 -8.927 -14.660 1.00 98.75 396 ILE A C 1
ATOM 3110 O O . ILE A 1 396 ? 7.417 -7.960 -14.004 1.00 98.75 396 ILE A O 1
ATOM 3114 N N . ALA A 1 397 ? 6.595 -10.023 -14.060 1.00 98.69 397 ALA A N 1
ATOM 3115 C CA . ALA A 1 397 ? 6.374 -10.100 -12.621 1.00 98.69 397 ALA A CA 1
ATOM 3116 C C . ALA A 1 397 ? 7.015 -11.341 -12.004 1.00 98.69 397 ALA A C 1
ATOM 3118 O O . ALA A 1 397 ? 7.120 -12.391 -12.632 1.00 98.69 397 ALA A O 1
ATOM 3119 N N . SER A 1 398 ? 7.416 -11.249 -10.738 1.00 98.38 398 SER A N 1
ATOM 3120 C CA . SER A 1 398 ? 7.883 -12.429 -10.013 1.00 98.38 398 SER A CA 1
ATOM 3121 C C . SER A 1 398 ? 6.756 -13.460 -9.893 1.00 98.38 398 SER A C 1
ATOM 3123 O O . SER A 1 398 ? 5.583 -13.113 -9.750 1.00 98.38 398 SER A O 1
ATOM 3125 N N . GLY A 1 399 ? 7.102 -14.744 -9.911 1.00 97.94 399 GLY A N 1
ATOM 3126 C CA . GLY A 1 399 ? 6.159 -15.862 -9.893 1.00 97.94 399 GLY A CA 1
ATOM 3127 C C . GLY A 1 399 ? 5.454 -16.117 -8.555 1.00 97.94 399 GLY A C 1
ATOM 3128 O O . GLY A 1 399 ? 4.966 -17.230 -8.351 1.00 97.94 399 GLY A O 1
ATOM 3129 N N . ILE A 1 400 ? 5.414 -15.140 -7.640 1.00 97.69 400 ILE A N 1
ATOM 3130 C CA . ILE A 1 400 ? 4.720 -15.254 -6.351 1.00 97.69 400 ILE A CA 1
ATOM 3131 C C . ILE A 1 400 ? 3.209 -15.440 -6.549 1.00 97.69 400 ILE A C 1
ATOM 3133 O O . ILE A 1 400 ? 2.625 -14.966 -7.525 1.00 97.69 400 ILE A O 1
ATOM 3137 N N . ALA A 1 401 ? 2.553 -16.093 -5.585 1.00 97.75 401 ALA A N 1
ATOM 3138 C CA . ALA A 1 401 ? 1.131 -16.434 -5.684 1.00 97.75 401 ALA A CA 1
ATOM 3139 C C . ALA A 1 401 ? 0.231 -15.211 -5.944 1.00 97.75 401 ALA A C 1
ATOM 3141 O O . ALA A 1 401 ? -0.665 -15.287 -6.779 1.00 97.75 401 ALA A O 1
ATOM 3142 N N . ALA A 1 402 ? 0.503 -14.077 -5.287 1.00 97.62 402 ALA A N 1
ATOM 3143 C CA . ALA A 1 402 ? -0.275 -12.853 -5.474 1.00 97.62 402 ALA A CA 1
ATOM 3144 C C . ALA A 1 402 ? -0.182 -12.306 -6.909 1.00 97.62 402 ALA A C 1
ATOM 3146 O O . ALA A 1 402 ? -1.210 -11.981 -7.491 1.00 97.62 402 ALA A O 1
ATOM 3147 N N . HIS A 1 403 ? 1.010 -12.261 -7.514 1.00 98.38 403 HIS A N 1
ATOM 3148 C CA . HIS A 1 403 ? 1.167 -11.814 -8.903 1.00 98.38 403 HIS A CA 1
ATOM 3149 C C . HIS A 1 403 ? 0.508 -12.775 -9.892 1.00 98.38 403 HIS A C 1
ATOM 3151 O O . HIS A 1 403 ? -0.140 -12.329 -10.834 1.00 98.38 403 HIS A O 1
ATOM 3157 N N . ARG A 1 404 ? 0.649 -14.092 -9.691 1.00 98.19 404 ARG A N 1
ATOM 3158 C CA . ARG A 1 404 ? 0.000 -15.086 -10.563 1.00 98.19 404 ARG A CA 1
ATOM 3159 C C . ARG A 1 404 ? -1.519 -14.975 -10.530 1.00 98.19 404 ARG A C 1
ATOM 3161 O O . ARG A 1 404 ? -2.163 -15.119 -11.557 1.00 98.19 404 ARG A O 1
ATOM 3168 N N . GLU A 1 405 ? -2.083 -14.693 -9.362 1.00 97.69 405 GLU A N 1
ATOM 3169 C CA . GLU A 1 405 ? -3.523 -14.508 -9.214 1.00 97.69 405 GLU A CA 1
ATOM 3170 C C . GLU A 1 405 ? -4.008 -13.169 -9.788 1.00 97.69 405 GLU A C 1
ATOM 3172 O O . GLU A 1 405 ? -4.995 -13.137 -10.515 1.00 97.69 405 GLU A O 1
ATOM 3177 N N . VAL A 1 406 ? -3.338 -12.062 -9.451 1.00 97.19 406 VAL A N 1
ATOM 3178 C CA . VAL A 1 406 ? -3.808 -10.707 -9.782 1.00 97.19 406 VAL A CA 1
ATOM 3179 C C . VAL A 1 406 ? -3.530 -10.336 -11.236 1.00 97.19 406 VAL A C 1
ATOM 3181 O O . VAL A 1 406 ? -4.351 -9.663 -11.855 1.00 97.19 406 VAL A O 1
ATOM 3184 N N . TYR A 1 407 ? -2.386 -10.756 -11.779 1.00 97.69 407 TYR A N 1
ATOM 3185 C CA . TYR A 1 407 ? -1.985 -10.444 -13.155 1.00 97.69 407 TYR A CA 1
ATOM 3186 C C . TYR A 1 407 ? -2.423 -11.509 -14.163 1.00 97.69 407 TYR A C 1
ATOM 3188 O O . TYR A 1 407 ? -2.517 -11.194 -15.346 1.00 97.69 407 TYR A O 1
ATOM 3196 N N . ALA A 1 408 ? -2.746 -12.720 -13.695 1.00 96.44 408 ALA A N 1
ATOM 3197 C CA . ALA A 1 408 ? -3.248 -13.830 -14.500 1.00 96.44 408 ALA A CA 1
ATOM 3198 C C . ALA A 1 408 ? -2.430 -14.069 -15.788 1.00 96.44 408 ALA A C 1
ATOM 3200 O O . ALA A 1 408 ? -1.237 -14.332 -15.735 1.00 96.44 408 ALA A O 1
ATOM 3201 N N . ASP A 1 409 ? -3.054 -14.017 -16.955 1.00 97.00 409 ASP A N 1
ATOM 3202 C CA . ASP A 1 409 ? -2.424 -14.178 -18.268 1.00 97.00 409 ASP A CA 1
ATOM 3203 C C . ASP A 1 409 ? -1.867 -12.864 -18.849 1.00 97.00 409 ASP A C 1
ATOM 3205 O O . ASP A 1 409 ? -1.262 -12.863 -19.919 1.00 97.00 409 ASP A O 1
ATOM 3209 N N . GLY A 1 410 ? -2.029 -11.741 -18.142 1.00 96.38 410 GLY A N 1
ATOM 3210 C CA . GLY A 1 410 ? -1.598 -10.414 -18.584 1.00 96.38 410 GLY A CA 1
ATOM 3211 C C . GLY A 1 410 ? -0.118 -10.092 -18.349 1.00 96.38 410 GLY A C 1
ATOM 3212 O O . GLY A 1 410 ? 0.325 -9.008 -18.729 1.00 96.38 410 GLY A O 1
ATOM 3213 N N . ALA A 1 411 ? 0.646 -10.982 -17.707 1.00 98.25 411 ALA A N 1
ATOM 3214 C CA . ALA A 1 411 ? 2.064 -10.783 -17.405 1.00 98.25 411 ALA A CA 1
ATOM 3215 C C . ALA A 1 411 ? 2.918 -11.995 -17.795 1.00 98.25 411 ALA A C 1
ATOM 3217 O O . ALA A 1 411 ? 2.474 -13.141 -17.721 1.00 98.25 411 ALA A O 1
ATOM 3218 N N . ALA A 1 412 ? 4.181 -11.738 -18.133 1.00 98.38 412 ALA A N 1
ATOM 3219 C CA . ALA A 1 412 ? 5.211 -12.772 -18.124 1.00 98.38 412 ALA A CA 1
ATOM 3220 C C . ALA A 1 412 ? 5.728 -12.974 -16.694 1.00 98.38 412 ALA A C 1
ATOM 3222 O O . ALA A 1 412 ? 5.801 -12.021 -15.911 1.00 98.38 412 ALA A O 1
ATOM 3223 N N . TYR A 1 413 ? 6.094 -14.209 -16.350 1.00 98.62 413 TYR A N 1
ATOM 3224 C CA . TYR A 1 413 ? 6.524 -14.563 -15.001 1.00 98.62 413 TYR A CA 1
ATOM 3225 C C . TYR A 1 413 ? 7.925 -15.142 -14.984 1.00 98.62 413 TYR A C 1
ATOM 3227 O O . TYR A 1 413 ? 8.233 -15.992 -15.810 1.00 98.62 413 TYR A O 1
ATOM 3235 N N . PHE A 1 414 ? 8.692 -14.766 -13.966 1.00 98.56 414 PHE A N 1
ATOM 3236 C CA . PHE A 1 414 ? 10.013 -15.321 -13.689 1.00 98.56 414 PHE A CA 1
ATOM 3237 C C . PHE A 1 414 ? 10.086 -15.885 -12.264 1.00 98.56 414 PHE A C 1
ATOM 3239 O O . PHE A 1 414 ? 9.327 -15.485 -11.372 1.00 98.56 414 PHE A O 1
ATOM 3246 N N . ASP A 1 415 ? 11.005 -16.810 -12.012 1.00 98.00 415 ASP A N 1
ATOM 3247 C CA . ASP A 1 415 ? 11.343 -17.275 -10.678 1.00 98.00 415 ASP A CA 1
ATOM 3248 C C . ASP A 1 415 ? 11.886 -16.104 -9.864 1.00 98.00 415 ASP A C 1
ATOM 3250 O O . ASP A 1 415 ? 12.973 -15.575 -10.096 1.00 98.00 415 ASP A O 1
ATOM 3254 N N . THR A 1 416 ? 11.115 -15.761 -8.836 1.00 95.75 416 THR A N 1
ATOM 3255 C CA . THR A 1 416 ? 11.401 -14.738 -7.838 1.00 95.75 416 THR A CA 1
ATOM 3256 C C . THR A 1 416 ? 12.861 -14.703 -7.404 1.00 95.75 416 THR A C 1
ATOM 3258 O O . THR A 1 416 ? 13.343 -13.609 -7.122 1.00 95.75 416 THR A O 1
ATOM 3261 N N . TYR A 1 417 ? 13.560 -15.841 -7.326 1.00 95.75 417 TYR A N 1
ATOM 3262 C CA . TYR A 1 417 ? 14.936 -15.933 -6.837 1.00 95.75 417 TYR A CA 1
ATOM 3263 C C . TYR A 1 417 ? 16.015 -16.077 -7.921 1.00 95.75 417 TYR A C 1
ATOM 3265 O O . TYR A 1 417 ? 17.197 -15.978 -7.582 1.00 95.75 417 TYR A O 1
ATOM 3273 N N . SER A 1 418 ? 15.645 -16.206 -9.196 1.00 97.81 418 SER A N 1
ATOM 3274 C CA . SER A 1 418 ? 16.570 -16.419 -10.312 1.00 97.81 418 SER A CA 1
ATOM 3275 C C . SER A 1 418 ? 16.779 -15.145 -11.129 1.00 97.81 418 SER A C 1
ATOM 3277 O O . SER A 1 418 ? 15.854 -14.614 -11.735 1.00 97.81 418 SER A O 1
ATOM 3279 N N . THR A 1 419 ? 18.016 -14.645 -11.171 1.00 97.81 419 THR A N 1
ATOM 3280 C CA . THR A 1 419 ? 18.381 -13.545 -12.083 1.00 97.81 419 THR A CA 1
ATOM 3281 C C . THR A 1 419 ? 18.379 -14.017 -13.535 1.00 97.81 419 THR A C 1
ATOM 3283 O O . THR A 1 419 ? 17.946 -13.274 -14.401 1.00 97.81 419 THR A O 1
ATOM 3286 N N . VAL A 1 420 ? 18.819 -15.252 -13.796 1.00 97.69 420 VAL A N 1
ATOM 3287 C CA . VAL A 1 420 ? 18.883 -15.818 -15.155 1.00 97.69 420 VAL A CA 1
ATOM 3288 C C . VAL A 1 420 ? 17.488 -15.927 -15.766 1.00 97.69 420 VAL A C 1
ATOM 3290 O O . VAL A 1 420 ? 17.306 -15.568 -16.919 1.00 97.69 420 VAL A O 1
ATOM 3293 N N . ASP A 1 421 ? 16.499 -16.346 -14.975 1.00 98.12 421 ASP A N 1
ATOM 3294 C CA . ASP A 1 421 ? 15.107 -16.461 -15.433 1.00 98.12 421 ASP A CA 1
ATOM 3295 C C . ASP A 1 421 ? 14.420 -15.098 -15.609 1.00 98.12 421 ASP A C 1
ATOM 3297 O O . ASP A 1 421 ? 13.452 -14.991 -16.341 1.00 98.12 421 ASP A O 1
ATOM 3301 N N . LEU A 1 422 ? 14.902 -14.045 -14.934 1.00 98.06 422 LEU A N 1
ATOM 3302 C CA . LEU A 1 422 ? 14.443 -12.671 -15.179 1.00 98.06 422 LEU A CA 1
ATOM 3303 C C . LEU A 1 422 ? 15.085 -12.054 -16.434 1.00 98.06 422 LEU A C 1
ATOM 3305 O O . LEU A 1 422 ? 14.534 -11.115 -17.003 1.00 98.06 422 LEU A O 1
ATOM 3309 N N . VAL A 1 423 ? 16.284 -12.507 -16.808 1.00 97.44 423 VAL A N 1
ATOM 3310 C CA . VAL A 1 423 ? 16.982 -12.054 -18.022 1.00 97.44 423 VAL A CA 1
ATOM 3311 C C . VAL A 1 423 ? 16.383 -12.698 -19.271 1.00 97.44 423 VAL A C 1
ATOM 3313 O O . VAL A 1 423 ? 16.246 -12.008 -20.281 1.00 97.44 423 VAL A O 1
ATOM 3316 N N . ALA A 1 424 ? 16.083 -13.998 -19.194 1.00 93.88 424 ALA A N 1
ATOM 3317 C CA . ALA A 1 424 ? 15.402 -14.759 -20.241 1.00 93.88 424 ALA A CA 1
ATOM 3318 C C . ALA A 1 424 ? 13.981 -14.231 -20.485 1.00 93.88 424 ALA A C 1
ATOM 3320 O O . ALA A 1 424 ? 13.583 -14.196 -21.674 1.00 93.88 424 ALA A O 1
#

Radius of gyration: 24.06 Å; chains: 1; bounding box: 57×51×62 Å